Protein AF-A0A524J3H0-F1 (afdb_monomer_lite)

Structure (mmCIF, N/CA/C/O backbone):
data_AF-A0A524J3H0-F1
#
_entry.id   AF-A0A524J3H0-F1
#
loop_
_atom_site.group_PDB
_atom_site.id
_atom_site.type_symbol
_atom_site.label_atom_id
_atom_site.label_alt_id
_atom_site.label_comp_id
_atom_site.label_asym_id
_atom_site.label_entity_id
_atom_site.label_seq_id
_atom_site.pdbx_PDB_ins_code
_atom_site.Cartn_x
_atom_site.Cartn_y
_atom_site.Cartn_z
_atom_site.occupancy
_atom_site.B_iso_or_equiv
_atom_site.auth_seq_id
_atom_site.auth_comp_id
_atom_site.auth_asym_id
_atom_site.auth_atom_id
_atom_site.pdbx_PDB_model_num
ATOM 1 N N . MET A 1 1 ? -23.654 -47.550 -4.553 1.00 41.03 1 MET A N 1
ATOM 2 C CA . MET A 1 1 ? -22.320 -47.772 -3.960 1.00 41.03 1 MET A CA 1
ATOM 3 C C . MET A 1 1 ? -22.157 -46.756 -2.841 1.00 41.03 1 MET A C 1
ATOM 5 O O . MET A 1 1 ? -21.948 -45.592 -3.150 1.00 41.03 1 MET A O 1
ATOM 9 N N . SER A 1 2 ? -22.377 -47.144 -1.581 1.00 34.22 2 SER A N 1
ATOM 10 C CA . SER A 1 2 ? -22.093 -46.280 -0.425 1.00 34.22 2 SER A CA 1
ATOM 11 C C . SER A 1 2 ? -20.684 -46.579 0.070 1.00 34.22 2 SER A C 1
ATOM 13 O O . SER A 1 2 ? -20.323 -47.742 0.237 1.00 34.22 2 SER A O 1
ATOM 15 N N . VAL A 1 3 ? -19.885 -45.533 0.247 1.00 42.94 3 VAL A N 1
ATOM 16 C CA . VAL A 1 3 ? -18.543 -45.623 0.822 1.00 42.94 3 VAL A CA 1
ATOM 17 C C . VAL A 1 3 ? -18.680 -45.344 2.314 1.00 42.94 3 VAL A C 1
ATOM 19 O O . VAL A 1 3 ? -19.083 -44.245 2.691 1.00 42.94 3 VAL A O 1
ATOM 22 N N . ASP A 1 4 ? -18.400 -46.356 3.132 1.00 41.91 4 ASP A N 1
ATOM 23 C CA . ASP A 1 4 ? -18.286 -46.239 4.586 1.00 41.91 4 ASP A CA 1
ATOM 24 C C . ASP A 1 4 ? -16.905 -45.667 4.925 1.00 41.91 4 ASP A C 1
ATOM 26 O O . ASP A 1 4 ? -15.885 -46.175 4.451 1.00 41.91 4 ASP A O 1
ATOM 30 N N . PHE A 1 5 ? -16.866 -44.604 5.726 1.00 50.38 5 PHE A N 1
ATOM 31 C CA . PHE A 1 5 ? -15.622 -44.037 6.241 1.00 50.38 5 PHE A CA 1
ATOM 32 C C . PHE A 1 5 ? -15.433 -44.462 7.693 1.00 50.38 5 PHE A C 1
ATOM 34 O O . PHE A 1 5 ? -16.181 -44.044 8.574 1.00 50.38 5 PHE A O 1
ATOM 41 N N . ASP A 1 6 ? -14.395 -45.260 7.928 1.00 48.94 6 ASP A N 1
ATOM 42 C CA . ASP A 1 6 ? -13.961 -45.665 9.261 1.00 48.94 6 ASP A CA 1
ATOM 43 C C . ASP A 1 6 ? -13.042 -44.573 9.856 1.00 48.94 6 ASP A C 1
ATOM 45 O O . ASP A 1 6 ? -12.006 -44.246 9.258 1.00 48.94 6 ASP A O 1
ATOM 49 N N . PRO A 1 7 ? -13.398 -43.927 10.982 1.00 53.84 7 PRO A N 1
ATOM 50 C CA . PRO A 1 7 ? -12.604 -42.836 11.531 1.00 53.84 7 PRO A CA 1
ATOM 51 C C . PRO A 1 7 ? -11.330 -43.347 12.223 1.00 53.84 7 PRO A C 1
ATOM 53 O O . PRO A 1 7 ? -11.363 -43.986 13.276 1.00 53.84 7 PRO A O 1
ATOM 56 N N . VAL A 1 8 ? -10.173 -42.968 11.673 1.00 53.16 8 VAL A N 1
ATOM 57 C CA . VAL A 1 8 ? -8.855 -43.188 12.286 1.00 53.16 8 VAL A CA 1
ATOM 58 C C . VAL A 1 8 ? -8.717 -42.337 13.553 1.00 53.16 8 VAL A C 1
ATOM 60 O O . VAL A 1 8 ? -8.732 -41.105 13.503 1.00 53.16 8 VAL A O 1
ATOM 63 N N . ARG A 1 9 ? -8.531 -42.986 14.708 1.00 40.62 9 ARG A N 1
ATOM 64 C CA . ARG A 1 9 ? -8.198 -42.307 15.970 1.00 40.62 9 ARG A CA 1
ATOM 65 C C . ARG A 1 9 ? -6.754 -41.800 15.939 1.00 40.62 9 ARG A C 1
ATOM 67 O O . ARG A 1 9 ? -5.809 -42.583 15.948 1.00 40.62 9 ARG A O 1
ATOM 74 N N . LEU A 1 10 ? -6.587 -40.480 15.949 1.00 48.72 10 LEU A N 1
ATOM 75 C CA . LEU A 1 10 ? -5.296 -39.822 16.150 1.00 48.72 10 LEU A CA 1
ATOM 76 C C . LEU A 1 10 ? -5.001 -39.697 17.652 1.00 48.72 10 LEU A C 1
ATOM 78 O O . LEU A 1 10 ? -5.413 -38.732 18.297 1.00 48.72 10 LEU A O 1
ATOM 82 N N . ASP A 1 11 ? -4.241 -40.641 18.207 1.00 40.41 11 ASP A N 1
ATOM 83 C CA . ASP A 1 11 ? -3.655 -40.494 19.543 1.00 40.41 11 ASP A CA 1
ATOM 84 C C . ASP A 1 11 ? -2.538 -39.434 19.516 1.00 40.41 11 ASP A C 1
ATOM 86 O O . ASP A 1 11 ? -1.364 -39.703 19.245 1.00 40.41 11 ASP A O 1
ATOM 90 N N . ARG A 1 12 ? -2.897 -38.178 19.816 1.00 42.81 12 ARG A N 1
ATOM 91 C CA . ARG A 1 12 ? -1.927 -37.103 20.079 1.00 42.81 12 ARG A CA 1
ATOM 92 C C . ARG A 1 12 ? -1.227 -37.364 21.413 1.00 42.81 12 ARG A C 1
ATOM 94 O O . ARG A 1 12 ? -1.668 -36.934 22.478 1.00 42.81 12 ARG A O 1
ATOM 101 N N . LYS A 1 13 ? -0.071 -38.023 21.339 1.00 43.28 13 LYS A N 1
ATOM 102 C CA . LYS A 1 13 ? 0.878 -38.184 22.446 1.00 43.28 13 LYS A CA 1
ATOM 103 C C . LYS A 1 13 ? 1.433 -36.806 22.851 1.00 43.28 13 LYS A C 1
ATOM 105 O O . LYS A 1 13 ? 2.416 -36.331 22.285 1.00 43.28 13 LYS A O 1
ATOM 110 N N . ARG A 1 14 ? 0.784 -36.133 23.812 1.00 44.94 14 ARG A N 1
ATOM 111 C CA . ARG A 1 14 ? 1.273 -34.878 24.414 1.00 44.94 14 ARG A CA 1
ATOM 112 C C . ARG A 1 14 ? 2.630 -35.141 25.077 1.00 44.94 14 ARG A C 1
ATOM 114 O O . ARG A 1 14 ? 2.692 -35.764 26.135 1.00 44.94 14 ARG A O 1
ATOM 121 N N . ARG A 1 15 ? 3.721 -34.676 24.460 1.00 51.31 15 ARG A N 1
ATOM 122 C CA . ARG A 1 15 ? 5.040 -34.628 25.105 1.00 51.31 15 ARG A CA 1
ATOM 123 C C . ARG A 1 15 ? 4.975 -33.562 26.196 1.00 51.31 15 ARG A C 1
ATOM 125 O O . ARG A 1 15 ? 4.870 -32.378 25.894 1.00 51.31 15 ARG A O 1
ATOM 132 N N . ARG A 1 16 ? 4.973 -33.989 27.460 1.00 54.91 16 ARG A N 1
ATOM 133 C CA . ARG A 1 16 ? 5.175 -33.087 28.595 1.00 54.91 16 ARG A CA 1
ATOM 134 C C . ARG A 1 16 ? 6.616 -32.590 28.512 1.00 54.91 16 ARG A C 1
ATOM 136 O O . ARG A 1 16 ? 7.534 -33.403 28.554 1.00 54.91 16 ARG A O 1
ATOM 143 N N . LEU A 1 17 ? 6.792 -31.289 28.308 1.00 51.09 17 LEU A N 1
ATOM 144 C CA . LEU A 1 17 ? 8.100 -30.657 28.425 1.00 51.09 17 LEU A CA 1
ATOM 145 C C . LEU A 1 17 ? 8.509 -30.711 29.896 1.00 51.09 17 LEU A C 1
ATOM 147 O O . LEU A 1 17 ? 7.730 -30.343 30.776 1.00 51.09 17 LEU A O 1
ATOM 151 N N . ASP A 1 18 ? 9.697 -31.249 30.136 1.00 58.38 18 ASP A N 1
ATOM 152 C CA . ASP A 1 18 ? 10.256 -31.426 31.467 1.00 58.38 18 ASP A CA 1
ATOM 153 C C . ASP A 1 18 ? 10.552 -30.040 32.081 1.00 58.38 18 ASP A C 1
ATOM 155 O O . ASP A 1 18 ? 11.273 -29.249 31.459 1.00 58.38 18 ASP A O 1
ATOM 159 N N . PRO A 1 19 ? 9.997 -29.697 33.260 1.00 63.66 19 PRO A N 1
ATOM 160 C CA . PRO A 1 19 ? 10.206 -28.394 33.898 1.00 63.66 19 PRO A CA 1
ATOM 161 C C . PRO A 1 19 ? 11.687 -28.065 34.154 1.00 63.66 19 PRO A C 1
ATOM 163 O O . PRO A 1 19 ? 12.047 -26.889 34.210 1.00 63.66 19 PRO A O 1
ATOM 166 N N . LEU A 1 20 ? 12.564 -29.074 34.224 1.00 65.19 20 LEU A N 1
ATOM 167 C CA . LEU A 1 20 ? 14.015 -28.882 34.319 1.00 65.19 20 LEU A CA 1
ATOM 168 C C . LEU A 1 20 ? 14.619 -28.215 33.073 1.00 65.19 20 LEU A C 1
ATOM 170 O O . LEU A 1 20 ? 15.518 -27.380 33.192 1.00 65.19 20 LEU A O 1
ATOM 174 N N . VAL A 1 21 ? 14.094 -28.521 31.882 1.00 70.56 21 VAL A N 1
ATOM 175 C CA . VAL A 1 21 ? 14.564 -27.922 30.622 1.00 70.56 21 VAL A CA 1
ATOM 176 C C . VAL A 1 21 ? 14.193 -26.442 30.572 1.00 70.56 21 VAL A C 1
ATOM 178 O O . VAL A 1 21 ? 15.032 -25.609 30.232 1.00 70.56 21 VAL A O 1
ATOM 181 N N . ILE A 1 22 ? 12.979 -26.092 31.004 1.00 69.00 22 ILE A N 1
ATOM 182 C CA . ILE A 1 22 ? 12.523 -24.696 31.065 1.00 69.00 22 ILE A CA 1
ATOM 183 C C . ILE A 1 22 ? 13.372 -23.898 32.067 1.00 69.00 22 ILE A C 1
ATOM 185 O O . ILE A 1 22 ? 13.819 -22.797 31.749 1.00 69.00 22 ILE A O 1
ATOM 189 N N . GLY A 1 23 ? 13.683 -24.476 33.234 1.00 71.19 23 GLY A N 1
ATOM 190 C CA . GLY A 1 23 ? 14.547 -23.835 34.230 1.00 71.19 23 GLY A CA 1
ATOM 191 C C . GLY A 1 23 ? 15.963 -23.549 33.717 1.00 71.19 23 GLY A C 1
ATOM 192 O O . GLY A 1 23 ? 16.493 -22.462 33.944 1.00 71.19 23 GLY A O 1
ATOM 193 N N . SER A 1 24 ? 16.559 -24.480 32.963 1.00 69.56 24 SER A N 1
ATOM 194 C CA . SER A 1 24 ? 17.908 -24.295 32.408 1.00 69.56 24 SER A CA 1
ATOM 195 C C . SER A 1 24 ? 17.993 -23.153 31.386 1.00 69.56 24 SER A C 1
ATOM 197 O O . SER A 1 24 ? 18.961 -22.393 31.397 1.00 69.56 24 SER A O 1
ATOM 199 N N . ILE A 1 25 ? 16.953 -22.962 30.565 1.00 74.31 25 ILE A N 1
ATOM 200 C CA . ILE A 1 25 ? 16.901 -21.889 29.559 1.00 74.31 25 ILE A CA 1
ATOM 201 C C . ILE A 1 25 ? 16.829 -20.513 30.236 1.00 74.31 25 ILE A C 1
ATOM 203 O O . ILE A 1 25 ? 17.533 -19.591 29.826 1.00 74.31 25 ILE A O 1
ATOM 207 N N . VAL A 1 26 ? 16.046 -20.382 31.313 1.00 77.12 26 VAL A N 1
ATOM 208 C CA . VAL A 1 26 ? 15.906 -19.120 32.063 1.00 77.12 26 VAL A CA 1
ATOM 209 C C . VAL A 1 26 ? 17.218 -18.715 32.742 1.00 77.12 26 VAL A C 1
ATOM 211 O O . VAL A 1 26 ? 17.594 -17.544 32.698 1.00 77.12 26 VAL A O 1
ATOM 214 N N . VAL A 1 27 ? 17.954 -19.672 33.318 1.00 79.50 27 VAL A N 1
ATOM 215 C CA . VAL A 1 27 ? 19.250 -19.398 33.967 1.00 79.50 27 VAL A CA 1
ATOM 216 C C . VAL A 1 27 ? 20.294 -18.928 32.953 1.00 79.50 27 VAL A C 1
ATOM 218 O O . VAL A 1 27 ? 21.013 -17.966 33.220 1.00 79.50 27 VAL A O 1
ATOM 221 N N . VAL A 1 28 ? 20.353 -19.551 31.771 1.00 79.56 28 VAL A N 1
ATOM 222 C CA . VAL A 1 28 ? 21.277 -19.135 30.703 1.00 79.56 28 VAL A CA 1
ATOM 223 C C . VAL A 1 28 ? 20.940 -17.724 30.210 1.00 79.56 28 VAL A C 1
ATOM 225 O O . VAL A 1 28 ? 21.843 -16.902 30.060 1.00 79.56 28 VAL A O 1
ATOM 228 N N . PHE A 1 29 ? 19.655 -17.403 30.035 1.00 73.69 29 PHE A N 1
ATOM 229 C CA . PHE A 1 29 ? 19.227 -16.069 29.600 1.00 73.69 29 PHE A CA 1
ATOM 230 C C . PHE A 1 29 ? 19.556 -14.976 30.630 1.00 73.69 29 PHE A C 1
ATOM 232 O O . PHE A 1 29 ? 20.032 -13.899 30.268 1.00 73.69 29 PHE A O 1
ATOM 239 N N . ALA A 1 30 ? 19.370 -15.264 31.922 1.00 70.88 30 ALA A N 1
ATOM 240 C CA . ALA A 1 30 ? 19.721 -14.344 33.002 1.00 70.88 30 ALA A CA 1
ATOM 241 C C . ALA A 1 30 ? 21.240 -14.099 33.091 1.00 70.88 30 ALA A C 1
ATOM 243 O O . ALA A 1 30 ? 21.669 -12.972 33.340 1.00 70.88 30 ALA A O 1
ATOM 244 N N . LEU A 1 31 ? 22.058 -15.128 32.836 1.00 72.62 31 LEU A N 1
ATOM 245 C CA . LEU A 1 31 ? 23.517 -15.007 32.839 1.00 72.62 31 LEU A CA 1
ATOM 246 C C . LEU A 1 31 ? 24.022 -14.139 31.675 1.00 72.62 31 LEU A C 1
ATOM 248 O O . LEU A 1 31 ? 24.908 -13.310 31.864 1.00 72.62 31 LEU A O 1
ATOM 252 N N . VAL A 1 32 ? 23.422 -14.278 30.487 1.00 70.06 32 VAL A N 1
ATOM 253 C CA . VAL A 1 32 ? 23.757 -13.457 29.309 1.00 70.06 32 VAL A CA 1
ATOM 254 C C . VAL A 1 32 ? 23.387 -11.985 29.535 1.00 70.06 32 VAL A C 1
ATOM 256 O O . VAL A 1 32 ? 24.183 -11.098 29.228 1.00 70.06 32 VAL A O 1
ATOM 259 N N . LEU A 1 33 ? 22.234 -11.709 30.153 1.00 62.94 33 LEU A N 1
ATOM 260 C CA . LEU A 1 33 ? 21.814 -10.341 30.491 1.00 62.94 33 LEU A CA 1
ATOM 261 C C . LEU A 1 33 ? 22.677 -9.690 31.584 1.00 62.94 33 LEU A C 1
ATOM 263 O O . LEU A 1 33 ? 22.840 -8.470 31.587 1.00 62.94 33 LEU A O 1
ATOM 267 N N . ALA A 1 34 ? 23.267 -10.478 32.486 1.00 62.16 34 ALA A N 1
ATOM 268 C CA . ALA A 1 34 ? 24.166 -9.965 33.520 1.00 62.16 34 ALA A CA 1
ATOM 269 C C . ALA A 1 34 ? 25.540 -9.534 32.969 1.00 62.16 34 ALA A C 1
ATOM 271 O O . ALA A 1 34 ? 26.173 -8.650 33.543 1.00 62.16 34 ALA A O 1
ATOM 272 N N . ILE A 1 35 ? 25.989 -10.112 31.850 1.00 66.81 35 ILE A N 1
ATOM 273 C CA . ILE A 1 35 ? 27.287 -9.798 31.226 1.00 66.81 35 ILE A CA 1
ATOM 274 C C . ILE A 1 35 ? 27.197 -8.551 30.323 1.00 66.81 35 ILE A C 1
ATOM 276 O O . ILE A 1 35 ? 28.189 -7.855 30.126 1.00 66.81 35 ILE A O 1
ATOM 280 N N . ALA A 1 36 ? 26.007 -8.208 29.821 1.00 54.94 36 ALA A N 1
ATOM 281 C CA . ALA A 1 36 ? 25.819 -7.137 28.837 1.00 54.94 36 ALA A CA 1
ATOM 282 C C . ALA A 1 36 ? 25.628 -5.717 29.420 1.00 54.94 36 ALA A C 1
ATOM 284 O O . ALA A 1 36 ? 25.231 -4.811 28.689 1.00 54.94 36 ALA A O 1
ATOM 285 N N . LYS A 1 37 ? 25.891 -5.478 30.715 1.00 54.91 37 LYS A N 1
ATOM 286 C CA . LYS A 1 37 ? 25.622 -4.174 31.354 1.00 54.91 37 LYS A CA 1
ATOM 287 C C . LYS A 1 37 ? 26.914 -3.378 31.619 1.00 54.91 37 LYS A C 1
ATOM 289 O O . LYS A 1 37 ? 27.601 -3.674 32.596 1.00 54.91 37 LYS A O 1
ATOM 294 N N . PRO A 1 38 ? 27.256 -2.344 30.825 1.00 49.66 38 PRO A N 1
ATOM 295 C CA . PRO A 1 38 ? 28.380 -1.473 31.148 1.00 49.66 38 PRO A CA 1
ATOM 296 C C . PRO A 1 38 ? 27.990 -0.499 32.271 1.00 49.66 38 PRO A C 1
ATOM 298 O O . PRO A 1 38 ? 27.087 0.322 32.120 1.00 49.66 38 PRO A O 1
ATOM 301 N N . TRP A 1 39 ? 28.687 -0.591 33.404 1.00 54.53 39 TRP A N 1
ATOM 302 C CA . TRP A 1 39 ? 28.710 0.433 34.449 1.00 54.53 39 TRP A CA 1
ATOM 303 C C . TRP A 1 39 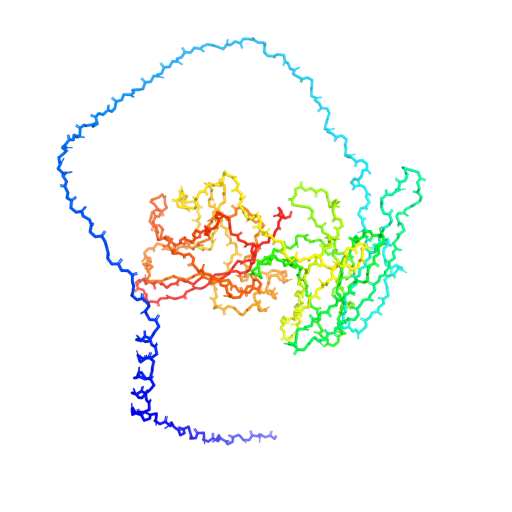? 29.999 1.247 34.316 1.00 54.53 39 TRP A C 1
ATOM 305 O O . TRP A 1 39 ? 31.080 0.691 34.447 1.00 54.53 39 TRP A O 1
ATOM 315 N N . ASN A 1 40 ? 29.863 2.550 34.078 1.00 49.59 40 ASN A N 1
ATOM 316 C CA . ASN A 1 40 ? 30.812 3.636 34.362 1.00 49.59 40 ASN A CA 1
ATOM 317 C C . ASN A 1 40 ? 29.975 4.922 34.233 1.00 49.59 40 ASN A C 1
ATOM 319 O O . ASN A 1 40 ? 29.301 5.092 33.227 1.00 49.59 40 ASN A O 1
ATOM 323 N N . GLY A 1 41 ? 29.897 5.868 35.157 1.00 41.09 41 GLY A N 1
ATOM 324 C CA . GLY A 1 41 ? 30.537 6.086 36.442 1.00 41.09 41 GLY A CA 1
ATOM 325 C C . GLY A 1 41 ? 29.952 7.390 37.000 1.00 41.09 41 GLY A C 1
ATOM 326 O O . GLY A 1 41 ? 29.555 8.282 36.253 1.00 41.09 41 GLY A O 1
ATOM 327 N N . GLN A 1 42 ? 29.835 7.453 38.320 1.00 44.28 42 GLN A N 1
ATOM 328 C CA . GLN A 1 42 ? 29.345 8.592 39.089 1.00 44.28 42 GLN A CA 1
ATOM 329 C C . GLN A 1 42 ? 30.279 9.811 39.000 1.00 44.28 42 GLN A C 1
ATOM 331 O O . GLN A 1 42 ? 31.493 9.669 38.882 1.00 44.28 42 GLN A O 1
ATOM 336 N N . GLY A 1 43 ? 29.701 10.998 39.198 1.00 37.12 43 GLY A N 1
ATOM 337 C CA . GLY A 1 43 ? 30.421 12.232 39.511 1.00 37.12 43 GLY A CA 1
ATOM 338 C C . GLY A 1 43 ? 29.492 13.312 40.070 1.00 37.12 43 GLY A C 1
ATOM 339 O O . GLY A 1 43 ? 29.012 14.169 39.344 1.00 37.12 43 GLY A O 1
ATOM 340 N N . THR A 1 44 ? 29.232 13.210 41.373 1.00 41.34 44 THR A N 1
ATOM 341 C CA . THR A 1 44 ? 28.699 14.194 42.344 1.00 41.34 44 THR A CA 1
ATOM 342 C C . THR A 1 44 ? 29.022 15.673 42.044 1.00 41.34 44 THR A C 1
ATOM 344 O O . THR A 1 44 ? 30.146 15.974 41.653 1.00 41.34 44 THR A O 1
ATOM 347 N N . SER A 1 45 ? 28.122 16.642 42.298 1.00 35.81 45 SER A N 1
ATOM 348 C CA . SER A 1 45 ? 28.104 17.440 43.552 1.00 35.81 45 SER A CA 1
ATOM 349 C C . SER A 1 45 ? 26.838 18.315 43.729 1.00 35.81 45 SER A C 1
ATOM 351 O O . SER A 1 45 ? 26.558 19.153 42.884 1.00 35.81 45 SER A O 1
ATOM 353 N N . SER A 1 46 ? 26.138 18.096 44.852 1.00 37.56 46 SER A N 1
ATOM 354 C CA . SER A 1 46 ? 25.470 18.981 45.846 1.00 37.56 46 SER A CA 1
ATOM 355 C C . SER A 1 46 ? 24.968 20.437 45.597 1.00 37.56 46 SER A C 1
ATOM 357 O O . SER A 1 46 ? 25.409 21.113 44.677 1.00 37.56 46 SER A O 1
ATOM 359 N N . PRO A 1 47 ? 24.057 20.943 46.480 1.00 59.97 47 PRO A N 1
ATOM 360 C CA . PRO A 1 47 ? 22.922 21.821 46.148 1.00 59.97 47 PRO A CA 1
ATOM 361 C C . PRO A 1 47 ? 22.988 23.254 46.727 1.00 59.97 47 PRO A C 1
ATOM 363 O O . PRO A 1 47 ? 23.763 23.509 47.641 1.00 59.97 47 PRO A O 1
ATOM 366 N N . LEU A 1 48 ? 22.082 24.139 46.276 1.00 33.34 48 LEU A N 1
ATOM 367 C CA . LEU A 1 48 ? 21.535 25.334 46.966 1.00 33.34 48 LEU A CA 1
ATOM 368 C C . LEU A 1 48 ? 20.242 25.744 46.213 1.00 33.34 48 LEU A C 1
ATOM 370 O O . LEU A 1 48 ? 20.272 25.892 45.000 1.00 33.34 48 LEU A O 1
ATOM 374 N N . ALA A 1 49 ? 19.045 25.629 46.797 1.00 33.12 49 ALA A N 1
ATOM 375 C CA . ALA A 1 49 ? 18.368 26.548 47.727 1.00 33.12 49 ALA A CA 1
ATOM 376 C C . ALA A 1 49 ? 17.517 27.637 47.029 1.00 33.12 49 ALA A C 1
ATOM 378 O O . ALA A 1 49 ? 18.078 28.544 46.438 1.00 33.12 49 ALA A O 1
ATOM 379 N N . GLN A 1 50 ? 16.186 27.535 47.238 1.00 35.09 50 GLN A N 1
ATOM 380 C CA . GLN A 1 50 ? 15.149 28.595 47.328 1.00 35.09 50 GLN A CA 1
ATOM 381 C C . GLN A 1 50 ? 14.959 29.514 46.089 1.00 35.09 50 GLN A C 1
ATOM 383 O O . GLN A 1 50 ? 15.912 29.934 45.464 1.00 35.09 50 GLN A O 1
ATOM 388 N N . THR A 1 51 ? 13.759 29.872 45.624 1.00 28.69 51 THR A N 1
ATOM 389 C CA . THR A 1 51 ? 12.596 30.446 46.323 1.00 28.69 51 THR A CA 1
ATOM 390 C C . THR A 1 51 ? 11.324 30.363 45.455 1.00 28.69 51 THR A C 1
ATOM 392 O O . THR A 1 51 ? 11.370 30.277 44.232 1.00 28.69 51 THR A O 1
ATOM 395 N N . SER A 1 52 ? 10.176 30.438 46.132 1.00 38.75 52 SER A N 1
ATOM 396 C CA . SER A 1 52 ? 8.821 30.677 45.620 1.00 38.75 52 SER A CA 1
ATOM 397 C C . SER A 1 52 ? 8.681 31.823 44.609 1.00 38.75 52 SER A C 1
ATOM 399 O O . SER A 1 52 ? 9.265 32.879 44.827 1.00 38.75 52 SER A O 1
ATOM 401 N N . ALA A 1 53 ? 7.742 31.684 43.660 1.00 30.16 53 ALA A N 1
ATOM 402 C CA . ALA A 1 53 ? 6.642 32.645 43.451 1.00 30.16 53 ALA A CA 1
ATOM 403 C C . ALA A 1 53 ? 5.634 32.169 42.375 1.00 30.16 53 ALA A C 1
ATOM 405 O O . ALA A 1 53 ? 5.967 32.015 41.205 1.00 30.16 53 ALA A O 1
ATOM 406 N N . LYS A 1 54 ? 4.367 32.008 42.782 1.00 33.28 54 LYS A N 1
ATOM 407 C CA . LYS A 1 54 ? 3.168 32.328 41.969 1.00 33.28 54 LYS A CA 1
ATOM 408 C C . LYS A 1 54 ? 3.101 33.872 41.825 1.00 33.28 54 LYS A C 1
ATOM 410 O O . LYS A 1 54 ? 3.650 34.519 42.720 1.00 33.28 54 LYS A O 1
ATOM 415 N N . PRO A 1 55 ? 2.397 34.493 40.845 1.00 40.53 55 PRO A N 1
ATOM 416 C CA . PRO A 1 55 ? 0.993 34.183 40.530 1.00 40.53 55 PRO A CA 1
ATOM 417 C C . PRO A 1 55 ? 0.555 34.327 39.042 1.00 40.53 55 PRO A C 1
ATOM 419 O O . PRO A 1 55 ? 1.271 34.849 38.197 1.00 40.53 55 PRO A O 1
ATOM 422 N N . SER A 1 56 ? -0.673 33.869 38.749 1.00 34.31 56 SER A N 1
ATOM 423 C CA . SER A 1 56 ? -1.586 34.355 37.676 1.00 34.31 56 SER A CA 1
ATOM 424 C C . SER A 1 56 ? -2.004 35.835 37.957 1.00 34.31 56 SER A C 1
ATOM 426 O O . SER A 1 56 ? -1.610 36.296 39.029 1.00 34.31 56 SER A O 1
ATOM 428 N N . PRO A 1 57 ? -2.834 36.600 37.182 1.00 43.94 57 PRO A N 1
ATOM 429 C CA . PRO A 1 57 ? -3.833 36.201 36.167 1.00 43.94 57 PRO A CA 1
ATOM 430 C C . PRO A 1 57 ? -4.105 37.185 34.973 1.00 43.94 57 PRO A C 1
ATOM 432 O O . PRO A 1 57 ? -3.548 38.269 34.876 1.00 43.94 57 PRO A O 1
ATOM 435 N N . THR A 1 58 ? -4.997 36.738 34.075 1.00 39.56 58 THR A N 1
ATOM 436 C CA . THR A 1 58 ? -6.048 37.414 33.263 1.00 39.56 58 THR A CA 1
ATOM 437 C C . THR A 1 58 ? -5.984 38.912 32.893 1.00 39.56 58 THR A C 1
ATOM 439 O O . THR A 1 58 ? -5.988 39.765 33.772 1.00 39.56 58 THR A O 1
ATOM 442 N N . ALA A 1 59 ? -6.169 39.215 31.596 1.00 32.12 59 ALA A N 1
ATOM 443 C CA . ALA A 1 59 ? -6.881 40.383 31.021 1.00 32.12 59 ALA A CA 1
ATOM 444 C C . ALA A 1 59 ? -6.884 40.246 29.476 1.00 32.12 59 ALA A C 1
ATOM 446 O O . ALA A 1 59 ? -5.920 39.722 28.935 1.00 32.12 59 ALA A O 1
ATOM 447 N N . SER A 1 60 ? -7.832 40.687 28.648 1.00 34.47 60 SER A N 1
ATOM 448 C CA . SER A 1 60 ? -9.191 41.218 28.775 1.00 34.47 60 SER A CA 1
ATOM 449 C C . SER A 1 60 ? -9.784 41.255 27.359 1.00 34.47 60 SER A C 1
ATOM 451 O O . SER A 1 60 ? -9.064 41.419 26.376 1.00 34.47 60 SER A O 1
ATOM 453 N N . VAL A 1 61 ? -11.105 41.126 27.276 1.00 40.28 61 VAL A N 1
ATOM 454 C CA . VAL A 1 61 ? -11.928 41.303 26.074 1.00 40.28 61 VAL A CA 1
ATOM 455 C C . VAL A 1 61 ? -11.798 42.736 25.545 1.00 40.28 61 VAL A C 1
ATOM 457 O O . VAL A 1 61 ? -11.928 43.689 26.311 1.00 40.28 61 VAL A O 1
ATOM 460 N N . GLY A 1 62 ? -11.597 42.883 24.234 1.00 33.12 62 GLY A N 1
ATOM 461 C CA . GLY A 1 62 ? -11.683 44.154 23.518 1.00 33.12 62 GLY A CA 1
ATOM 462 C C . GLY A 1 62 ? -12.554 44.007 22.275 1.00 33.12 62 GLY A C 1
ATOM 463 O O . GLY A 1 62 ? -12.065 43.630 21.216 1.00 33.12 62 GLY A O 1
ATOM 464 N N . SER A 1 63 ? -13.847 44.303 22.410 1.00 39.62 63 SER A N 1
ATOM 465 C CA . SER A 1 63 ? -14.735 44.560 21.275 1.00 39.62 63 SER A CA 1
ATOM 466 C C . SER A 1 63 ? -14.434 45.949 20.715 1.00 39.62 63 SER A C 1
ATOM 468 O O . SER A 1 63 ? -14.518 46.932 21.450 1.00 39.62 63 SER A O 1
ATOM 470 N N . ALA A 1 64 ? -14.142 46.046 19.420 1.00 36.72 64 ALA A N 1
ATOM 471 C CA . ALA A 1 64 ? -14.136 47.309 18.692 1.00 36.72 64 ALA A CA 1
ATOM 472 C C . ALA A 1 64 ? -14.936 47.158 17.394 1.00 36.72 64 ALA A C 1
ATOM 474 O O . ALA A 1 64 ? -14.524 46.482 16.454 1.00 36.72 64 ALA A O 1
ATOM 475 N N . SER A 1 65 ? -16.102 47.797 17.379 1.00 38.31 65 SER A N 1
ATOM 476 C CA . SER A 1 65 ? -16.888 48.091 16.185 1.00 38.31 65 SER A CA 1
ATOM 477 C C . SER A 1 65 ? -16.235 49.246 15.418 1.00 38.31 65 SER A C 1
ATOM 479 O O . SER A 1 65 ? -15.891 50.259 16.025 1.00 38.31 65 SER A O 1
ATOM 481 N N . GLY A 1 66 ? -16.116 49.131 14.093 1.00 32.16 66 GLY A N 1
ATOM 482 C CA . GLY A 1 66 ? -15.617 50.207 13.233 1.00 32.16 66 GLY A CA 1
ATOM 483 C C . GLY A 1 66 ? -15.774 49.910 11.738 1.00 32.16 66 GLY A C 1
ATOM 484 O O . GLY A 1 66 ? -14.939 49.235 11.157 1.00 32.16 66 GLY A O 1
ATOM 485 N N . THR A 1 67 ? -16.888 50.396 11.185 1.00 34.62 67 THR A N 1
ATOM 486 C CA . THR A 1 67 ? -17.225 50.887 9.825 1.00 34.62 67 THR A CA 1
ATOM 487 C C . THR A 1 67 ? -16.303 50.561 8.619 1.00 34.62 67 THR A C 1
ATOM 489 O O . THR A 1 67 ? -15.090 50.739 8.706 1.00 34.62 67 THR A O 1
ATOM 492 N N . PRO A 1 68 ? -16.864 50.184 7.444 1.00 38.38 68 PRO A N 1
ATOM 493 C CA . PRO A 1 68 ? -16.101 49.663 6.304 1.00 38.38 68 PRO A CA 1
ATOM 494 C C . PRO A 1 68 ? -15.417 50.760 5.466 1.00 38.38 68 PRO A C 1
ATOM 496 O O . PRO A 1 68 ? -16.025 51.809 5.231 1.00 38.38 68 PRO A O 1
ATOM 499 N N . PRO A 1 69 ? -14.212 50.520 4.917 1.00 39.44 69 PRO A N 1
ATOM 500 C CA . PRO A 1 69 ? -13.686 51.335 3.834 1.00 39.44 69 PRO A CA 1
ATOM 501 C C . PRO A 1 69 ? -14.247 50.886 2.477 1.00 39.44 69 PRO A C 1
ATOM 503 O O . PRO A 1 69 ? -14.263 49.706 2.126 1.00 39.44 69 PRO A O 1
ATOM 506 N N . ALA A 1 70 ? -14.705 51.877 1.716 1.00 37.25 70 ALA A N 1
ATOM 507 C CA . ALA A 1 70 ? -15.094 51.772 0.321 1.00 37.25 70 ALA A CA 1
ATOM 508 C C . ALA A 1 70 ? -13.876 51.559 -0.601 1.00 37.25 70 ALA A C 1
ATOM 510 O O . ALA A 1 70 ? -12.787 52.060 -0.331 1.00 37.25 70 ALA A O 1
ATOM 511 N N . ASN A 1 71 ? -14.138 50.906 -1.739 1.00 42.16 71 ASN A N 1
ATOM 512 C CA . ASN A 1 71 ? -13.303 50.807 -2.941 1.00 42.16 71 ASN A CA 1
ATOM 513 C C . ASN A 1 71 ? -11.995 50.005 -2.821 1.00 42.16 71 ASN A C 1
ATOM 515 O O . ASN A 1 71 ? -10.900 50.550 -2.944 1.00 42.16 71 ASN A O 1
ATOM 519 N N . ALA A 1 72 ? -12.122 48.678 -2.723 1.00 36.19 72 ALA A N 1
ATOM 520 C CA . ALA A 1 72 ? -11.124 47.779 -3.297 1.00 36.19 72 ALA A CA 1
ATOM 521 C C . ALA A 1 72 ? -11.423 47.633 -4.797 1.00 36.19 72 ALA A C 1
ATOM 523 O O . ALA A 1 72 ? -12.517 47.219 -5.187 1.00 36.19 72 ALA A O 1
ATOM 524 N N . ALA A 1 73 ? -10.471 48.039 -5.634 1.00 35.88 73 ALA A N 1
ATOM 525 C CA . ALA A 1 73 ? -10.507 47.790 -7.064 1.00 35.88 73 ALA A CA 1
ATOM 526 C C . ALA A 1 73 ? -10.652 46.281 -7.313 1.00 35.88 73 ALA A C 1
ATOM 528 O O . ALA A 1 73 ? -9.945 45.477 -6.709 1.00 35.88 73 ALA A O 1
ATOM 529 N N . VAL A 1 74 ? -11.590 45.910 -8.184 1.00 37.19 74 VAL A N 1
ATOM 530 C CA . VAL A 1 74 ? -11.715 44.548 -8.703 1.00 37.19 74 VAL A CA 1
ATOM 531 C C . VAL A 1 74 ? -10.435 44.257 -9.481 1.00 37.19 74 VAL A C 1
ATOM 533 O O . VAL A 1 74 ? -10.228 44.823 -10.555 1.00 37.19 74 VAL A O 1
ATOM 536 N N . ASP A 1 75 ? -9.569 43.418 -8.914 1.00 36.00 75 ASP A N 1
ATOM 537 C CA . ASP A 1 75 ? -8.449 42.831 -9.643 1.00 36.00 75 ASP A CA 1
ATOM 538 C C . ASP A 1 75 ? -9.013 42.170 -10.910 1.00 36.00 75 ASP A C 1
ATOM 540 O O . ASP A 1 75 ? -9.991 41.415 -10.819 1.00 36.00 75 ASP A O 1
ATOM 544 N N . PRO A 1 76 ? -8.466 42.453 -12.105 1.00 36.31 76 PRO A N 1
ATOM 545 C CA . PRO A 1 76 ? -8.910 41.772 -13.304 1.00 36.31 76 PRO A CA 1
ATOM 546 C C . PRO A 1 76 ? -8.701 40.277 -13.089 1.00 36.31 76 PRO A C 1
ATOM 548 O O . PRO A 1 76 ? -7.588 39.836 -12.804 1.00 36.31 76 PRO A O 1
ATOM 551 N N . VAL A 1 77 ? -9.794 39.518 -13.211 1.00 40.31 77 VAL A N 1
ATOM 552 C CA . VAL A 1 77 ? -9.809 38.055 -13.223 1.00 40.31 77 VAL A CA 1
ATOM 553 C C . VAL A 1 77 ? -8.684 37.599 -14.141 1.00 40.31 77 VAL A C 1
ATOM 555 O O . VAL A 1 77 ? -8.782 37.703 -15.365 1.00 40.31 77 VAL A O 1
ATOM 558 N N . ARG A 1 78 ? -7.579 37.147 -13.540 1.00 36.28 78 ARG A N 1
ATOM 559 C CA . ARG A 1 78 ? -6.500 36.505 -14.276 1.00 36.28 78 ARG A CA 1
ATOM 560 C C . ARG A 1 78 ? -7.163 35.295 -14.937 1.00 36.28 78 ARG A C 1
ATOM 562 O O . ARG A 1 78 ? -7.762 34.499 -14.210 1.00 36.28 78 ARG A O 1
ATOM 569 N N . PRO A 1 79 ? -7.149 35.170 -16.277 1.00 41.19 79 PRO A N 1
ATOM 570 C CA . PRO A 1 79 ? -7.643 33.956 -16.906 1.00 41.19 79 PRO A CA 1
ATOM 571 C C . PRO A 1 79 ? -6.932 32.767 -16.246 1.00 41.19 79 PRO A C 1
ATOM 573 O O . PRO A 1 79 ? -5.766 32.925 -15.850 1.00 41.19 79 PRO A O 1
ATOM 576 N N . PRO A 1 80 ? -7.611 31.616 -16.071 1.00 43.53 80 PRO A N 1
ATOM 577 C CA . PRO A 1 80 ? -6.953 30.434 -15.535 1.00 43.53 80 PRO A CA 1
ATOM 578 C C . PRO A 1 80 ? -5.643 30.235 -16.307 1.00 43.53 80 PRO A C 1
ATOM 580 O O . PRO A 1 80 ? -5.636 30.468 -17.525 1.00 43.53 80 PRO A O 1
ATOM 583 N N . PRO A 1 81 ? -4.528 29.901 -15.629 1.00 42.00 81 PRO A N 1
ATOM 584 C CA . PRO A 1 81 ? -3.287 29.619 -16.331 1.00 42.00 81 PRO A CA 1
ATOM 585 C C . PRO A 1 81 ? -3.615 28.635 -17.454 1.00 42.00 81 PRO A C 1
ATOM 587 O O . PRO A 1 81 ? -4.267 27.617 -17.216 1.00 42.00 81 PRO A O 1
ATOM 590 N N . SER A 1 82 ? -3.261 28.994 -18.693 1.00 42.31 82 SER A N 1
ATOM 591 C CA . SER A 1 82 ? -3.352 28.039 -19.798 1.00 42.31 82 SER A CA 1
ATOM 592 C C . SER A 1 82 ? -2.622 26.772 -19.358 1.00 42.31 82 SER A C 1
ATOM 594 O O . SER A 1 82 ? -1.546 26.912 -18.772 1.00 42.31 82 SER A O 1
ATOM 596 N N . PRO A 1 83 ? -3.185 25.571 -19.581 1.00 42.19 83 PRO A N 1
ATOM 597 C CA . PRO A 1 83 ? -2.471 24.346 -19.264 1.00 42.19 83 PRO A CA 1
ATOM 598 C C . PRO A 1 83 ? -1.119 24.418 -19.966 1.00 42.19 83 PRO A C 1
ATOM 600 O O . PRO A 1 83 ? -1.067 24.680 -21.172 1.00 42.19 83 PRO A O 1
ATOM 603 N N . ASP A 1 84 ? -0.038 24.265 -19.202 1.00 39.31 84 ASP A N 1
ATOM 604 C CA . ASP A 1 84 ? 1.297 24.213 -19.777 1.00 39.31 84 ASP A CA 1
ATOM 605 C C . ASP A 1 84 ? 1.281 23.177 -20.911 1.00 39.31 84 ASP A C 1
ATOM 607 O O . ASP A 1 84 ? 0.848 22.039 -20.690 1.00 39.31 84 ASP A O 1
ATOM 611 N N . PRO A 1 85 ? 1.755 23.511 -22.124 1.00 43.31 85 PRO A N 1
ATOM 612 C CA . PRO A 1 85 ? 1.779 22.571 -23.247 1.00 43.31 85 PRO A CA 1
ATOM 613 C C . PRO A 1 85 ? 2.657 21.332 -22.979 1.00 43.31 85 PRO A C 1
ATOM 615 O O . PRO A 1 85 ? 2.664 20.395 -23.775 1.00 43.31 85 PRO A O 1
ATOM 618 N N . ILE A 1 86 ? 3.378 21.304 -21.853 1.00 44.88 86 ILE A N 1
ATOM 619 C CA . ILE A 1 86 ? 4.209 20.192 -21.384 1.00 44.88 86 ILE A CA 1
ATOM 620 C C . ILE A 1 86 ? 3.362 19.081 -20.732 1.00 44.88 86 ILE A C 1
ATOM 622 O O . ILE A 1 86 ? 3.718 17.908 -20.839 1.00 44.88 86 ILE A O 1
ATOM 626 N N . ALA A 1 87 ? 2.181 19.395 -20.181 1.00 43.47 87 ALA A N 1
ATOM 627 C CA . ALA A 1 87 ? 1.276 18.404 -19.581 1.00 43.47 87 ALA A CA 1
ATOM 628 C C . ALA A 1 87 ? 0.621 17.445 -20.608 1.00 43.47 87 ALA A C 1
ATOM 630 O O . ALA A 1 87 ? -0.128 16.544 -20.234 1.00 43.47 87 ALA A O 1
ATOM 631 N N . ALA A 1 88 ? 0.886 17.621 -21.908 1.00 47.41 88 ALA A N 1
ATOM 632 C CA . ALA A 1 88 ? 0.122 17.018 -22.999 1.00 47.41 88 ALA A CA 1
ATOM 633 C C . ALA A 1 88 ? 0.587 15.629 -23.485 1.00 47.41 88 ALA A C 1
ATOM 635 O O . ALA A 1 88 ? -0.022 15.103 -24.411 1.00 47.41 88 ALA A O 1
ATOM 636 N N . TYR A 1 89 ? 1.630 15.007 -22.920 1.00 57.34 89 TYR A N 1
ATOM 637 C CA . TYR A 1 89 ? 2.167 13.765 -23.509 1.00 57.34 89 TYR A CA 1
ATOM 638 C C . TYR A 1 89 ? 2.580 12.703 -22.507 1.00 57.34 89 TYR A C 1
ATOM 640 O O . TYR A 1 89 ? 3.707 12.214 -22.564 1.00 57.34 89 TYR A O 1
ATOM 648 N N . LEU A 1 90 ? 1.692 12.288 -21.610 1.00 69.62 90 LEU A N 1
ATOM 649 C CA . LEU A 1 90 ? 1.903 11.019 -20.918 1.00 69.62 90 LEU A CA 1
ATOM 650 C C . LEU A 1 90 ? 1.905 9.848 -21.898 1.00 69.62 90 LEU A C 1
ATOM 652 O O . LEU A 1 90 ? 1.141 9.881 -22.861 1.00 69.62 90 LEU A O 1
ATOM 656 N N . PRO A 1 91 ? 2.732 8.810 -21.671 1.00 77.00 91 PRO A N 1
ATOM 657 C CA . PRO A 1 91 ? 2.584 7.577 -22.421 1.00 77.00 91 PRO A CA 1
ATOM 658 C C . PRO A 1 91 ? 1.205 6.999 -22.098 1.00 77.00 91 PRO A C 1
ATOM 660 O O . PRO A 1 91 ? 0.926 6.680 -20.943 1.00 77.00 91 PRO A O 1
ATOM 663 N N . ASP A 1 92 ? 0.358 6.872 -23.110 1.00 82.75 92 ASP A N 1
ATOM 664 C CA . ASP A 1 92 ? -0.874 6.106 -23.021 1.00 82.75 92 ASP A CA 1
ATOM 665 C C . ASP A 1 92 ? -0.657 4.697 -23.590 1.00 82.75 92 ASP A C 1
ATOM 667 O O . ASP A 1 92 ? 0.375 4.381 -24.192 1.00 82.75 92 ASP A O 1
ATOM 671 N N . TRP A 1 93 ? -1.619 3.803 -23.360 1.00 87.38 93 TRP A N 1
ATOM 672 C CA . TRP A 1 93 ? -1.508 2.444 -23.882 1.00 87.38 93 TRP A CA 1
ATOM 673 C C . TRP A 1 93 ? -1.441 2.384 -25.419 1.00 87.38 93 TRP A C 1
ATOM 675 O O . TRP A 1 93 ? -0.565 1.681 -25.926 1.00 87.38 93 TRP A O 1
ATOM 685 N N . PRO A 1 94 ? -2.281 3.111 -26.184 1.00 87.19 94 PRO A N 1
ATOM 686 C CA . PRO A 1 94 ? -2.200 3.122 -27.645 1.00 87.19 94 PRO A CA 1
ATOM 687 C C . PRO A 1 94 ? -0.806 3.439 -28.202 1.00 87.19 94 PRO A C 1
ATOM 689 O O . PRO A 1 94 ? -0.369 2.772 -29.141 1.00 87.19 94 PRO A O 1
ATOM 692 N N . ALA A 1 95 ? -0.077 4.393 -27.611 1.00 83.38 95 ALA A N 1
ATOM 693 C CA . ALA A 1 95 ? 1.278 4.735 -28.043 1.00 83.38 95 ALA A CA 1
ATOM 694 C C . ALA A 1 95 ? 2.312 3.626 -27.774 1.00 83.38 95 ALA A C 1
ATOM 696 O O . ALA A 1 95 ? 3.357 3.584 -28.428 1.00 83.38 95 ALA A O 1
ATOM 697 N N . LEU A 1 96 ? 2.044 2.734 -26.816 1.00 87.50 96 LEU A N 1
ATOM 698 C CA . LEU A 1 96 ? 2.978 1.696 -26.370 1.00 87.50 96 LEU A CA 1
ATOM 699 C C . LEU A 1 96 ? 2.622 0.288 -26.850 1.00 87.50 96 LEU A C 1
ATOM 701 O O . LEU A 1 96 ? 3.510 -0.560 -26.922 1.00 87.50 96 LEU A O 1
ATOM 705 N N . ALA A 1 97 ? 1.364 0.031 -27.208 1.00 86.50 97 ALA A N 1
ATOM 706 C CA . ALA A 1 97 ? 0.859 -1.310 -27.498 1.00 86.50 97 ALA A CA 1
ATOM 707 C C . ALA A 1 97 ? 1.674 -2.050 -28.574 1.00 86.50 97 ALA A C 1
ATOM 709 O O . ALA A 1 97 ? 1.956 -3.235 -28.428 1.00 86.50 97 ALA A O 1
ATOM 710 N N . GLY A 1 98 ? 2.098 -1.351 -29.634 1.00 84.94 98 GLY A N 1
ATOM 711 C CA . GLY A 1 98 ? 2.900 -1.937 -30.718 1.00 84.94 98 GLY A CA 1
ATOM 712 C C . GLY A 1 98 ? 4.388 -2.130 -30.396 1.00 84.94 98 GLY A C 1
ATOM 713 O O . GLY A 1 98 ? 5.097 -2.769 -31.169 1.00 84.94 98 GLY A O 1
ATOM 714 N N . LEU A 1 99 ? 4.871 -1.565 -29.287 1.00 88.44 99 LEU A N 1
ATOM 715 C CA . LEU A 1 99 ? 6.262 -1.662 -28.836 1.00 88.44 99 LEU A CA 1
ATOM 716 C C . LEU A 1 99 ? 6.463 -2.797 -27.822 1.00 88.44 99 LEU A C 1
ATOM 718 O O . LEU A 1 99 ? 7.548 -3.366 -27.753 1.00 88.44 99 LEU A O 1
ATOM 722 N N . VAL A 1 100 ? 5.439 -3.079 -27.018 1.00 89.50 100 VAL A N 1
ATOM 723 C CA . VAL A 1 100 ? 5.491 -3.987 -25.869 1.00 89.50 100 VAL A CA 1
ATOM 724 C C . VAL A 1 100 ? 5.563 -5.442 -26.339 1.00 89.50 100 VAL A C 1
ATOM 726 O O . VAL A 1 100 ? 4.613 -5.996 -26.881 1.00 89.50 100 VAL A O 1
ATOM 729 N N . THR A 1 101 ? 6.697 -6.088 -26.073 1.00 89.69 101 THR A N 1
ATOM 730 C CA . THR A 1 101 ? 6.921 -7.523 -26.304 1.00 89.69 101 THR A CA 1
ATOM 731 C C . THR A 1 101 ? 6.274 -8.353 -25.195 1.00 89.69 101 THR A C 1
ATOM 733 O O . THR A 1 101 ? 6.279 -7.954 -24.034 1.00 89.69 101 THR A O 1
ATOM 736 N N . VAL A 1 102 ? 5.701 -9.515 -25.498 1.00 89.94 102 VAL A N 1
ATOM 737 C CA . VAL A 1 102 ? 5.152 -10.413 -24.465 1.00 89.94 102 VAL A CA 1
ATOM 738 C C . VAL A 1 102 ? 6.277 -11.254 -23.854 1.00 89.94 102 VAL A C 1
ATOM 740 O O . VAL A 1 102 ? 7.061 -11.854 -24.585 1.00 89.94 102 VAL A O 1
ATOM 743 N N . HIS A 1 103 ? 6.329 -11.335 -22.522 1.00 91.88 103 HIS A N 1
ATOM 744 C CA . HIS A 1 103 ? 7.286 -12.165 -21.785 1.00 91.88 103 HIS A CA 1
ATOM 745 C C . HIS A 1 103 ? 6.540 -13.081 -20.813 1.00 91.88 103 HIS A C 1
ATOM 747 O O . HIS A 1 103 ? 5.884 -12.594 -19.900 1.00 91.88 103 HIS A O 1
ATOM 753 N N . ASP A 1 104 ? 6.674 -14.399 -20.978 1.00 93.62 104 ASP A N 1
ATOM 754 C CA . ASP A 1 104 ? 6.108 -15.406 -20.063 1.00 93.62 104 ASP A CA 1
ATOM 755 C C . ASP A 1 104 ? 7.121 -15.781 -18.965 1.00 93.62 104 ASP A C 1
ATOM 757 O O . ASP A 1 104 ? 7.483 -16.940 -18.769 1.00 93.62 104 ASP A O 1
ATOM 761 N N . ALA A 1 105 ? 7.675 -14.761 -18.308 1.00 95.69 105 ALA A N 1
ATOM 762 C CA . ALA A 1 105 ? 8.725 -14.894 -17.304 1.00 95.69 105 ALA A CA 1
ATOM 763 C C . ALA A 1 105 ? 8.702 -13.713 -16.330 1.00 95.69 105 ALA A C 1
ATOM 765 O O . ALA A 1 105 ? 8.257 -12.613 -16.675 1.00 95.69 105 ALA A O 1
ATOM 766 N N . TRP A 1 106 ? 9.233 -13.933 -15.126 1.00 97.38 106 TRP A N 1
ATOM 767 C CA . TRP A 1 106 ? 9.463 -12.853 -14.172 1.00 97.38 106 TRP A CA 1
ATOM 768 C C . TRP A 1 106 ? 10.542 -11.907 -14.695 1.00 97.38 106 TRP A C 1
ATOM 770 O O . TRP A 1 106 ? 11.638 -12.331 -15.069 1.00 97.38 106 TRP A O 1
ATOM 780 N N . GLY A 1 107 ? 10.224 -10.618 -14.735 1.00 97.06 107 GLY A N 1
ATOM 781 C CA . GLY A 1 107 ? 11.152 -9.594 -15.190 1.00 97.06 107 GLY A CA 1
ATOM 782 C C . GLY A 1 107 ? 10.593 -8.192 -15.020 1.00 97.06 107 GLY A C 1
ATOM 783 O O . GLY A 1 107 ? 9.385 -7.999 -14.904 1.00 97.06 107 GLY A O 1
ATOM 784 N N . VAL A 1 108 ? 11.485 -7.209 -15.017 1.00 97.31 108 VAL A N 1
ATOM 785 C CA . VAL A 1 108 ? 11.137 -5.789 -14.966 1.00 97.31 108 VAL A CA 1
ATOM 786 C C . VAL A 1 108 ? 11.250 -5.203 -16.364 1.00 97.31 108 VAL A C 1
ATOM 788 O O . VAL A 1 108 ? 12.241 -5.399 -17.070 1.00 97.31 108 VAL A O 1
ATOM 791 N N . ARG A 1 109 ? 10.227 -4.452 -16.764 1.00 94.88 109 ARG A N 1
ATOM 792 C CA . ARG A 1 109 ? 10.187 -3.716 -18.024 1.00 94.88 109 ARG A CA 1
ATOM 793 C C . ARG A 1 109 ? 10.356 -2.230 -17.762 1.00 94.88 109 ARG A C 1
ATOM 795 O O . ARG A 1 109 ? 9.697 -1.672 -16.898 1.00 94.88 109 ARG A O 1
ATOM 802 N N . ALA A 1 110 ? 11.175 -1.570 -18.564 1.00 94.56 110 ALA A N 1
ATOM 803 C CA . ALA A 1 110 ? 11.305 -0.124 -18.584 1.00 94.56 110 ALA A CA 1
ATOM 804 C C . ALA A 1 110 ? 11.036 0.400 -19.997 1.00 94.56 110 ALA A C 1
ATOM 806 O O . ALA A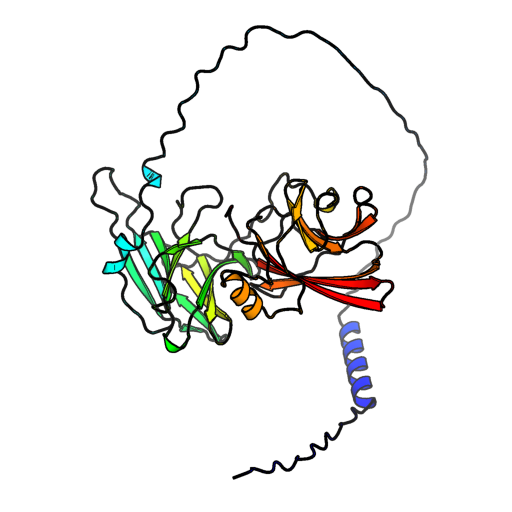 1 110 ? 11.752 0.059 -20.943 1.00 94.56 110 ALA A O 1
ATOM 807 N N . ILE A 1 111 ? 10.038 1.271 -20.144 1.00 92.62 111 ILE A N 1
ATOM 808 C CA . ILE A 1 111 ? 9.819 2.021 -21.381 1.00 92.62 111 ILE A CA 1
ATOM 809 C C . ILE A 1 111 ? 10.560 3.345 -21.278 1.00 92.62 111 ILE A C 1
ATOM 811 O O . ILE A 1 111 ? 10.308 4.169 -20.397 1.00 92.62 111 ILE A O 1
ATOM 815 N N . ARG A 1 112 ? 11.489 3.550 -22.202 1.00 90.44 112 ARG A N 1
ATOM 816 C CA . ARG A 1 112 ? 12.385 4.702 -22.232 1.00 90.44 112 ARG A CA 1
ATOM 817 C C . ARG A 1 112 ? 11.939 5.720 -23.262 1.00 90.44 112 ARG A C 1
ATOM 819 O O . ARG A 1 112 ? 11.474 5.335 -24.329 1.00 90.44 112 ARG A O 1
ATOM 826 N N . THR A 1 113 ? 12.166 6.999 -22.982 1.00 85.50 113 THR A N 1
ATOM 827 C CA . THR A 1 113 ? 11.828 8.107 -23.884 1.00 85.50 113 THR A CA 1
ATOM 828 C C . THR A 1 113 ? 12.959 9.138 -23.990 1.00 85.50 113 THR A C 1
ATOM 830 O O . THR A 1 113 ? 13.698 9.373 -23.032 1.00 85.50 113 THR A O 1
ATOM 833 N N . ASP A 1 114 ? 13.098 9.759 -25.164 1.00 74.56 114 ASP A N 1
ATOM 834 C CA . ASP A 1 114 ? 14.096 10.798 -25.488 1.00 74.56 114 ASP A CA 1
ATOM 835 C C . ASP A 1 114 ? 13.651 12.226 -25.085 1.00 74.56 114 ASP A C 1
ATOM 837 O O . ASP A 1 114 ? 14.103 13.206 -25.671 1.00 74.56 114 ASP A O 1
ATOM 841 N N . ARG A 1 115 ? 12.771 12.380 -24.083 1.00 62.16 115 ARG A N 1
ATOM 842 C CA . ARG A 1 115 ? 12.073 13.650 -23.766 1.00 62.16 115 ARG A CA 1
ATOM 843 C C . ARG A 1 115 ? 12.946 14.889 -23.518 1.00 62.16 115 ARG A C 1
ATOM 845 O O . ARG A 1 115 ? 12.417 15.991 -23.517 1.00 62.16 115 ARG A O 1
ATOM 852 N N . LEU A 1 116 ? 14.255 14.747 -23.331 1.00 54.00 116 LEU A N 1
ATOM 853 C CA . LEU A 1 116 ? 15.140 15.871 -23.015 1.00 54.00 116 LEU A CA 1
ATOM 854 C C . LEU A 1 116 ? 15.276 16.917 -24.135 1.00 54.00 116 LEU A C 1
ATOM 856 O O . LEU A 1 116 ? 15.810 17.978 -23.848 1.00 54.00 116 LEU A O 1
ATOM 860 N N . ASN A 1 117 ? 14.811 16.656 -25.366 1.00 46.94 117 ASN A N 1
ATOM 861 C CA . ASN A 1 117 ? 14.980 17.572 -26.506 1.00 46.94 117 ASN A CA 1
ATOM 862 C C . ASN A 1 117 ? 13.796 17.581 -27.498 1.00 46.94 117 ASN A C 1
ATOM 864 O O . ASN A 1 117 ? 14.025 17.710 -28.696 1.00 46.94 117 ASN A O 1
ATOM 868 N N . VAL A 1 118 ? 12.543 17.429 -27.056 1.00 49.31 118 VAL A N 1
ATOM 869 C CA . VAL A 1 118 ? 11.414 17.506 -28.006 1.00 49.31 118 VAL A CA 1
ATOM 870 C C . VAL A 1 118 ? 11.168 18.973 -28.358 1.00 49.31 118 VAL A C 1
ATOM 872 O O . VAL A 1 118 ? 10.582 19.723 -27.579 1.00 49.31 118 VAL A O 1
ATOM 875 N N . ALA A 1 119 ? 11.647 19.407 -29.525 1.00 52.53 119 ALA A N 1
ATOM 876 C CA . ALA A 1 119 ? 11.244 20.693 -30.082 1.00 52.53 119 ALA A CA 1
ATOM 877 C C . ALA A 1 119 ? 9.714 20.685 -30.292 1.00 52.53 119 ALA A C 1
ATOM 879 O O . ALA A 1 119 ? 9.174 19.647 -30.674 1.00 52.53 119 ALA A O 1
ATOM 880 N N . PRO A 1 120 ? 8.997 21.811 -30.115 1.00 54.56 120 PRO A N 1
ATOM 881 C CA . PRO A 1 120 ? 7.525 21.860 -30.154 1.00 54.56 120 PRO A CA 1
ATOM 882 C C . PRO A 1 120 ? 6.873 21.379 -31.468 1.00 54.56 120 PRO A C 1
ATOM 884 O O . PRO A 1 120 ? 5.656 21.246 -31.524 1.00 54.56 120 PRO A O 1
ATOM 887 N N . ASN A 1 121 ? 7.668 21.087 -32.504 1.00 57.28 121 ASN A N 1
ATOM 888 C CA . ASN A 1 121 ? 7.228 20.602 -33.814 1.00 57.28 121 ASN A CA 1
ATOM 889 C C . ASN A 1 121 ? 7.777 19.204 -34.176 1.00 57.28 121 ASN A C 1
ATOM 891 O O . ASN A 1 121 ? 7.674 18.800 -35.335 1.00 57.28 121 ASN A O 1
ATOM 895 N N . GLU A 1 122 ? 8.411 18.477 -33.249 1.00 52.75 122 GLU A N 1
ATOM 896 C CA . GLU A 1 122 ? 8.885 17.117 -33.527 1.00 52.75 122 GLU A CA 1
ATOM 897 C C . GLU A 1 122 ? 7.757 16.072 -33.450 1.00 52.75 122 GLU A C 1
ATOM 899 O O . GLU A 1 122 ? 6.838 16.201 -32.637 1.00 52.75 122 GLU A O 1
ATOM 904 N N . PRO A 1 123 ? 7.816 15.017 -34.290 1.00 54.78 123 PRO A N 1
ATOM 905 C CA . PRO A 1 123 ? 6.881 13.902 -34.212 1.00 54.78 123 PRO A CA 1
ATOM 906 C C . PRO A 1 123 ? 6.981 13.222 -32.841 1.00 54.78 123 PRO A C 1
ATOM 908 O O . PRO A 1 123 ? 8.050 13.204 -32.235 1.00 54.78 123 PRO A O 1
ATOM 911 N N . SER A 1 124 ? 5.854 12.664 -32.390 1.00 61.50 124 SER A N 1
ATOM 912 C CA . SER A 1 124 ? 5.606 12.026 -31.091 1.00 61.50 124 SER A CA 1
ATOM 913 C C . SER A 1 124 ? 6.829 11.377 -30.417 1.00 61.50 124 SER A C 1
ATOM 915 O O . SER A 1 124 ? 7.654 10.756 -31.098 1.00 61.50 124 SER A O 1
ATOM 917 N N . PRO A 1 125 ? 6.931 11.443 -29.073 1.00 68.38 125 PRO A N 1
ATOM 918 C CA . PRO A 1 125 ? 8.069 10.906 -28.332 1.00 68.38 125 PRO A CA 1
ATOM 919 C C . PRO A 1 125 ? 8.394 9.468 -28.752 1.00 68.38 125 PRO A C 1
ATOM 921 O O . PRO A 1 125 ? 7.534 8.589 -28.757 1.00 68.38 125 PRO A O 1
ATOM 924 N N . ARG A 1 126 ? 9.662 9.214 -29.099 1.00 81.25 126 ARG A N 1
ATOM 925 C CA . ARG A 1 126 ? 10.121 7.867 -29.456 1.00 81.25 126 ARG A CA 1
ATOM 926 C C . ARG A 1 126 ? 10.294 7.033 -28.196 1.00 81.25 126 ARG A C 1
ATOM 928 O O . ARG A 1 126 ? 11.171 7.312 -27.374 1.00 81.25 126 ARG A O 1
ATOM 935 N N . TYR A 1 127 ? 9.483 5.991 -28.080 1.00 87.94 127 TYR A N 1
ATOM 936 C CA . TYR A 1 127 ? 9.578 5.016 -27.005 1.00 87.94 127 TYR A CA 1
ATOM 937 C C . TYR A 1 127 ? 10.448 3.826 -27.410 1.00 87.94 127 TYR A C 1
ATOM 939 O O . TYR A 1 127 ? 10.503 3.437 -28.576 1.00 87.94 127 TYR A O 1
ATOM 947 N N . ALA A 1 128 ? 11.155 3.253 -26.440 1.00 90.19 128 ALA A N 1
ATOM 948 C CA . ALA A 1 128 ? 11.844 1.981 -26.606 1.00 90.19 128 ALA A CA 1
ATOM 949 C C . ALA A 1 128 ? 11.679 1.128 -25.356 1.00 90.19 128 ALA A C 1
ATOM 951 O O . ALA A 1 128 ? 11.869 1.613 -24.239 1.00 90.19 128 ALA A O 1
ATOM 952 N N . GLU A 1 129 ? 11.362 -0.142 -25.559 1.00 92.50 129 GLU A N 1
ATOM 953 C CA . GLU A 1 129 ? 11.303 -1.114 -24.488 1.00 92.50 129 GLU A CA 1
ATOM 954 C C . GLU A 1 129 ? 12.705 -1.611 -24.123 1.00 92.50 129 GLU A C 1
ATOM 956 O O . GLU A 1 129 ? 13.541 -1.883 -24.990 1.00 92.50 129 GLU A O 1
ATOM 961 N N . ARG A 1 130 ? 12.936 -1.777 -22.820 1.00 94.00 130 ARG A N 1
ATOM 962 C CA . ARG A 1 130 ? 13.990 -2.625 -22.270 1.00 94.00 130 ARG A CA 1
ATOM 963 C C . ARG A 1 130 ? 13.393 -3.555 -21.228 1.00 94.00 130 ARG A C 1
ATOM 965 O O . ARG A 1 130 ? 12.690 -3.093 -20.335 1.00 94.00 130 ARG A O 1
ATOM 972 N N . TRP A 1 131 ? 13.701 -4.837 -21.339 1.00 95.81 131 TRP A N 1
ATOM 973 C CA . TRP A 1 131 ? 13.265 -5.862 -20.403 1.00 95.81 131 TRP A CA 1
ATOM 974 C C . TRP A 1 131 ? 14.484 -6.510 -19.756 1.00 95.81 131 TRP A C 1
ATOM 976 O O . TRP A 1 131 ? 15.456 -6.816 -20.447 1.00 95.81 131 TRP A O 1
ATOM 986 N N . ALA A 1 132 ? 14.427 -6.694 -18.442 1.00 96.69 132 ALA A N 1
ATOM 987 C CA . ALA A 1 132 ? 15.449 -7.364 -17.656 1.00 96.69 132 ALA A CA 1
ATOM 988 C C . ALA A 1 132 ? 14.807 -8.540 -16.902 1.00 96.69 132 ALA A C 1
ATOM 990 O O . ALA A 1 132 ? 13.836 -8.316 -16.170 1.00 96.69 132 ALA A O 1
ATOM 991 N N . PRO A 1 133 ? 15.308 -9.779 -17.060 1.00 97.69 133 PRO A N 1
ATOM 992 C CA . PRO A 1 133 ? 14.815 -10.912 -16.284 1.00 97.69 133 PRO A CA 1
ATOM 993 C C . PRO A 1 133 ? 15.117 -10.717 -14.795 1.00 97.69 133 PRO A C 1
ATOM 995 O O . PRO A 1 133 ? 16.083 -10.046 -14.430 1.00 97.69 133 PRO A O 1
ATOM 998 N N . THR A 1 134 ? 14.307 -11.326 -13.929 1.00 97.62 134 THR A N 1
ATOM 999 C CA . THR A 1 134 ? 14.658 -11.416 -12.507 1.00 97.62 134 THR A CA 1
ATOM 1000 C C . THR A 1 134 ? 15.765 -12.439 -12.287 1.00 97.62 134 THR A C 1
ATOM 1002 O O . THR A 1 134 ? 15.688 -13.563 -12.784 1.00 97.62 134 THR A O 1
ATOM 1005 N N . GLU A 1 135 ? 16.735 -12.077 -11.464 1.00 97.19 135 GLU A N 1
ATOM 1006 C CA . GLU A 1 135 ? 17.801 -12.926 -10.953 1.00 97.19 135 GLU A CA 1
ATOM 1007 C C . GLU A 1 135 ? 17.657 -13.073 -9.435 1.00 97.19 135 GLU A C 1
ATOM 1009 O O . GLU A 1 135 ? 17.050 -12.234 -8.770 1.00 97.19 135 GLU A O 1
ATOM 1014 N N . THR A 1 136 ? 18.225 -14.132 -8.862 1.00 95.88 136 THR A N 1
ATOM 1015 C CA . THR A 1 136 ? 18.254 -14.334 -7.407 1.00 95.88 136 THR A CA 1
ATOM 1016 C C . THR A 1 136 ? 19.677 -14.141 -6.907 1.00 95.88 136 THR A C 1
ATOM 1018 O O . THR A 1 136 ? 20.604 -14.789 -7.394 1.00 95.88 136 THR A O 1
ATOM 1021 N N . ASN A 1 137 ? 19.870 -13.247 -5.939 1.00 90.94 137 ASN A N 1
ATOM 1022 C CA . ASN A 1 137 ? 21.184 -13.022 -5.344 1.00 90.94 137 ASN A CA 1
ATOM 1023 C C . ASN A 1 137 ? 21.539 -14.112 -4.306 1.00 90.94 137 ASN A C 1
ATOM 1025 O O . ASN A 1 137 ? 20.727 -14.970 -3.963 1.00 90.94 137 ASN A O 1
ATOM 1029 N N . ALA A 1 138 ? 22.759 -14.059 -3.760 1.00 91.06 138 ALA A N 1
ATOM 1030 C CA . ALA A 1 138 ? 23.230 -15.025 -2.759 1.00 91.06 138 ALA A CA 1
ATOM 1031 C C . ALA A 1 138 ? 22.417 -15.027 -1.445 1.00 91.06 138 ALA A C 1
ATOM 1033 O O . ALA A 1 138 ? 22.448 -16.015 -0.716 1.00 91.06 138 ALA A O 1
ATOM 1034 N N . ALA A 1 139 ? 21.693 -13.944 -1.145 1.00 90.38 139 ALA A N 1
ATOM 1035 C CA . ALA A 1 139 ? 20.803 -13.836 0.009 1.00 90.38 139 ALA A CA 1
ATOM 1036 C C . ALA A 1 139 ? 19.385 -14.375 -0.272 1.00 90.38 139 ALA A C 1
ATOM 1038 O O . ALA A 1 139 ? 18.542 -14.369 0.620 1.00 90.38 139 ALA A O 1
ATOM 1039 N N . GLY A 1 140 ? 19.112 -14.848 -1.495 1.00 90.88 140 GLY A N 1
ATOM 1040 C CA . GLY A 1 140 ? 17.792 -15.323 -1.907 1.00 90.88 140 GLY A CA 1
ATOM 1041 C C . GLY A 1 140 ? 16.829 -14.212 -2.335 1.00 90.88 140 GLY A C 1
ATOM 1042 O O . GLY A 1 140 ? 15.673 -14.506 -2.623 1.00 90.88 140 GLY A O 1
ATOM 1043 N N . THR A 1 141 ? 17.274 -12.954 -2.400 1.00 90.62 141 THR A N 1
ATOM 1044 C CA . THR A 1 141 ? 16.450 -11.836 -2.873 1.00 90.62 141 THR A CA 1
ATOM 1045 C C . THR A 1 141 ? 16.363 -11.863 -4.392 1.00 90.62 141 THR A C 1
ATOM 1047 O O . THR A 1 141 ? 17.386 -11.953 -5.079 1.00 90.62 141 THR A O 1
ATOM 1050 N N . GLU A 1 142 ? 15.147 -11.750 -4.915 1.00 96.25 142 GLU A N 1
ATOM 1051 C CA . GLU A 1 142 ? 14.912 -11.578 -6.343 1.00 96.25 142 GLU A CA 1
ATOM 1052 C C . GLU A 1 142 ? 15.083 -10.114 -6.740 1.00 96.25 142 GLU A C 1
ATOM 1054 O O . GLU A 1 142 ? 14.509 -9.221 -6.116 1.00 96.25 142 GLU A O 1
ATOM 1059 N N . PHE A 1 143 ? 15.856 -9.864 -7.790 1.00 96.81 143 PHE A N 1
ATOM 1060 C CA . PHE A 1 143 ? 16.104 -8.523 -8.296 1.00 96.81 143 PHE A CA 1
ATOM 1061 C C . PHE A 1 143 ? 16.158 -8.503 -9.824 1.00 96.81 143 PHE A C 1
ATOM 1063 O O . PHE A 1 143 ? 16.451 -9.510 -10.457 1.00 96.81 143 PHE A O 1
ATOM 1070 N N . ALA A 1 144 ? 15.909 -7.349 -10.429 1.00 97.25 144 ALA A N 1
ATOM 1071 C CA . ALA A 1 144 ? 16.127 -7.102 -11.847 1.00 97.25 144 ALA A CA 1
ATOM 1072 C C . ALA A 1 144 ? 16.868 -5.775 -12.026 1.00 97.25 144 ALA A C 1
ATOM 1074 O O . ALA A 1 144 ? 16.527 -4.758 -11.414 1.00 97.25 144 ALA A O 1
ATOM 1075 N N . PHE A 1 145 ? 17.893 -5.785 -12.874 1.00 95.81 145 PHE A N 1
ATOM 1076 C CA . PHE A 1 145 ? 18.704 -4.608 -13.160 1.00 95.81 145 PHE A CA 1
ATOM 1077 C C . PHE A 1 145 ? 18.274 -3.981 -14.485 1.00 95.81 145 PHE A C 1
ATOM 1079 O O . PHE A 1 145 ? 18.484 -4.550 -15.556 1.00 95.81 145 PHE A O 1
ATOM 1086 N N . VAL A 1 146 ? 17.670 -2.796 -14.427 1.00 91.25 146 VAL A N 1
ATOM 1087 C CA . VAL A 1 146 ? 17.306 -2.058 -15.638 1.00 91.25 146 VAL A CA 1
ATOM 1088 C C . VAL A 1 146 ? 18.586 -1.493 -16.245 1.00 91.25 146 VAL A C 1
ATOM 1090 O O . VAL A 1 146 ? 19.279 -0.727 -15.596 1.00 91.25 146 VAL A O 1
ATOM 1093 N N . GLU A 1 147 ? 18.925 -1.839 -17.489 1.00 86.62 147 GLU A N 1
ATOM 1094 C CA . GLU A 1 147 ? 20.192 -1.383 -18.089 1.00 86.62 147 GLU A CA 1
ATOM 1095 C C . GLU A 1 147 ? 20.356 0.154 -18.034 1.00 86.62 147 GLU A C 1
ATOM 1097 O O . GLU A 1 147 ? 19.381 0.881 -18.232 1.00 86.62 147 GLU A O 1
ATOM 1102 N N . PRO A 1 148 ? 21.562 0.711 -17.868 1.00 77.88 148 PRO A N 1
ATOM 1103 C CA . PRO A 1 148 ? 21.748 2.154 -17.956 1.00 77.88 148 PRO A CA 1
ATOM 1104 C C . PRO A 1 148 ? 21.388 2.698 -19.342 1.00 77.88 148 PRO A C 1
ATOM 1106 O O . PRO A 1 148 ? 21.385 2.000 -20.360 1.00 77.88 148 PRO A O 1
ATOM 1109 N N . GLY A 1 149 ? 21.041 3.980 -19.399 1.00 75.75 149 GLY A N 1
ATOM 1110 C CA . GLY A 1 149 ? 20.706 4.639 -20.653 1.00 75.75 149 GLY A CA 1
ATOM 1111 C C . GLY A 1 149 ? 20.656 6.152 -20.529 1.00 75.75 149 GLY A C 1
ATOM 1112 O O . GLY A 1 149 ? 20.471 6.704 -19.452 1.00 75.75 149 GLY A O 1
ATOM 1113 N N . ARG A 1 150 ? 20.806 6.841 -21.664 1.00 73.75 150 ARG A N 1
ATOM 1114 C CA . ARG A 1 150 ? 20.685 8.310 -21.729 1.00 73.75 150 ARG A CA 1
ATOM 1115 C C . ARG A 1 150 ? 19.234 8.800 -21.642 1.00 73.75 150 ARG A C 1
ATOM 1117 O O . ARG A 1 150 ? 19.010 9.976 -21.374 1.00 73.75 150 ARG A O 1
ATOM 1124 N N . ARG A 1 151 ? 18.281 7.896 -21.880 1.00 78.19 151 ARG A N 1
ATOM 1125 C CA . ARG A 1 151 ? 16.835 8.137 -21.897 1.00 78.19 151 ARG A CA 1
ATOM 1126 C C . ARG A 1 151 ? 16.233 8.029 -20.505 1.00 78.19 151 ARG A C 1
ATOM 1128 O O . ARG A 1 151 ? 16.615 7.144 -19.745 1.00 78.19 151 ARG A O 1
ATOM 1135 N N . THR A 1 152 ? 15.243 8.867 -20.232 1.00 84.88 152 THR A N 1
ATOM 1136 C CA . THR A 1 152 ? 14.421 8.778 -19.022 1.00 84.88 152 THR A CA 1
ATOM 1137 C C . THR A 1 152 ? 13.485 7.574 -19.123 1.00 84.88 152 THR A C 1
ATOM 1139 O O . THR A 1 152 ? 12.975 7.273 -20.206 1.00 84.88 152 THR A O 1
ATOM 1142 N N . ILE A 1 153 ? 13.251 6.880 -18.010 1.00 90.44 153 ILE A N 1
ATOM 1143 C CA . ILE A 1 153 ? 12.251 5.811 -17.933 1.00 90.44 153 ILE A CA 1
ATOM 1144 C C . ILE A 1 153 ? 10.889 6.470 -17.715 1.00 90.44 153 ILE A C 1
ATOM 1146 O O . ILE A 1 153 ? 10.643 7.061 -16.673 1.00 90.44 153 ILE A O 1
ATOM 1150 N N . ALA A 1 154 ? 10.014 6.409 -18.714 1.00 89.25 154 ALA A N 1
ATOM 1151 C CA . ALA A 1 154 ? 8.674 6.988 -18.636 1.00 89.25 154 ALA A CA 1
ATOM 1152 C C . ALA A 1 154 ? 7.658 6.027 -18.007 1.00 89.25 154 ALA A C 1
ATOM 1154 O O . ALA A 1 154 ? 6.693 6.469 -17.395 1.00 89.25 154 ALA A O 1
ATOM 1155 N N . VAL A 1 155 ? 7.880 4.720 -18.165 1.00 92.31 155 VAL A N 1
ATOM 1156 C CA . VAL A 1 155 ? 7.001 3.666 -17.648 1.00 92.31 155 VAL A CA 1
ATOM 1157 C C . VAL A 1 155 ? 7.866 2.567 -17.061 1.00 92.31 155 VAL A C 1
ATOM 1159 O O . VAL A 1 155 ? 8.821 2.129 -17.710 1.00 92.31 155 VAL A O 1
ATOM 1162 N N . LEU A 1 156 ? 7.514 2.110 -15.867 1.00 94.50 156 LEU A N 1
ATOM 1163 C CA . LEU A 1 156 ? 8.087 0.926 -15.243 1.00 94.50 156 LEU A CA 1
ATOM 1164 C C . LEU A 1 156 ? 7.008 -0.146 -15.209 1.00 94.50 156 LEU A C 1
ATOM 1166 O O . LEU A 1 156 ? 5.840 0.150 -14.989 1.00 94.50 156 LEU A O 1
ATOM 1170 N N . GLY A 1 157 ? 7.375 -1.388 -15.453 1.00 94.38 157 GLY A N 1
ATOM 1171 C CA . GLY A 1 157 ? 6.438 -2.490 -15.447 1.00 94.38 157 GLY A CA 1
ATOM 1172 C C . GLY A 1 157 ? 7.048 -3.762 -14.919 1.00 94.38 157 GLY A C 1
ATOM 1173 O O . GLY A 1 157 ? 8.267 -3.892 -14.799 1.00 94.38 157 GLY A O 1
ATOM 1174 N N . ILE A 1 158 ? 6.173 -4.716 -14.656 1.00 95.88 158 ILE A N 1
ATOM 1175 C CA . ILE A 1 158 ? 6.534 -6.062 -14.248 1.00 95.88 158 ILE A CA 1
ATOM 1176 C C . ILE A 1 158 ? 5.861 -7.061 -15.183 1.00 95.88 158 ILE A C 1
ATOM 1178 O O . ILE A 1 158 ? 4.705 -6.883 -15.565 1.00 95.88 158 ILE A O 1
ATOM 1182 N N . THR A 1 159 ? 6.601 -8.095 -15.568 1.00 95.62 159 THR A N 1
ATOM 1183 C CA . THR A 1 159 ? 6.082 -9.268 -16.272 1.00 95.62 159 THR A CA 1
ATOM 1184 C C . THR A 1 159 ? 6.120 -10.463 -15.336 1.00 95.62 159 THR A C 1
ATOM 1186 O O . THR A 1 159 ? 7.040 -10.593 -14.525 1.00 95.62 159 THR A O 1
ATOM 1189 N N . ALA A 1 160 ? 5.134 -11.340 -15.456 1.00 95.19 160 ALA A N 1
ATOM 1190 C CA . ALA A 1 160 ? 5.033 -12.580 -14.711 1.00 95.19 160 ALA A CA 1
ATOM 1191 C C . ALA A 1 160 ? 4.735 -13.745 -15.667 1.00 95.19 160 ALA A C 1
ATOM 1193 O O . ALA A 1 160 ? 4.094 -13.543 -16.700 1.00 95.19 160 ALA A O 1
ATOM 1194 N N . PRO A 1 161 ? 5.143 -14.982 -15.333 1.00 94.75 161 PRO A N 1
ATOM 1195 C CA . PRO A 1 161 ? 4.640 -16.159 -16.024 1.00 94.75 161 PRO A CA 1
ATOM 1196 C C . PRO A 1 161 ? 3.115 -16.224 -15.893 1.00 94.75 161 PRO A C 1
ATOM 1198 O O . PRO A 1 161 ? 2.583 -16.006 -14.804 1.00 94.75 161 PRO A O 1
ATOM 1201 N N . ARG A 1 162 ? 2.400 -16.615 -16.947 1.00 91.50 162 ARG A N 1
ATOM 1202 C CA . ARG A 1 162 ? 0.930 -16.743 -16.934 1.00 91.50 162 ARG A CA 1
ATOM 1203 C C . ARG A 1 162 ? 0.436 -17.667 -15.822 1.00 91.50 162 ARG A C 1
ATOM 1205 O O . ARG A 1 162 ? -0.558 -17.377 -15.168 1.00 91.50 162 ARG A O 1
ATOM 1212 N N . ALA A 1 163 ? 1.177 -18.744 -15.559 1.00 93.31 163 ALA A N 1
ATOM 1213 C CA . ALA A 1 163 ? 0.883 -19.699 -14.490 1.00 93.31 163 ALA A CA 1
ATOM 1214 C C . ALA A 1 163 ? 1.014 -19.116 -13.068 1.00 93.31 163 ALA A C 1
ATOM 1216 O O . ALA A 1 163 ? 0.625 -19.775 -12.105 1.00 93.31 163 ALA A O 1
ATOM 1217 N N . ALA A 1 164 ? 1.599 -17.923 -12.912 1.00 92.75 164 ALA A N 1
ATOM 1218 C CA . ALA A 1 164 ? 1.643 -17.231 -11.631 1.00 92.75 164 ALA A CA 1
ATOM 1219 C C . ALA A 1 164 ? 0.306 -16.571 -11.273 1.00 92.75 164 ALA A C 1
ATOM 1221 O O . ALA A 1 164 ? 0.107 -16.274 -10.099 1.00 92.75 164 ALA A O 1
ATOM 1222 N N . GLU A 1 165 ? -0.586 -16.351 -12.251 1.00 91.81 165 GLU A N 1
ATOM 1223 C CA . GLU A 1 165 ? -1.880 -15.688 -12.047 1.00 91.81 165 GLU A CA 1
ATOM 1224 C C . GLU A 1 165 ? -1.713 -14.364 -11.285 1.00 91.81 165 GLU A C 1
ATOM 1226 O O . GLU A 1 165 ? -2.257 -14.174 -10.197 1.00 91.81 165 GLU A O 1
ATOM 1231 N N . ALA A 1 166 ? -0.874 -13.474 -11.819 1.00 92.06 166 ALA A N 1
ATOM 1232 C CA . ALA A 1 166 ? -0.649 -12.162 -11.227 1.00 92.06 166 ALA A CA 1
ATOM 1233 C C . ALA A 1 166 ? -1.919 -11.304 -11.350 1.00 92.06 166 ALA A C 1
ATOM 1235 O O . ALA A 1 166 ? -2.491 -11.185 -12.432 1.00 92.06 166 ALA A O 1
ATOM 1236 N N . GLN A 1 167 ? -2.359 -10.733 -10.232 1.00 91.19 167 GLN A N 1
ATOM 1237 C CA . GLN A 1 167 ? -3.648 -10.050 -10.095 1.00 91.19 167 GLN A CA 1
ATOM 1238 C C . GLN A 1 167 ? -3.481 -8.534 -9.994 1.00 91.19 167 GLN A C 1
ATOM 1240 O O . GLN A 1 167 ? -4.257 -7.799 -10.596 1.00 91.19 167 GLN A O 1
ATOM 1245 N N . ASP A 1 168 ? -2.464 -8.081 -9.259 1.00 91.69 168 ASP A N 1
ATOM 1246 C CA . ASP A 1 168 ? -2.175 -6.666 -9.023 1.00 91.69 168 ASP A CA 1
ATOM 1247 C C . ASP A 1 168 ? -0.687 -6.472 -8.679 1.00 91.69 168 ASP A C 1
ATOM 1249 O O . ASP A 1 168 ? -0.002 -7.434 -8.316 1.00 91.69 168 ASP A O 1
ATOM 1253 N N . ALA A 1 169 ? -0.175 -5.244 -8.770 1.00 93.38 169 ALA A N 1
ATOM 1254 C CA . ALA A 1 169 ? 1.177 -4.906 -8.341 1.00 93.38 169 ALA A CA 1
ATOM 1255 C C . ALA A 1 169 ? 1.274 -3.503 -7.721 1.00 93.38 169 ALA A C 1
ATOM 1257 O O . ALA A 1 169 ? 0.565 -2.577 -8.101 1.00 93.38 169 ALA A O 1
ATOM 1258 N N . ARG A 1 170 ? 2.190 -3.350 -6.761 1.00 93.94 170 ARG A N 1
ATOM 1259 C CA . ARG A 1 170 ? 2.502 -2.087 -6.072 1.00 93.94 170 ARG A CA 1
ATOM 1260 C C . ARG A 1 170 ? 3.984 -1.805 -6.173 1.00 93.94 170 ARG A C 1
ATOM 1262 O O . ARG A 1 170 ? 4.792 -2.730 -6.106 1.00 93.94 170 ARG A O 1
ATOM 1269 N N . ILE A 1 171 ? 4.339 -0.533 -6.306 1.00 94.81 171 ILE A N 1
ATOM 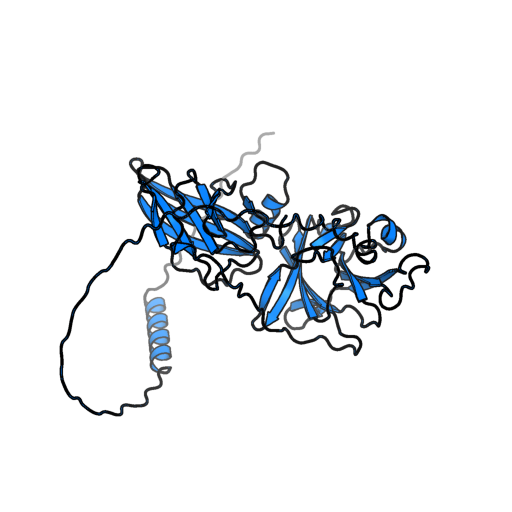1270 C CA . ILE A 1 171 ? 5.731 -0.114 -6.426 1.00 94.81 171 ILE A CA 1
ATOM 1271 C C . ILE A 1 171 ? 6.090 0.788 -5.253 1.00 94.81 171 ILE A C 1
ATOM 1273 O O . ILE A 1 171 ? 5.419 1.782 -4.977 1.00 94.81 171 ILE A O 1
ATOM 1277 N N . TRP A 1 172 ? 7.180 0.431 -4.589 1.00 95.00 172 TRP A N 1
ATOM 1278 C CA . TRP A 1 172 ? 7.740 1.136 -3.452 1.00 95.00 172 TRP A CA 1
ATOM 1279 C C . TRP A 1 172 ? 9.125 1.663 -3.808 1.00 95.00 172 TRP A C 1
ATOM 1281 O O . TRP A 1 172 ? 9.916 0.940 -4.417 1.00 95.00 172 TRP A O 1
ATOM 1291 N N . ARG A 1 173 ? 9.455 2.888 -3.406 1.00 94.12 173 ARG A N 1
ATOM 1292 C CA . ARG A 1 173 ? 10.838 3.371 -3.402 1.00 94.12 173 ARG A CA 1
ATOM 1293 C C . ARG A 1 173 ? 11.491 2.967 -2.085 1.00 94.12 173 ARG A C 1
ATOM 1295 O O . ARG A 1 173 ? 10.887 3.098 -1.020 1.00 94.12 173 ARG A O 1
ATOM 1302 N N . VAL A 1 174 ? 12.712 2.444 -2.173 1.00 94.62 174 VAL A N 1
ATOM 1303 C CA . VAL A 1 174 ? 13.496 2.036 -1.005 1.00 94.62 174 VAL A CA 1
ATOM 1304 C C . VAL A 1 174 ? 14.362 3.204 -0.551 1.00 94.62 174 VAL A C 1
ATOM 1306 O O . VAL A 1 174 ? 15.197 3.702 -1.306 1.00 94.62 174 VAL A O 1
ATOM 1309 N N . HIS A 1 175 ? 14.178 3.599 0.702 1.00 92.69 175 HIS A N 1
ATOM 1310 C CA . HIS A 1 175 ? 14.939 4.627 1.399 1.00 92.69 175 HIS A CA 1
ATOM 1311 C C . HIS A 1 175 ? 15.871 4.005 2.446 1.00 92.69 175 HIS A C 1
ATOM 1313 O O . HIS A 1 175 ? 15.860 2.798 2.703 1.00 92.69 175 HIS A O 1
ATOM 1319 N N . ARG A 1 176 ? 16.724 4.831 3.052 1.00 91.31 176 ARG A N 1
ATOM 1320 C CA . ARG A 1 176 ? 17.656 4.418 4.103 1.00 91.31 176 ARG A CA 1
ATOM 1321 C C . ARG A 1 176 ? 16.904 3.753 5.263 1.00 91.31 176 ARG A C 1
ATOM 1323 O O . ARG A 1 176 ? 15.793 4.156 5.604 1.00 91.31 176 ARG A O 1
ATOM 1330 N N . HIS A 1 177 ? 17.550 2.769 5.893 1.00 89.00 177 HIS A N 1
ATOM 1331 C CA . HIS A 1 177 ? 16.972 1.933 6.956 1.00 89.00 177 HIS A CA 1
ATOM 1332 C C . HIS A 1 177 ? 15.754 1.116 6.491 1.00 89.00 177 HIS A C 1
ATOM 1334 O O . HIS A 1 177 ? 14.827 0.905 7.268 1.00 89.00 177 HIS A O 1
ATOM 1340 N N . ASP A 1 178 ? 15.745 0.704 5.219 1.00 88.00 178 ASP A N 1
ATOM 1341 C CA . ASP A 1 178 ? 14.694 -0.112 4.596 1.00 88.00 178 ASP A CA 1
ATOM 1342 C C . ASP A 1 178 ? 13.288 0.505 4.696 1.00 88.00 178 ASP A C 1
ATOM 1344 O O . ASP A 1 178 ? 12.269 -0.186 4.684 1.00 88.00 178 ASP A O 1
ATOM 1348 N N . ARG A 1 179 ? 13.211 1.841 4.776 1.00 88.44 179 ARG A N 1
ATOM 1349 C CA . ARG A 1 179 ? 11.933 2.555 4.730 1.00 88.44 179 ARG A CA 1
ATOM 1350 C C . ARG A 1 179 ? 11.357 2.486 3.316 1.00 88.44 179 ARG A C 1
ATOM 1352 O O . ARG A 1 179 ? 12.072 2.697 2.340 1.00 88.44 179 ARG A O 1
ATOM 1359 N N . LEU A 1 180 ? 10.054 2.230 3.217 1.00 91.38 180 LEU A N 1
ATOM 1360 C CA . LEU A 1 180 ? 9.349 2.080 1.945 1.00 91.38 180 LEU A CA 1
ATOM 1361 C C . LEU A 1 180 ? 8.331 3.200 1.743 1.00 91.38 180 LEU A C 1
ATOM 1363 O O . LEU A 1 180 ? 7.357 3.302 2.496 1.00 91.38 180 LEU A O 1
ATOM 1367 N N . GLU A 1 181 ? 8.555 3.997 0.703 1.00 90.62 181 GLU A N 1
ATOM 1368 C CA . GLU A 1 181 ? 7.615 4.996 0.195 1.00 90.62 181 GLU A CA 1
ATOM 1369 C C . GLU A 1 181 ? 6.739 4.350 -0.881 1.00 90.62 181 GLU A C 1
ATOM 1371 O O . GLU A 1 181 ? 7.262 3.811 -1.857 1.00 90.62 181 GLU A O 1
ATOM 1376 N N . TRP A 1 182 ? 5.412 4.397 -0.731 1.00 92.31 182 TRP A N 1
ATOM 1377 C CA . TRP A 1 182 ? 4.509 3.957 -1.798 1.00 92.31 182 TRP A CA 1
ATOM 1378 C C . TRP A 1 182 ? 4.545 4.985 -2.927 1.00 92.31 182 TRP A C 1
ATOM 1380 O O . TRP A 1 182 ? 4.092 6.115 -2.754 1.00 92.31 182 TRP A O 1
ATOM 1390 N N . VAL A 1 183 ? 5.063 4.588 -4.089 1.00 90.94 183 VAL A N 1
ATOM 1391 C CA . VAL A 1 183 ? 5.071 5.446 -5.273 1.00 90.94 183 VAL A CA 1
ATOM 1392 C C . VAL A 1 183 ? 3.656 5.513 -5.840 1.00 90.94 183 VAL A C 1
ATOM 1394 O O . VAL A 1 183 ? 3.094 4.488 -6.234 1.00 90.94 183 VAL A O 1
ATOM 1397 N N . ASP A 1 184 ? 3.087 6.716 -5.900 1.00 87.88 184 ASP A N 1
ATOM 1398 C CA . ASP A 1 184 ? 1.810 6.935 -6.575 1.00 87.88 184 ASP A CA 1
ATOM 1399 C C . ASP A 1 184 ? 1.961 6.653 -8.075 1.00 87.88 184 ASP A C 1
ATOM 1401 O O . ASP A 1 184 ? 2.862 7.167 -8.749 1.00 87.88 184 ASP A O 1
ATOM 1405 N N . THR A 1 185 ? 1.118 5.766 -8.594 1.00 88.19 185 THR A N 1
ATOM 1406 C CA . THR A 1 185 ? 1.207 5.289 -9.971 1.00 88.19 185 THR A CA 1
ATOM 1407 C C . THR A 1 185 ? -0.168 5.080 -10.577 1.00 88.19 185 THR A C 1
ATOM 1409 O O . THR A 1 185 ? -1.105 4.631 -9.922 1.00 88.19 185 THR A O 1
ATOM 1412 N N . VAL A 1 186 ? -0.259 5.337 -11.877 1.00 87.69 186 VAL A N 1
ATOM 1413 C CA . VAL A 1 186 ? -1.389 4.947 -12.714 1.00 87.69 186 VAL A CA 1
ATOM 1414 C C . VAL A 1 186 ? -0.965 3.760 -13.560 1.00 87.69 186 VAL A C 1
ATOM 1416 O O . VAL A 1 186 ? 0.019 3.822 -14.306 1.00 87.69 186 VAL A O 1
ATOM 1419 N N . GLN A 1 187 ? -1.727 2.673 -13.454 1.00 88.81 187 GLN A N 1
ATOM 1420 C CA . GLN A 1 187 ? -1.561 1.536 -14.342 1.00 88.81 187 GLN A CA 1
ATOM 1421 C C . GLN A 1 187 ? -2.063 1.893 -15.747 1.00 88.81 187 GLN A C 1
ATOM 1423 O O . GLN A 1 187 ? -3.174 2.389 -15.924 1.00 88.81 187 GLN A O 1
ATOM 1428 N N . ILE A 1 188 ? -1.256 1.586 -16.755 1.00 88.00 188 ILE A N 1
ATOM 1429 C CA . ILE A 1 188 ? -1.612 1.653 -18.170 1.00 88.00 188 ILE A CA 1
ATOM 1430 C C . ILE A 1 188 ? -1.513 0.256 -18.790 1.00 88.00 188 ILE A C 1
ATOM 1432 O O . ILE A 1 188 ? -0.775 -0.608 -18.318 1.00 88.00 188 ILE A O 1
ATOM 1436 N N . GLY A 1 189 ? -2.240 0.024 -19.877 1.00 82.81 189 GLY A N 1
ATOM 1437 C CA . GLY A 1 189 ? -2.188 -1.240 -20.610 1.00 82.81 189 GLY A CA 1
ATOM 1438 C C . GLY A 1 189 ? -3.396 -2.148 -20.411 1.00 82.81 189 GLY A C 1
ATOM 1439 O O . GLY A 1 189 ? -4.372 -1.744 -19.783 1.00 82.81 189 GLY A O 1
ATOM 1440 N N . PRO A 1 190 ? -3.362 -3.367 -20.977 1.00 66.62 190 PRO A N 1
ATOM 1441 C CA . PRO A 1 190 ? -4.524 -4.251 -21.061 1.00 66.62 190 PRO A CA 1
ATOM 1442 C C . PRO A 1 190 ? -4.926 -4.856 -19.705 1.00 66.62 190 PRO A C 1
ATOM 1444 O O . PRO A 1 190 ? -5.932 -5.554 -19.621 1.00 66.62 190 PRO A O 1
ATOM 1447 N N . GLY A 1 191 ? -4.184 -4.569 -18.632 1.00 62.09 191 GLY A N 1
ATOM 1448 C CA . GLY A 1 191 ? -4.444 -5.100 -17.299 1.00 62.09 191 GLY A CA 1
ATOM 1449 C C . GLY A 1 191 ? -3.840 -6.490 -17.082 1.00 62.09 191 GLY A C 1
ATOM 1450 O O . GLY A 1 191 ? -2.941 -6.922 -17.802 1.00 62.09 191 GLY A O 1
ATOM 1451 N N . ALA A 1 192 ? -4.351 -7.203 -16.076 1.00 60.62 192 ALA A N 1
ATOM 1452 C CA . ALA A 1 192 ? -3.846 -8.505 -15.629 1.00 60.62 192 ALA A CA 1
ATOM 1453 C C . ALA A 1 192 ? -3.926 -9.637 -16.681 1.00 60.62 192 ALA A C 1
ATOM 1455 O O . ALA A 1 192 ? -3.340 -10.700 -16.481 1.00 60.62 192 ALA A O 1
ATOM 1456 N N . THR A 1 193 ? -4.613 -9.437 -17.813 1.00 63.31 193 THR A N 1
ATOM 1457 C CA . THR A 1 193 ? -4.849 -10.480 -18.831 1.00 63.31 193 THR A CA 1
ATOM 1458 C C . THR A 1 193 ? -3.571 -11.036 -19.458 1.00 63.31 193 THR A C 1
ATOM 1460 O O . THR A 1 193 ? -3.546 -12.206 -19.831 1.00 63.31 193 THR A O 1
ATOM 1463 N N . ASP A 1 194 ? -2.503 -10.238 -19.523 1.00 72.81 194 ASP A N 1
ATOM 1464 C CA . ASP A 1 194 ? -1.205 -10.656 -20.071 1.00 72.81 194 ASP A CA 1
ATOM 1465 C C . ASP A 1 194 ? -0.149 -10.931 -18.990 1.00 72.81 194 ASP A C 1
ATOM 1467 O O . ASP A 1 194 ? 1.037 -11.032 -19.306 1.00 72.81 194 ASP A O 1
ATOM 1471 N N . ALA A 1 195 ? -0.559 -11.032 -17.717 1.00 82.50 195 ALA A N 1
ATOM 1472 C CA . ALA A 1 195 ? 0.347 -11.145 -16.570 1.00 82.50 195 ALA A CA 1
ATOM 1473 C C . ALA A 1 195 ? 1.451 -10.060 -16.589 1.00 82.50 195 ALA A C 1
ATOM 1475 O O . ALA A 1 195 ? 2.597 -10.287 -16.197 1.00 82.50 195 ALA A O 1
ATOM 1476 N N . SER A 1 196 ? 1.100 -8.874 -17.091 1.00 88.81 196 SER A N 1
ATOM 1477 C CA . SER A 1 196 ? 2.002 -7.748 -17.295 1.00 88.81 196 SER A CA 1
ATOM 1478 C C . SER A 1 196 ? 1.325 -6.467 -16.831 1.00 88.81 196 SER A C 1
ATOM 1480 O O . SER A 1 196 ? 0.227 -6.140 -17.275 1.00 88.81 196 SER A O 1
ATOM 1482 N N . PHE A 1 197 ? 2.011 -5.711 -15.984 1.00 92.69 197 PHE A N 1
ATOM 1483 C CA . PHE A 1 197 ? 1.526 -4.443 -15.447 1.00 92.69 197 PHE A CA 1
ATOM 1484 C C . PHE A 1 197 ? 2.502 -3.342 -15.845 1.00 92.69 197 PHE A C 1
ATOM 1486 O O . PHE A 1 197 ? 3.715 -3.536 -15.760 1.00 92.69 197 PHE A O 1
ATOM 1493 N N . LEU A 1 198 ? 1.989 -2.205 -16.309 1.00 93.00 198 LEU A N 1
ATOM 1494 C CA . LEU A 1 198 ? 2.785 -1.043 -16.696 1.00 93.00 198 LEU A CA 1
ATOM 1495 C C . LEU A 1 198 ? 2.298 0.166 -15.917 1.00 93.00 198 LEU A C 1
ATOM 1497 O O . LEU A 1 198 ? 1.101 0.409 -15.856 1.00 93.00 198 LEU A O 1
ATOM 1501 N N . PHE A 1 199 ? 3.225 0.923 -15.350 1.00 92.69 199 PHE A N 1
ATOM 1502 C CA . PHE A 1 199 ? 2.948 1.996 -14.411 1.00 92.69 199 PHE A CA 1
ATOM 1503 C C . PHE A 1 199 ? 3.633 3.285 -14.843 1.00 92.69 199 PHE A C 1
ATOM 1505 O O . PHE A 1 199 ? 4.845 3.335 -15.094 1.00 92.69 199 PHE A O 1
ATOM 1512 N N . VAL A 1 200 ? 2.840 4.345 -14.884 1.00 89.75 200 VAL A N 1
ATOM 1513 C CA . VAL A 1 200 ? 3.312 5.722 -14.982 1.00 89.75 200 VAL A CA 1
ATOM 1514 C C . VAL A 1 200 ? 3.255 6.314 -13.581 1.00 89.75 200 VAL A C 1
ATOM 1516 O O . VAL A 1 200 ? 2.278 6.095 -12.872 1.00 89.75 200 VAL A O 1
ATOM 1519 N N . ARG A 1 201 ? 4.293 7.036 -13.159 1.00 87.19 201 ARG A N 1
ATOM 1520 C CA . ARG A 1 201 ? 4.291 7.724 -11.862 1.00 87.19 201 ARG A CA 1
ATOM 1521 C C . ARG A 1 201 ? 3.303 8.884 -11.911 1.00 87.19 201 ARG A C 1
ATOM 1523 O O . ARG A 1 201 ? 3.396 9.684 -12.833 1.00 87.19 201 ARG A O 1
ATOM 1530 N N . SER A 1 202 ? 2.411 8.977 -10.935 1.00 75.69 202 SER A N 1
ATOM 1531 C CA . SER A 1 202 ? 1.548 10.138 -10.709 1.00 75.69 202 SER A CA 1
ATOM 1532 C C . SER A 1 202 ? 2.287 11.109 -9.789 1.00 75.69 202 SER A C 1
ATOM 1534 O O . SER A 1 202 ? 2.903 10.689 -8.811 1.00 75.69 202 SER A O 1
ATOM 1536 N N . GLY A 1 203 ? 2.324 12.399 -10.122 1.00 64.50 203 GLY A N 1
ATOM 1537 C CA . GLY A 1 203 ? 2.859 13.400 -9.196 1.00 64.50 203 GLY A CA 1
ATOM 1538 C C . GLY A 1 203 ? 1.915 13.566 -8.002 1.00 64.50 203 GLY A C 1
ATOM 1539 O O . GLY A 1 203 ? 0.707 13.446 -8.175 1.00 64.50 203 GLY A O 1
ATOM 1540 N N . ALA A 1 204 ? 2.447 13.883 -6.816 1.00 56.28 204 ALA A N 1
ATOM 1541 C CA . ALA A 1 204 ? 1.636 14.076 -5.608 1.00 56.28 204 ALA A CA 1
ATOM 1542 C C . ALA A 1 204 ? 0.606 15.226 -5.731 1.00 56.28 204 ALA A C 1
ATOM 1544 O O . ALA A 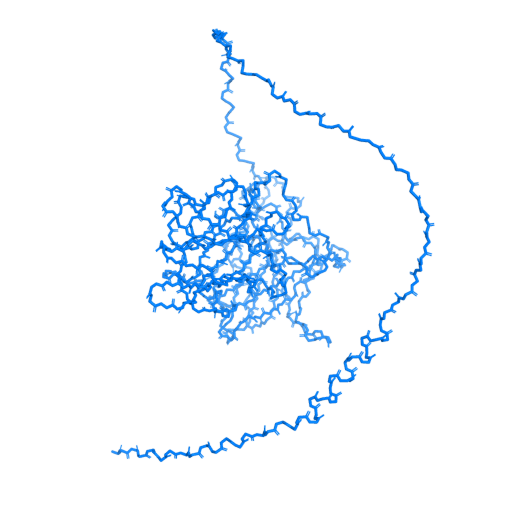1 204 ? -0.454 15.149 -5.119 1.00 56.28 204 ALA A O 1
ATOM 1545 N N . ASP A 1 205 ? 0.888 16.243 -6.563 1.00 51.12 205 ASP A N 1
ATOM 1546 C CA . ASP A 1 205 ? 0.113 17.496 -6.652 1.00 51.12 205 ASP A CA 1
ATOM 1547 C C . ASP A 1 205 ? -0.324 17.891 -8.080 1.00 51.12 205 ASP A C 1
ATOM 1549 O O . ASP A 1 205 ? -0.734 19.030 -8.318 1.00 51.12 205 ASP A O 1
ATOM 1553 N N . GLY A 1 206 ? -0.203 17.014 -9.081 1.00 49.28 206 GLY A N 1
ATOM 1554 C CA . GLY A 1 206 ? -0.488 17.425 -10.459 1.00 49.28 206 GLY A CA 1
ATOM 1555 C C . GLY A 1 206 ? 0.177 16.579 -11.538 1.00 49.28 206 GLY A C 1
ATOM 1556 O O . GLY A 1 206 ? 0.506 15.417 -11.283 1.00 49.28 206 GLY A O 1
ATOM 1557 N N . PRO A 1 207 ? 0.321 17.124 -12.768 1.00 49.12 207 PRO A N 1
ATOM 1558 C CA . PRO A 1 207 ? 0.615 16.317 -13.932 1.00 49.12 207 PRO A CA 1
ATOM 1559 C C . PRO A 1 207 ? 1.894 15.488 -13.718 1.00 49.12 207 PRO A C 1
ATOM 1561 O O . PRO A 1 207 ? 2.883 15.989 -13.185 1.00 49.12 207 PRO A O 1
ATOM 1564 N N . PRO A 1 208 ? 1.867 14.209 -14.104 1.00 56.16 208 PRO A N 1
ATOM 1565 C CA . PRO A 1 208 ? 2.967 13.255 -13.954 1.00 56.16 208 PRO A CA 1
ATOM 1566 C C . PRO A 1 208 ? 4.197 13.666 -14.767 1.00 56.16 208 PRO A C 1
ATOM 1568 O O . PRO A 1 208 ? 4.364 13.295 -15.931 1.00 56.16 208 PRO A O 1
ATOM 1571 N N . ASP A 1 209 ? 5.055 14.467 -14.142 1.00 52.75 209 ASP A N 1
ATOM 1572 C CA . ASP A 1 209 ? 6.169 15.119 -14.831 1.00 52.75 209 ASP A CA 1
ATOM 1573 C C . ASP A 1 209 ? 7.550 14.554 -14.468 1.00 52.75 209 ASP A C 1
ATOM 1575 O O . ASP A 1 209 ? 8.575 15.002 -14.978 1.00 52.75 209 ASP A O 1
ATOM 1579 N N . THR A 1 210 ? 7.622 13.506 -13.645 1.00 62.44 210 THR A N 1
ATOM 1580 C CA . THR A 1 210 ? 8.893 12.832 -13.363 1.00 62.44 210 THR A CA 1
ATOM 1581 C C . THR A 1 210 ? 8.832 11.395 -13.848 1.00 62.44 210 THR A C 1
ATOM 1583 O O . THR A 1 210 ? 8.084 10.554 -13.354 1.00 62.44 210 THR A O 1
ATOM 1586 N N . GLY A 1 211 ? 9.634 11.095 -14.872 1.00 79.00 211 GLY A N 1
ATOM 1587 C CA . GLY A 1 211 ? 9.962 9.704 -15.151 1.00 79.00 211 GLY A CA 1
ATOM 1588 C C . GLY A 1 211 ? 10.584 9.043 -13.918 1.00 79.00 211 GLY A C 1
ATOM 1589 O O . GLY A 1 211 ? 10.950 9.703 -12.946 1.00 79.00 211 GLY A O 1
ATOM 1590 N N . TRP A 1 212 ? 10.728 7.729 -13.965 1.00 89.88 212 TRP A N 1
ATOM 1591 C CA . TRP A 1 212 ? 11.313 6.968 -12.873 1.00 89.88 212 TRP A CA 1
ATOM 1592 C C . TRP A 1 212 ? 12.767 7.392 -12.648 1.00 89.88 212 TRP A C 1
ATOM 1594 O O . TRP A 1 212 ? 13.602 7.317 -13.557 1.00 89.88 212 TRP A O 1
ATOM 1604 N N . GLU A 1 213 ? 13.048 7.872 -11.439 1.00 90.69 213 GLU A N 1
ATOM 1605 C CA . GLU A 1 213 ? 14.375 8.318 -11.027 1.00 90.69 213 GLU A CA 1
ATOM 1606 C C . GLU A 1 213 ? 15.306 7.117 -10.807 1.00 90.69 213 GLU A C 1
ATOM 1608 O O . GLU A 1 213 ? 14.840 6.043 -10.412 1.00 90.69 213 GLU A O 1
ATOM 1613 N N . PRO A 1 214 ? 16.625 7.275 -11.014 1.00 93.00 214 PRO A N 1
ATOM 1614 C CA . PRO A 1 214 ? 17.600 6.286 -10.575 1.00 93.00 214 PRO A CA 1
ATOM 1615 C C . PRO A 1 214 ? 17.494 5.998 -9.075 1.00 93.00 214 PRO A C 1
ATOM 1617 O O . PRO A 1 214 ? 17.383 6.921 -8.273 1.00 93.00 214 PRO A O 1
ATOM 1620 N N . GLY A 1 215 ? 17.573 4.725 -8.703 1.00 95.50 215 GLY A N 1
ATOM 1621 C CA . GLY A 1 215 ? 17.448 4.266 -7.325 1.00 95.50 215 GLY A CA 1
ATOM 1622 C C . GLY A 1 215 ? 17.035 2.801 -7.233 1.00 95.50 215 GLY A C 1
ATOM 1623 O O . GLY A 1 215 ? 16.984 2.080 -8.237 1.00 95.50 215 GLY A O 1
ATOM 1624 N N . THR A 1 216 ? 16.728 2.378 -6.012 1.00 96.88 216 THR A N 1
ATOM 1625 C CA . THR A 1 216 ? 16.218 1.038 -5.714 1.00 96.88 216 THR A CA 1
ATOM 1626 C C . THR A 1 216 ? 14.725 1.109 -5.437 1.00 96.88 216 THR A C 1
ATOM 1628 O O . THR A 1 216 ? 14.262 1.909 -4.624 1.00 96.88 216 THR A O 1
ATOM 1631 N N . TYR A 1 217 ? 13.978 0.237 -6.100 1.00 96.56 217 TYR A N 1
ATOM 1632 C CA . TYR A 1 217 ? 12.543 0.089 -5.930 1.00 96.56 217 TYR A CA 1
ATOM 1633 C C . TYR A 1 217 ? 12.223 -1.352 -5.556 1.00 96.56 217 TYR A C 1
ATOM 1635 O O . TYR A 1 217 ? 12.912 -2.282 -5.968 1.00 96.56 217 TYR A O 1
ATOM 1643 N N . ARG A 1 218 ? 11.145 -1.547 -4.811 1.00 96.38 218 ARG A N 1
ATOM 1644 C CA . ARG A 1 218 ? 10.557 -2.853 -4.529 1.00 96.38 218 ARG A CA 1
ATOM 1645 C C . ARG A 1 218 ? 9.211 -2.920 -5.233 1.00 96.38 218 ARG A C 1
ATOM 1647 O O . ARG A 1 218 ? 8.349 -2.078 -5.007 1.00 96.38 218 ARG A O 1
ATOM 1654 N N . ILE A 1 219 ? 9.038 -3.917 -6.087 1.00 96.44 219 ILE A N 1
ATOM 1655 C CA . ILE A 1 219 ? 7.775 -4.221 -6.747 1.00 96.44 219 ILE A CA 1
ATOM 1656 C C . ILE A 1 219 ? 7.172 -5.420 -6.030 1.00 96.44 219 ILE A C 1
ATOM 1658 O O . ILE A 1 219 ? 7.734 -6.516 -6.053 1.00 96.44 219 ILE A O 1
ATOM 1662 N N . ASP A 1 220 ? 6.025 -5.202 -5.405 1.00 95.94 220 ASP A N 1
ATOM 1663 C CA . ASP A 1 220 ? 5.216 -6.274 -4.853 1.00 95.94 220 ASP A CA 1
ATOM 1664 C C . ASP A 1 220 ? 4.198 -6.700 -5.901 1.00 95.94 220 ASP A C 1
ATOM 1666 O O . ASP A 1 220 ? 3.573 -5.851 -6.532 1.00 95.94 220 ASP A O 1
ATOM 1670 N N . VAL A 1 221 ? 4.008 -8.004 -6.077 1.00 94.75 221 VAL A N 1
ATOM 1671 C CA . VAL A 1 221 ? 3.029 -8.565 -7.013 1.00 94.75 221 VAL A CA 1
ATOM 1672 C C . VAL A 1 221 ? 2.107 -9.510 -6.262 1.00 94.75 221 VAL A C 1
ATOM 1674 O O . VAL A 1 221 ? 2.561 -10.506 -5.693 1.00 94.75 221 VAL A O 1
ATOM 1677 N N . LEU A 1 222 ? 0.809 -9.217 -6.281 1.00 94.06 222 LEU A N 1
ATOM 1678 C CA . LEU A 1 222 ? -0.218 -10.112 -5.772 1.00 94.06 222 LEU A CA 1
ATOM 1679 C C . LEU A 1 222 ? -0.438 -11.244 -6.776 1.00 94.06 222 LEU A C 1
ATOM 1681 O O . LEU A 1 222 ? -0.758 -11.015 -7.940 1.00 94.06 222 LEU A O 1
ATOM 1685 N N . THR A 1 223 ? -0.289 -12.477 -6.311 1.00 93.44 223 THR A N 1
ATOM 1686 C CA . THR A 1 223 ? -0.531 -13.700 -7.081 1.00 93.44 223 THR A CA 1
ATOM 1687 C C . THR A 1 223 ? -1.545 -14.577 -6.360 1.00 93.44 223 THR A C 1
ATOM 1689 O O . THR A 1 223 ? -1.774 -14.414 -5.158 1.00 93.44 223 THR A O 1
ATOM 1692 N N . ALA A 1 224 ? -2.070 -15.598 -7.039 1.00 89.62 224 ALA A N 1
ATOM 1693 C CA . ALA A 1 224 ? -2.917 -16.610 -6.402 1.00 89.62 224 ALA A CA 1
ATOM 1694 C C . ALA A 1 224 ? -2.242 -17.340 -5.215 1.00 89.62 224 ALA A C 1
ATOM 1696 O O . ALA A 1 224 ? -2.924 -17.939 -4.385 1.00 89.62 224 ALA A O 1
ATOM 1697 N N . ARG A 1 225 ? -0.902 -17.302 -5.113 1.00 91.88 225 ARG A N 1
ATOM 1698 C CA . ARG A 1 225 ? -0.121 -17.958 -4.046 1.00 91.88 225 ARG A CA 1
ATOM 1699 C C . ARG A 1 225 ? 0.348 -17.008 -2.941 1.00 91.88 225 ARG A C 1
ATOM 1701 O O . ARG A 1 225 ? 0.986 -17.467 -1.997 1.00 91.88 225 ARG A O 1
ATOM 1708 N N . GLY A 1 226 ? 0.055 -15.713 -3.050 1.00 92.75 226 GLY A N 1
ATOM 1709 C CA . GLY A 1 226 ? 0.507 -14.684 -2.114 1.00 92.75 226 GLY A CA 1
ATOM 1710 C C . GLY A 1 226 ? 1.262 -13.549 -2.800 1.00 92.75 226 GLY A C 1
ATOM 1711 O O . GLY A 1 226 ? 1.153 -13.355 -4.010 1.00 92.75 226 GLY A O 1
ATOM 1712 N N . ILE A 1 227 ? 2.019 -12.790 -2.011 1.00 94.00 227 ILE A N 1
ATOM 1713 C CA . ILE A 1 227 ? 2.767 -11.623 -2.485 1.00 94.00 227 ILE A CA 1
ATOM 1714 C C . ILE A 1 227 ? 4.186 -12.054 -2.864 1.00 94.00 227 ILE A C 1
ATOM 1716 O O . ILE A 1 227 ? 4.874 -12.698 -2.072 1.00 94.00 227 ILE A O 1
ATOM 1720 N N . ARG A 1 228 ? 4.620 -11.702 -4.075 1.00 94.88 228 ARG A N 1
ATOM 1721 C CA . ARG A 1 228 ? 6.003 -11.860 -4.538 1.00 94.88 228 ARG A CA 1
ATOM 1722 C C . ARG A 1 228 ? 6.706 -10.507 -4.514 1.00 94.88 228 ARG A C 1
ATOM 1724 O O . ARG A 1 228 ? 6.142 -9.533 -4.999 1.00 94.88 228 ARG A O 1
ATOM 1731 N N . HIS A 1 229 ? 7.929 -10.471 -3.999 1.00 95.31 229 HIS A N 1
ATOM 1732 C CA . HIS A 1 229 ? 8.744 -9.260 -3.905 1.00 95.31 229 HIS A CA 1
ATOM 1733 C C . HIS A 1 229 ? 9.868 -9.304 -4.936 1.00 95.31 229 HIS A C 1
ATOM 1735 O O . HIS A 1 229 ? 10.598 -10.293 -5.003 1.00 95.31 229 HIS A O 1
ATOM 1741 N N . ILE A 1 230 ? 10.008 -8.242 -5.728 1.00 96.94 230 ILE A N 1
ATOM 1742 C CA . ILE A 1 230 ? 11.049 -8.111 -6.751 1.00 96.94 230 ILE A CA 1
ATOM 1743 C C . ILE A 1 230 ? 11.726 -6.753 -6.583 1.00 96.94 230 ILE A C 1
ATOM 1745 O O . ILE A 1 230 ? 11.080 -5.712 -6.677 1.00 96.94 230 ILE A O 1
ATOM 1749 N N . GLU A 1 231 ? 13.035 -6.745 -6.359 1.00 97.50 231 GLU A N 1
ATOM 1750 C CA . GLU A 1 231 ? 13.816 -5.511 -6.292 1.00 97.50 231 GLU A CA 1
ATOM 1751 C C . GLU A 1 231 ? 14.161 -5.019 -7.707 1.00 97.50 231 GLU A C 1
ATOM 1753 O O . GLU A 1 231 ? 14.885 -5.674 -8.454 1.00 97.50 231 GLU A O 1
ATOM 1758 N N . ALA A 1 232 ? 13.668 -3.851 -8.099 1.00 97.38 232 ALA A N 1
ATOM 1759 C CA . ALA A 1 232 ? 14.031 -3.198 -9.348 1.00 97.38 232 ALA A CA 1
ATOM 1760 C C . ALA A 1 232 ? 15.140 -2.169 -9.099 1.00 97.38 232 ALA A C 1
ATOM 1762 O O . ALA A 1 232 ? 14.963 -1.199 -8.360 1.00 97.38 232 ALA A O 1
ATOM 1763 N N . ARG A 1 233 ? 16.289 -2.357 -9.751 1.00 97.06 233 ARG A N 1
ATOM 1764 C CA . ARG A 1 233 ? 17.427 -1.434 -9.680 1.00 97.06 233 ARG A CA 1
ATOM 1765 C C . ARG A 1 233 ? 17.474 -0.570 -10.925 1.00 97.06 233 ARG A C 1
ATOM 1767 O O . ARG A 1 233 ? 17.658 -1.086 -12.029 1.00 97.06 233 ARG A O 1
ATOM 1774 N N . ILE A 1 234 ? 17.335 0.737 -10.738 1.00 95.31 234 ILE A N 1
ATOM 1775 C CA . ILE A 1 234 ? 17.413 1.725 -11.810 1.00 95.31 234 ILE A CA 1
ATOM 1776 C C . ILE A 1 234 ? 18.737 2.486 -11.674 1.00 95.31 234 ILE A C 1
ATOM 1778 O O . ILE A 1 234 ? 18.890 3.295 -10.759 1.00 95.31 234 ILE A O 1
ATOM 1782 N N . PRO A 1 235 ? 19.715 2.256 -12.561 1.00 94.88 235 PRO A N 1
ATOM 1783 C CA . PRO A 1 235 ? 20.985 2.954 -12.518 1.00 94.88 235 PRO A CA 1
ATOM 1784 C C . PRO A 1 235 ? 20.870 4.375 -13.074 1.00 94.88 235 PRO A C 1
ATOM 1786 O O . PRO A 1 235 ? 19.999 4.716 -13.878 1.00 94.88 235 PRO A O 1
ATOM 1789 N N . THR A 1 236 ? 21.824 5.207 -12.681 1.00 91.25 236 THR A N 1
ATOM 1790 C CA . THR A 1 236 ? 22.104 6.494 -13.312 1.00 91.25 236 THR A CA 1
ATOM 1791 C C . THR A 1 236 ? 22.675 6.300 -14.721 1.00 91.25 236 THR A C 1
ATOM 1793 O O . THR A 1 236 ? 22.964 5.192 -15.181 1.00 91.25 236 THR A O 1
ATOM 1796 N N . ARG A 1 237 ? 22.914 7.414 -15.423 1.00 85.94 237 ARG A N 1
ATOM 1797 C CA . ARG A 1 237 ? 23.561 7.396 -16.743 1.00 85.94 237 ARG A CA 1
ATOM 1798 C C . ARG A 1 237 ? 24.987 6.830 -16.723 1.00 85.94 237 ARG A C 1
ATOM 1800 O O . ARG A 1 237 ? 25.443 6.409 -17.782 1.00 85.94 237 ARG A O 1
ATOM 1807 N N . SER A 1 238 ? 25.682 6.841 -15.579 1.00 87.69 238 SER A N 1
ATOM 1808 C CA . SER A 1 238 ? 27.020 6.243 -15.446 1.00 87.69 238 SER A CA 1
ATOM 1809 C C . SER A 1 238 ? 26.983 4.728 -15.244 1.00 87.69 238 SER A C 1
ATOM 1811 O O . SER A 1 238 ? 28.016 4.087 -15.402 1.00 87.69 238 SER A O 1
ATOM 1813 N N . GLY A 1 239 ? 25.813 4.146 -14.960 1.00 89.88 239 GLY A N 1
ATOM 1814 C CA . GLY A 1 239 ? 25.669 2.721 -14.650 1.00 89.88 239 GLY A CA 1
ATOM 1815 C C . GLY A 1 239 ? 25.543 2.413 -13.160 1.00 89.88 239 GLY A C 1
ATOM 1816 O O . GLY A 1 239 ? 25.144 1.304 -12.817 1.00 89.88 239 GLY A O 1
ATOM 1817 N N . ASP A 1 240 ? 25.800 3.386 -12.286 1.00 93.25 240 ASP A N 1
ATOM 1818 C CA . ASP A 1 240 ? 25.723 3.198 -10.836 1.00 93.25 240 ASP A CA 1
ATOM 1819 C C . ASP A 1 240 ? 24.288 3.364 -10.333 1.00 93.25 240 ASP A C 1
ATOM 1821 O O . ASP A 1 240 ? 23.591 4.291 -10.753 1.00 93.25 240 ASP A O 1
ATOM 1825 N N . VAL A 1 241 ? 23.856 2.509 -9.406 1.00 95.44 241 VAL A N 1
ATOM 1826 C CA . VAL A 1 241 ? 22.578 2.659 -8.692 1.00 95.44 241 VAL A CA 1
ATOM 1827 C C . VAL A 1 241 ? 22.831 3.521 -7.457 1.00 95.44 241 VAL A C 1
ATOM 1829 O O . VAL A 1 241 ? 23.655 3.128 -6.626 1.00 95.44 241 VAL A O 1
ATOM 1832 N N . PRO A 1 242 ? 22.181 4.691 -7.319 1.00 94.75 242 PRO A N 1
ATOM 1833 C CA . PRO A 1 242 ? 22.341 5.514 -6.129 1.00 94.75 242 PRO A CA 1
ATOM 1834 C C . PRO A 1 242 ? 21.950 4.730 -4.869 1.00 94.75 242 PRO A C 1
ATOM 1836 O O . PRO A 1 242 ? 20.978 3.970 -4.911 1.00 94.75 242 PRO A O 1
ATOM 1839 N N . PRO A 1 243 ? 22.676 4.895 -3.750 1.00 93.69 243 PRO A N 1
ATOM 1840 C CA . PRO A 1 243 ? 22.267 4.288 -2.492 1.00 93.69 243 PRO A CA 1
ATOM 1841 C C . PRO A 1 243 ? 20.933 4.891 -2.012 1.00 93.69 243 PRO A C 1
ATOM 1843 O O . PRO A 1 243 ? 20.659 6.053 -2.322 1.00 93.69 243 PRO A O 1
ATOM 1846 N N . PRO A 1 244 ? 20.137 4.147 -1.219 1.00 94.94 244 PRO A N 1
ATOM 1847 C CA . PRO A 1 244 ? 18.908 4.667 -0.625 1.00 94.94 244 PRO A CA 1
ATOM 1848 C C . PRO A 1 244 ? 19.133 5.966 0.168 1.00 94.94 244 PRO A C 1
ATOM 1850 O O . PRO A 1 244 ? 20.042 6.067 1.001 1.00 94.94 244 PRO A O 1
ATOM 1853 N N . ASP A 1 245 ? 18.294 6.961 -0.103 1.00 91.75 245 ASP A N 1
ATOM 1854 C CA . ASP A 1 245 ? 18.286 8.291 0.509 1.00 91.75 245 ASP A CA 1
ATOM 1855 C C . ASP A 1 245 ? 17.399 8.345 1.762 1.00 91.75 245 ASP A C 1
ATOM 1857 O O . ASP A 1 245 ? 16.653 7.414 2.055 1.00 91.75 245 ASP A O 1
ATOM 1861 N N . ASP A 1 246 ? 17.504 9.416 2.552 1.00 87.94 246 ASP A N 1
ATOM 1862 C CA . ASP A 1 246 ? 16.613 9.617 3.699 1.00 87.94 246 ASP A CA 1
ATOM 1863 C C . ASP A 1 246 ? 15.208 10.008 3.220 1.00 87.94 246 ASP A C 1
ATOM 1865 O O . ASP A 1 246 ? 15.061 10.857 2.341 1.00 87.94 246 ASP A O 1
ATOM 1869 N N . TRP A 1 247 ? 14.172 9.427 3.829 1.00 84.31 247 TRP A N 1
ATOM 1870 C CA . TRP A 1 247 ? 12.789 9.777 3.508 1.00 84.31 247 TRP A CA 1
ATOM 1871 C C . TRP A 1 247 ? 12.310 10.960 4.354 1.00 84.31 247 TRP A C 1
ATOM 1873 O O . TRP A 1 247 ? 12.207 10.862 5.580 1.00 84.31 247 TRP A O 1
ATOM 1883 N N . ALA A 1 248 ? 12.009 12.085 3.703 1.00 74.25 248 ALA A N 1
ATOM 1884 C CA . ALA A 1 248 ? 11.490 13.286 4.351 1.00 74.25 248 ALA A CA 1
ATOM 1885 C C . ALA A 1 248 ? 9.969 13.183 4.562 1.00 74.25 248 ALA A C 1
ATOM 1887 O O . ALA A 1 248 ? 9.189 13.745 3.805 1.00 74.25 248 ALA A O 1
ATOM 1888 N N . VAL A 1 249 ? 9.550 12.459 5.601 1.00 65.62 249 VAL A N 1
ATOM 1889 C CA . VAL A 1 249 ? 8.123 12.217 5.917 1.00 65.62 249 VAL A CA 1
ATOM 1890 C C . VAL A 1 249 ? 7.438 13.408 6.600 1.00 65.62 249 VAL A C 1
ATOM 1892 O O . VAL A 1 249 ? 6.220 13.440 6.742 1.00 65.62 249 VAL A O 1
ATOM 1895 N N . SER A 1 250 ? 8.198 14.417 7.034 1.00 61.84 250 SER A N 1
ATOM 1896 C CA . SER A 1 250 ? 7.630 15.522 7.805 1.00 61.84 250 SER A CA 1
ATOM 1897 C C . SER A 1 250 ? 6.839 16.487 6.921 1.00 61.84 250 SER A C 1
ATOM 1899 O O . SER A 1 250 ? 7.414 17.309 6.208 1.00 61.84 250 SER A O 1
ATOM 1901 N N . GLU A 1 251 ? 5.513 16.441 7.042 1.00 71.50 251 GLU A N 1
ATOM 1902 C CA . GLU A 1 251 ? 4.644 17.521 6.585 1.00 71.50 251 GLU A CA 1
ATOM 1903 C C . GLU A 1 251 ? 4.495 18.591 7.674 1.00 71.50 251 GLU A C 1
ATOM 1905 O O . GLU A 1 251 ? 4.158 18.313 8.829 1.00 71.50 251 GLU A O 1
ATOM 1910 N N . ALA A 1 252 ? 4.734 19.849 7.307 1.00 73.19 252 ALA A N 1
ATOM 1911 C CA . ALA A 1 252 ? 4.539 20.978 8.205 1.00 73.19 252 ALA A CA 1
ATOM 1912 C C . ALA A 1 252 ? 3.047 21.341 8.336 1.00 73.19 252 ALA A C 1
ATOM 1914 O O . ALA A 1 252 ? 2.274 21.232 7.386 1.00 73.19 252 ALA A O 1
ATOM 1915 N N . GLY A 1 253 ? 2.649 21.838 9.512 1.00 81.31 253 GLY A N 1
ATOM 1916 C CA . GLY A 1 253 ? 1.311 22.409 9.729 1.00 81.31 253 GLY A CA 1
ATOM 1917 C C . GLY A 1 253 ? 0.177 21.394 9.899 1.00 81.31 253 GLY A C 1
ATOM 1918 O O . GLY A 1 253 ? -0.986 21.772 9.784 1.00 81.31 253 GLY A O 1
ATOM 1919 N N . LEU A 1 254 ? 0.492 20.127 10.176 1.00 88.88 254 LEU A N 1
ATOM 1920 C CA . LEU A 1 254 ? -0.507 19.108 10.492 1.00 88.88 254 LEU A CA 1
ATOM 1921 C C . LEU A 1 254 ? -1.196 19.378 11.837 1.00 88.88 254 LEU A C 1
ATOM 1923 O O . LEU A 1 254 ? -0.554 19.755 12.820 1.00 88.88 254 LEU A O 1
ATOM 1927 N N . VAL A 1 255 ? -2.507 19.129 11.892 1.00 90.88 255 VAL A N 1
ATOM 1928 C CA . VAL A 1 255 ? -3.270 19.159 13.147 1.00 90.88 255 VAL A CA 1
ATOM 1929 C C . VAL A 1 255 ? -3.138 17.797 13.836 1.00 90.88 255 VAL A C 1
ATOM 1931 O O . VAL A 1 255 ? -3.534 16.785 13.248 1.00 90.88 255 VAL A O 1
ATOM 1934 N N . PRO A 1 256 ? -2.603 17.733 15.069 1.00 91.81 256 PRO A N 1
ATOM 1935 C CA . PRO A 1 256 ? -2.404 16.464 15.754 1.00 91.81 256 PRO A CA 1
ATOM 1936 C C . PRO A 1 256 ? -3.743 15.775 16.017 1.00 91.81 256 PRO A C 1
ATOM 1938 O O . PRO A 1 256 ? -4.716 16.419 16.409 1.00 91.81 256 PRO A O 1
ATOM 1941 N N . ALA A 1 257 ? -3.774 14.452 15.859 1.00 91.88 257 ALA A N 1
ATOM 1942 C CA . ALA A 1 257 ? -4.983 13.651 16.046 1.00 91.88 257 ALA A CA 1
ATOM 1943 C C . ALA A 1 257 ? -5.612 13.833 17.439 1.00 91.88 257 ALA A C 1
ATOM 1945 O O . ALA A 1 257 ? -6.829 13.881 17.573 1.00 91.88 257 ALA A O 1
ATOM 1946 N N . SER A 1 258 ? -4.786 14.025 18.472 1.00 90.06 258 SER A N 1
ATOM 1947 C CA . SER A 1 258 ? -5.232 14.258 19.853 1.00 90.06 258 SER A CA 1
ATOM 1948 C C . SER A 1 258 ? -6.027 15.552 20.059 1.00 90.06 258 SER A C 1
ATOM 1950 O O . SER A 1 258 ? -6.678 15.700 21.089 1.00 90.06 258 SER A O 1
ATOM 1952 N N . ALA A 1 259 ? -5.981 16.491 19.110 1.00 89.94 259 ALA A N 1
ATOM 1953 C CA . ALA A 1 259 ? -6.770 17.720 19.151 1.00 89.94 259 ALA A CA 1
ATOM 1954 C C . ALA A 1 259 ? -8.165 17.565 18.515 1.00 89.94 259 ALA A C 1
ATOM 1956 O O . ALA A 1 259 ? -8.923 18.535 18.482 1.00 89.94 259 ALA A O 1
ATOM 1957 N N . ILE A 1 260 ? -8.497 16.382 17.988 1.00 88.88 260 ILE A N 1
ATOM 1958 C CA . ILE A 1 260 ? -9.705 16.136 17.199 1.00 88.88 260 ILE A CA 1
ATOM 1959 C C . ILE A 1 260 ? -10.647 15.217 17.983 1.00 88.88 260 ILE A C 1
ATOM 1961 O O . ILE A 1 260 ? -10.282 14.110 18.367 1.00 88.88 260 ILE A O 1
ATOM 1965 N N . ASP A 1 261 ? -11.879 15.680 18.187 1.00 86.31 261 ASP A N 1
ATOM 1966 C CA . ASP A 1 261 ? -12.985 14.877 18.719 1.00 86.31 261 ASP A CA 1
ATOM 1967 C C . ASP A 1 261 ? -13.764 14.270 17.534 1.00 86.31 261 ASP A C 1
ATOM 1969 O O . ASP A 1 261 ? -14.282 15.035 16.710 1.00 86.31 261 ASP A O 1
ATOM 1973 N N . PRO A 1 262 ? -13.877 12.932 17.408 1.00 85.56 262 PRO A N 1
ATOM 1974 C CA . PRO A 1 262 ? -14.582 12.278 16.305 1.00 85.56 262 PRO A CA 1
ATOM 1975 C C . PRO A 1 262 ? -16.120 12.350 16.416 1.00 85.56 262 PRO A C 1
ATOM 1977 O O . PRO A 1 262 ? -16.818 11.504 15.866 1.00 85.56 262 PRO A O 1
ATOM 1980 N N . PHE A 1 263 ? -16.676 13.382 17.058 1.00 81.06 263 PHE A N 1
ATOM 1981 C CA . PHE A 1 263 ? -18.111 13.541 17.334 1.00 81.06 263 PHE A CA 1
ATOM 1982 C C . PHE A 1 263 ? -19.049 13.578 16.119 1.00 81.06 263 PHE A C 1
ATOM 1984 O O . PHE A 1 263 ? -20.264 13.649 16.286 1.00 81.06 263 PHE A O 1
ATOM 1991 N N . ALA A 1 264 ? -18.536 13.668 14.897 1.00 82.44 264 ALA A N 1
ATOM 1992 C CA . ALA A 1 264 ? -19.365 13.638 13.694 1.00 82.44 264 ALA A CA 1
ATOM 1993 C C . ALA A 1 264 ? -19.482 12.222 13.105 1.00 82.44 264 ALA A C 1
ATOM 1995 O O . ALA A 1 264 ? -20.238 12.020 12.157 1.00 82.44 264 ALA A O 1
ATOM 1996 N N . ILE A 1 265 ? -18.740 11.250 13.646 1.00 87.00 265 ILE A N 1
ATOM 1997 C CA . ILE A 1 265 ? -18.585 9.915 13.069 1.00 87.00 265 ILE A CA 1
ATOM 1998 C C . ILE A 1 265 ? -19.551 8.930 13.732 1.00 87.00 265 ILE A C 1
ATOM 2000 O O . ILE A 1 265 ? -19.802 9.003 14.930 1.00 87.00 265 ILE A O 1
ATOM 2004 N N . GLY A 1 266 ? -20.150 8.033 12.945 1.00 87.69 266 GLY A N 1
ATOM 2005 C CA . GLY A 1 266 ? -20.916 6.900 13.481 1.00 87.69 266 GLY A CA 1
ATOM 2006 C C . GLY A 1 266 ? -19.999 5.863 14.133 1.00 87.69 266 GLY A C 1
ATOM 2007 O O . GLY A 1 266 ? -18.800 6.082 14.229 1.00 87.69 266 GLY A O 1
ATOM 2008 N N . SER A 1 267 ? -20.530 4.719 14.560 1.00 91.00 267 SER A N 1
ATOM 2009 C CA . SER A 1 267 ? -19.698 3.577 14.969 1.00 91.00 267 SER A CA 1
ATOM 2010 C C . SER A 1 267 ? -18.928 3.008 13.774 1.00 91.00 267 SER A C 1
ATOM 2012 O O . SER A 1 267 ? -19.522 2.811 12.711 1.00 91.00 267 SER A O 1
ATOM 2014 N N . GLY A 1 268 ? -17.649 2.696 13.955 1.00 94.50 268 GLY A N 1
ATOM 2015 C CA . GLY A 1 268 ? -16.808 2.048 12.955 1.00 94.50 268 GLY A CA 1
ATOM 2016 C C . GLY A 1 268 ? -15.431 2.688 12.807 1.00 94.50 268 GLY A C 1
ATOM 2017 O O . GLY A 1 268 ? -14.958 3.436 13.661 1.00 94.50 268 GLY A O 1
ATOM 2018 N N . LEU A 1 269 ? -14.769 2.359 11.700 1.00 96.88 269 LEU A N 1
ATOM 2019 C CA . LEU A 1 269 ? -13.431 2.848 11.395 1.00 96.88 269 LEU A CA 1
ATOM 2020 C C . LEU A 1 269 ? -13.461 4.325 10.981 1.00 96.88 269 LEU A C 1
ATOM 2022 O O . LEU A 1 269 ? -14.348 4.771 10.247 1.00 96.88 269 LEU A O 1
ATOM 2026 N N . PHE A 1 270 ? -12.459 5.085 11.415 1.00 97.19 270 PHE A N 1
ATOM 2027 C CA . PHE A 1 270 ? -12.287 6.478 11.027 1.00 97.19 270 PHE A CA 1
ATOM 2028 C C . PHE A 1 270 ? -10.812 6.869 10.912 1.00 97.19 270 PHE A C 1
ATOM 2030 O O . PHE A 1 270 ? -9.918 6.211 11.450 1.00 97.19 270 PHE A O 1
ATOM 2037 N N . ALA A 1 271 ? -10.566 7.977 10.220 1.00 97.38 271 ALA A N 1
ATOM 2038 C CA . ALA A 1 271 ? -9.275 8.652 10.188 1.00 97.38 271 ALA A CA 1
ATOM 2039 C C . ALA A 1 271 ? -9.428 10.110 10.623 1.00 97.38 271 ALA A C 1
ATOM 2041 O O . ALA A 1 271 ? -10.497 10.701 10.468 1.00 97.38 271 ALA A O 1
ATOM 2042 N N . THR A 1 272 ? -8.357 10.706 11.141 1.00 96.31 272 THR A N 1
ATOM 2043 C CA . THR A 1 272 ? -8.284 12.151 11.365 1.00 96.31 272 THR A CA 1
ATOM 2044 C C . THR A 1 272 ? -7.377 12.799 10.334 1.00 96.31 272 THR A C 1
ATOM 2046 O O . THR A 1 272 ? -6.263 12.335 10.110 1.00 96.31 272 THR A O 1
ATOM 2049 N N . VAL A 1 273 ? -7.834 13.882 9.715 1.00 93.88 273 VAL A N 1
ATOM 2050 C CA . VAL A 1 273 ? -7.113 14.618 8.673 1.00 93.88 273 VAL A CA 1
ATOM 2051 C C . VAL A 1 273 ? -7.461 16.098 8.781 1.00 93.88 273 VAL A C 1
ATOM 2053 O O . VAL A 1 273 ? -8.627 16.448 8.953 1.00 93.88 273 VAL A O 1
ATOM 2056 N N . ASP A 1 274 ? -6.448 16.966 8.745 1.00 89.75 274 ASP A N 1
ATOM 2057 C CA . ASP A 1 274 ? -6.608 18.430 8.712 1.00 89.75 274 ASP A CA 1
ATOM 2058 C C . ASP A 1 274 ? -7.631 18.997 9.725 1.00 89.75 274 ASP A C 1
ATOM 2060 O O . ASP A 1 274 ? -8.435 19.880 9.426 1.00 89.75 274 ASP A O 1
ATOM 2064 N N . GLY A 1 275 ? -7.614 18.480 10.958 1.00 90.19 275 GLY A N 1
ATOM 2065 C CA . GLY A 1 275 ? -8.482 18.959 12.043 1.00 90.19 275 GLY A CA 1
ATOM 2066 C C . GLY A 1 275 ? -9.899 18.380 12.051 1.00 90.19 275 GLY A C 1
ATOM 2067 O O . GLY A 1 275 ? -10.714 18.803 12.867 1.00 90.19 275 GLY A O 1
ATOM 2068 N N . SER A 1 276 ? -10.198 17.418 11.179 1.00 92.81 276 SER A N 1
ATOM 2069 C CA . SER A 1 276 ? -11.500 16.750 11.091 1.00 92.81 276 SER A CA 1
ATOM 2070 C C . SER A 1 276 ? -11.359 15.234 11.205 1.00 92.81 276 SER A C 1
ATOM 2072 O O . SER A 1 276 ? -10.312 14.673 10.889 1.00 92.81 276 SER A O 1
ATOM 2074 N N . ALA A 1 277 ? -12.424 14.563 11.640 1.00 94.38 277 ALA A N 1
ATOM 2075 C CA . ALA A 1 277 ? -12.548 13.113 11.538 1.00 94.38 277 ALA A CA 1
ATOM 2076 C C . ALA A 1 277 ? -13.375 12.753 10.296 1.00 94.38 277 ALA A C 1
ATOM 2078 O O . ALA A 1 277 ? -14.346 13.443 9.978 1.00 94.38 277 ALA A O 1
ATOM 2079 N N . VAL A 1 278 ? -13.005 11.671 9.611 1.00 95.56 278 VAL A N 1
ATOM 2080 C CA . VAL A 1 278 ? -13.711 11.127 8.443 1.00 95.56 278 VAL A CA 1
ATOM 2081 C C . VAL A 1 278 ? -14.003 9.646 8.661 1.00 95.56 278 VAL A C 1
ATOM 2083 O O . VAL A 1 278 ? -13.126 8.893 9.084 1.00 95.56 278 VAL A O 1
ATOM 2086 N N . SER A 1 279 ? -15.241 9.229 8.395 1.00 95.56 279 SER A N 1
ATOM 2087 C CA . SER A 1 279 ? -15.629 7.819 8.485 1.00 95.56 279 SER A CA 1
ATOM 2088 C C . SER A 1 279 ? -15.032 7.048 7.314 1.00 95.56 279 SER A C 1
ATOM 2090 O O . SER A 1 279 ? -14.993 7.553 6.191 1.00 95.56 279 SER A O 1
ATOM 2092 N N . LEU A 1 280 ? -14.566 5.835 7.585 1.00 94.81 280 LEU A N 1
ATOM 2093 C CA . LEU A 1 280 ? -14.013 4.931 6.592 1.00 94.81 280 LEU A CA 1
ATOM 2094 C C . LEU A 1 280 ? -14.934 3.722 6.450 1.00 94.81 280 LEU A C 1
ATOM 2096 O O . LEU A 1 280 ? -15.252 3.053 7.432 1.00 94.81 280 LEU A O 1
ATOM 2100 N N . GLU A 1 281 ? -15.349 3.433 5.219 1.00 92.25 281 GLU A N 1
ATOM 2101 C CA . GLU A 1 281 ? -16.217 2.295 4.916 1.00 92.25 281 GLU A CA 1
ATOM 2102 C C . GLU A 1 281 ? -15.427 0.980 5.007 1.00 92.25 281 GLU A C 1
ATOM 2104 O O . GLU A 1 281 ? -14.868 0.497 4.023 1.00 92.25 281 GLU A O 1
ATOM 2109 N N . ALA A 1 282 ? -15.360 0.419 6.215 1.00 92.06 282 ALA A N 1
ATOM 2110 C CA . ALA A 1 282 ? -14.819 -0.905 6.506 1.00 92.06 282 ALA A CA 1
ATOM 2111 C C . ALA A 1 282 ? -15.848 -1.733 7.277 1.00 92.06 282 ALA A C 1
ATOM 2113 O O . ALA A 1 282 ? -16.584 -1.208 8.116 1.00 92.06 282 ALA A O 1
ATOM 2114 N N . THR A 1 283 ? -15.855 -3.041 7.032 1.00 92.31 283 THR A N 1
ATOM 2115 C CA . THR A 1 283 ? -16.674 -3.984 7.800 1.00 92.31 283 THR A CA 1
ATOM 2116 C C . THR A 1 283 ? -15.804 -4.663 8.848 1.00 92.31 283 THR A C 1
ATOM 2118 O O . THR A 1 283 ? -14.676 -5.060 8.556 1.00 92.31 283 THR A O 1
ATOM 2121 N N . GLU A 1 284 ? -16.333 -4.815 10.061 1.00 94.38 284 GLU A N 1
ATOM 2122 C CA . GLU A 1 284 ? -15.677 -5.602 11.102 1.00 94.38 284 GLU A CA 1
ATOM 2123 C C . GLU A 1 284 ? -15.424 -7.035 10.610 1.00 94.38 284 GLU A C 1
ATOM 2125 O O . GLU A 1 284 ? -16.280 -7.676 9.992 1.00 94.38 284 GLU A O 1
ATOM 2130 N N . SER A 1 285 ? -14.225 -7.547 10.861 1.00 94.88 285 SER A N 1
ATOM 2131 C CA . SER A 1 285 ? -13.831 -8.890 10.465 1.00 94.88 285 SER A CA 1
ATOM 2132 C C . SER A 1 285 ? -12.768 -9.465 11.400 1.00 94.88 285 SER A C 1
ATOM 2134 O O . SER A 1 285 ? -12.369 -8.858 12.390 1.00 94.88 285 SER A O 1
ATOM 2136 N N . ARG A 1 286 ? -12.285 -10.665 11.072 1.00 94.12 286 ARG A N 1
ATOM 2137 C CA . ARG A 1 286 ? -11.067 -11.226 11.670 1.00 94.12 286 ARG A CA 1
ATOM 2138 C C . ARG A 1 286 ? -9.825 -10.575 11.064 1.00 94.12 286 ARG A C 1
ATOM 2140 O O . ARG A 1 286 ? -9.844 -10.168 9.905 1.00 94.12 286 ARG A O 1
ATOM 2147 N N . VAL A 1 287 ? -8.701 -10.613 11.776 1.00 91.94 287 VAL A N 1
ATOM 2148 C CA . VAL A 1 287 ? -7.406 -10.176 11.228 1.00 91.94 287 VAL A CA 1
ATOM 2149 C C . VAL A 1 287 ? -7.104 -10.892 9.901 1.00 91.94 287 VAL A C 1
ATOM 2151 O O . VAL A 1 287 ? -7.000 -12.121 9.838 1.00 91.94 287 VAL A O 1
ATOM 2154 N N . LEU A 1 288 ? -6.968 -10.110 8.829 1.00 93.94 288 LEU A N 1
ATOM 2155 C CA . LEU A 1 288 ? -6.621 -10.594 7.497 1.00 93.94 288 LEU A CA 1
ATOM 2156 C C . LEU A 1 288 ? -5.106 -10.770 7.345 1.00 93.94 288 LEU A C 1
ATOM 2158 O O . LEU A 1 288 ? -4.306 -10.047 7.940 1.00 93.94 288 LEU A O 1
ATOM 2162 N N . SER A 1 289 ? -4.706 -11.718 6.493 1.00 93.06 289 SER A N 1
ATOM 2163 C CA . SER A 1 289 ? -3.323 -11.768 6.008 1.00 93.06 289 SER A CA 1
ATOM 2164 C C . SER A 1 289 ? -3.048 -10.586 5.062 1.00 93.06 289 SER A C 1
ATOM 2166 O O . SER A 1 289 ? -3.995 -10.105 4.434 1.00 93.06 289 SER A O 1
ATOM 2168 N N . PRO A 1 290 ? -1.786 -10.153 4.873 1.00 92.12 290 PRO A N 1
ATOM 2169 C CA . PRO A 1 290 ? -1.461 -9.076 3.933 1.00 92.12 290 PRO A CA 1
ATOM 2170 C C . PRO A 1 290 ? -1.992 -9.328 2.515 1.00 92.12 290 PRO A C 1
ATOM 2172 O O . PRO A 1 290 ? -2.592 -8.446 1.909 1.00 92.12 290 PRO A O 1
ATOM 2175 N N . GLY A 1 291 ? -1.851 -10.560 2.010 1.00 92.50 291 GLY A N 1
ATOM 2176 C CA . GLY A 1 291 ? -2.367 -10.942 0.692 1.00 92.50 291 GLY A CA 1
ATOM 2177 C C . GLY A 1 291 ? -3.895 -10.930 0.619 1.00 92.50 291 GLY A C 1
ATOM 2178 O O . GLY A 1 291 ? -4.450 -10.520 -0.393 1.00 92.50 291 GLY A O 1
ATOM 2179 N N . SER A 1 292 ? -4.584 -11.330 1.694 1.00 93.00 292 SER A N 1
ATOM 2180 C CA . SER A 1 292 ? -6.053 -11.283 1.757 1.00 93.00 292 SER A CA 1
ATOM 2181 C C . SER A 1 292 ? -6.578 -9.851 1.821 1.00 93.00 292 SER A C 1
ATOM 2183 O O . SER A 1 292 ? -7.553 -9.545 1.146 1.00 93.00 292 SER A O 1
ATOM 2185 N N . ALA A 1 293 ? -5.929 -8.982 2.602 1.00 92.69 293 ALA A N 1
ATOM 2186 C CA . ALA A 1 293 ? -6.305 -7.577 2.698 1.00 92.69 293 ALA A CA 1
ATOM 2187 C C . ALA A 1 293 ? -6.096 -6.849 1.360 1.00 92.69 293 ALA A C 1
ATOM 2189 O O . ALA A 1 293 ? -6.956 -6.087 0.936 1.00 92.69 293 ALA A O 1
ATOM 2190 N N . TRP A 1 294 ? -4.997 -7.139 0.657 1.00 92.75 294 TRP A N 1
ATOM 2191 C CA . TRP A 1 294 ? -4.781 -6.627 -0.696 1.00 92.75 294 TRP A CA 1
ATOM 2192 C C . TRP A 1 294 ? -5.826 -7.173 -1.677 1.00 92.75 294 TRP A C 1
ATOM 2194 O O . TRP A 1 294 ? -6.458 -6.408 -2.398 1.00 92.75 294 TRP A O 1
ATOM 2204 N N . HIS A 1 295 ? -6.063 -8.486 -1.694 1.00 90.62 295 HIS A N 1
ATOM 2205 C CA . HIS A 1 295 ? -7.055 -9.063 -2.600 1.00 90.62 295 HIS A CA 1
ATOM 2206 C C . HIS A 1 295 ? -8.447 -8.433 -2.410 1.00 90.62 295 HIS A C 1
ATOM 2208 O O . HIS A 1 295 ? -9.113 -8.141 -3.396 1.00 90.62 295 HIS A O 1
ATOM 2214 N N . ASP A 1 296 ? -8.854 -8.151 -1.168 1.00 89.94 296 ASP A N 1
ATOM 2215 C CA . ASP A 1 296 ? -10.117 -7.463 -0.872 1.00 89.94 296 ASP A CA 1
ATOM 2216 C C . ASP A 1 296 ? -10.176 -6.045 -1.470 1.00 89.94 296 ASP A C 1
ATOM 2218 O O . ASP A 1 296 ? -11.162 -5.690 -2.118 1.00 89.94 296 ASP A O 1
ATOM 2222 N N . THR A 1 297 ? -9.101 -5.248 -1.361 1.00 84.75 297 THR A N 1
ATOM 2223 C CA . THR A 1 297 ? -9.083 -3.889 -1.936 1.00 84.75 297 THR A CA 1
ATOM 2224 C C . THR A 1 297 ? -9.087 -3.873 -3.464 1.00 84.75 297 THR A C 1
ATOM 2226 O O . THR A 1 297 ? -9.529 -2.879 -4.054 1.00 84.75 297 THR A O 1
ATOM 2229 N N . ALA A 1 298 ? -8.654 -4.965 -4.101 1.00 75.44 298 ALA A N 1
ATOM 2230 C CA . ALA A 1 298 ? -8.681 -5.144 -5.550 1.00 75.44 298 ALA A CA 1
ATOM 2231 C C . ALA A 1 298 ? -10.082 -5.486 -6.106 1.00 75.44 298 ALA A C 1
ATOM 2233 O O . ALA A 1 298 ? -10.329 -5.283 -7.296 1.00 75.44 298 ALA A O 1
ATOM 2234 N N . LEU A 1 299 ? -11.013 -5.979 -5.279 1.00 73.44 299 LEU A N 1
ATOM 2235 C CA . LEU A 1 299 ? -12.366 -6.344 -5.713 1.00 73.44 299 LEU A CA 1
ATOM 2236 C C . LEU A 1 299 ? -13.321 -5.136 -5.723 1.00 73.44 299 LEU A C 1
ATOM 2238 O O . LEU A 1 299 ? -13.286 -4.249 -4.865 1.00 73.44 299 LEU A O 1
ATOM 2242 N N . ALA A 1 300 ? -14.225 -5.107 -6.707 1.00 59.25 300 ALA A N 1
ATOM 2243 C CA . ALA A 1 300 ? -15.269 -4.092 -6.812 1.00 59.25 300 ALA A CA 1
ATOM 2244 C C . ALA A 1 300 ? -16.520 -4.510 -6.012 1.00 59.25 300 ALA A C 1
ATOM 2246 O O . ALA A 1 300 ? -17.388 -5.211 -6.529 1.00 59.25 300 ALA A O 1
ATOM 2247 N N . GLY A 1 301 ? -16.621 -4.052 -4.759 1.00 61.38 301 GLY A N 1
ATOM 2248 C CA . GLY A 1 301 ? -17.843 -4.107 -3.941 1.00 61.38 301 GLY A CA 1
ATOM 2249 C C . GLY A 1 301 ? -17.735 -4.954 -2.668 1.00 61.38 301 GLY A C 1
ATOM 2250 O O . GLY A 1 301 ? -16.977 -5.914 -2.620 1.00 61.38 301 GLY A O 1
ATOM 2251 N N . GLY A 1 302 ? -18.511 -4.585 -1.638 1.00 63.56 302 GLY A N 1
ATOM 2252 C CA . GLY A 1 302 ? -18.619 -5.336 -0.377 1.00 63.56 302 GLY A CA 1
ATOM 2253 C C . GLY A 1 302 ? -17.313 -5.442 0.416 1.00 63.56 302 GLY A C 1
ATOM 2254 O O . GLY A 1 302 ? -17.011 -6.517 0.926 1.00 63.56 302 GLY A O 1
ATOM 2255 N N . LYS A 1 303 ? -16.534 -4.354 0.473 1.00 79.62 303 LYS A N 1
ATOM 2256 C CA . LYS A 1 303 ? -15.165 -4.365 1.000 1.00 79.62 303 LYS A CA 1
ATOM 2257 C C . LYS A 1 303 ? -15.127 -4.557 2.514 1.00 79.62 303 LYS A C 1
ATOM 2259 O O . LYS A 1 303 ? -15.821 -3.874 3.270 1.00 79.62 303 LYS A O 1
ATOM 2264 N N . ILE A 1 304 ? -14.261 -5.465 2.944 1.00 91.69 304 ILE A N 1
ATOM 2265 C CA . ILE A 1 304 ? -13.858 -5.597 4.343 1.00 91.69 304 ILE A CA 1
ATOM 2266 C C . ILE A 1 304 ? -12.837 -4.498 4.672 1.00 91.69 304 ILE A C 1
ATOM 2268 O O . ILE A 1 304 ? -12.887 -3.906 5.749 1.00 91.69 304 ILE A O 1
ATOM 2272 N N . VAL A 1 305 ? -11.949 -4.188 3.724 1.00 95.19 305 VAL A N 1
ATOM 2273 C CA . VAL A 1 305 ? -10.870 -3.209 3.859 1.00 95.19 305 VAL A CA 1
ATOM 2274 C C . VAL A 1 305 ? -11.281 -1.864 3.258 1.00 95.19 305 VAL A C 1
ATOM 2276 O O . VAL A 1 305 ? -11.467 -1.737 2.044 1.00 95.19 305 VAL A O 1
ATOM 2279 N N . ALA A 1 306 ? -11.344 -0.821 4.089 1.00 94.94 306 ALA A N 1
ATOM 2280 C CA . ALA A 1 306 ? -11.531 0.543 3.604 1.00 94.94 306 ALA A CA 1
ATOM 2281 C C . ALA A 1 306 ? -10.357 0.955 2.708 1.00 94.94 306 ALA A C 1
ATOM 2283 O O . ALA A 1 306 ? -9.201 0.701 3.030 1.00 94.94 306 ALA A O 1
ATOM 2284 N N . THR A 1 307 ? -10.629 1.630 1.595 1.00 93.81 307 THR A N 1
ATOM 2285 C CA . THR A 1 307 ? -9.589 2.253 0.761 1.00 93.81 307 THR A CA 1
ATOM 2286 C C . THR A 1 307 ? -9.692 3.764 0.912 1.00 93.81 307 THR A C 1
ATOM 2288 O O . THR A 1 307 ? -10.764 4.313 0.673 1.00 93.81 307 THR A O 1
ATOM 2291 N N . ALA A 1 308 ? -8.607 4.436 1.297 1.00 92.94 308 ALA A N 1
ATOM 2292 C CA . ALA A 1 308 ? -8.622 5.872 1.553 1.00 92.94 308 ALA A CA 1
ATOM 2293 C C . ALA A 1 308 ? -7.386 6.574 0.974 1.00 92.94 308 ALA A C 1
ATOM 2295 O O . ALA A 1 308 ? -6.256 6.142 1.193 1.00 92.94 308 ALA A O 1
ATOM 2296 N N . TYR A 1 309 ? -7.611 7.683 0.272 1.00 91.81 309 TYR A N 1
ATOM 2297 C CA . TYR A 1 309 ? -6.574 8.575 -0.254 1.00 91.81 309 TYR A CA 1
ATOM 2298 C C . TYR A 1 309 ? -6.415 9.756 0.706 1.00 91.81 309 TYR A C 1
ATOM 2300 O O . TYR A 1 309 ? -6.991 10.824 0.517 1.00 91.81 309 TYR A O 1
ATOM 2308 N N . LEU A 1 310 ? -5.724 9.506 1.820 1.00 92.06 310 LEU A N 1
ATOM 2309 C CA . LEU A 1 310 ? -5.562 10.456 2.924 1.00 92.06 310 LEU A CA 1
ATOM 2310 C C . LEU A 1 310 ? -4.072 10.607 3.272 1.00 92.06 310 LEU A C 1
ATOM 2312 O O . LEU A 1 310 ? -3.653 10.162 4.343 1.00 92.06 310 LEU A O 1
ATOM 2316 N N . PRO A 1 311 ? -3.255 11.226 2.398 1.00 88.44 311 PRO A N 1
ATOM 2317 C CA . PRO A 1 311 ? -1.805 11.327 2.602 1.00 88.44 311 PRO A CA 1
ATOM 2318 C C . PRO A 1 311 ? -1.434 12.100 3.877 1.00 88.44 311 PRO A C 1
ATOM 2320 O O . PRO A 1 311 ? -0.381 11.871 4.459 1.00 88.44 311 PRO A O 1
ATOM 2323 N N . ARG A 1 312 ? -2.344 12.958 4.356 1.00 91.19 312 ARG A N 1
ATOM 2324 C CA . ARG A 1 312 ? -2.174 13.808 5.543 1.00 91.19 312 ARG A CA 1
ATOM 2325 C C . ARG A 1 312 ? -2.903 13.275 6.781 1.00 91.19 312 ARG A C 1
ATOM 2327 O O . ARG A 1 312 ? -3.169 14.031 7.716 1.00 91.19 312 ARG A O 1
ATOM 2334 N N . ALA A 1 313 ? -3.305 12.000 6.783 1.00 94.31 313 ALA A N 1
ATOM 2335 C CA . ALA A 1 313 ? -3.998 11.403 7.921 1.00 94.31 313 ALA A CA 1
ATOM 2336 C C . ALA A 1 313 ? -3.091 11.409 9.158 1.00 94.31 313 ALA A C 1
ATOM 2338 O O . ALA A 1 313 ? -2.042 10.775 9.168 1.00 94.31 313 ALA A O 1
ATOM 2339 N N . THR A 1 314 ? -3.498 12.090 10.225 1.00 95.38 314 THR A N 1
ATOM 2340 C CA . THR A 1 314 ? -2.717 12.213 11.465 1.00 95.38 314 THR A CA 1
ATOM 2341 C C . THR A 1 314 ? -3.094 11.172 12.513 1.00 95.38 314 THR A C 1
ATOM 2343 O O . THR A 1 314 ? -2.373 10.984 13.494 1.00 95.38 314 THR A O 1
ATOM 2346 N N . GLY A 1 315 ? -4.206 10.467 12.311 1.00 96.38 315 GLY A N 1
ATOM 2347 C CA . GLY A 1 315 ? -4.735 9.479 13.240 1.00 96.38 315 GLY A CA 1
ATOM 2348 C C . GLY A 1 315 ? -5.622 8.457 12.544 1.00 96.38 315 GLY A C 1
ATOM 2349 O O . GLY A 1 315 ? -6.292 8.778 11.563 1.00 96.38 315 GLY A O 1
ATOM 2350 N N . LEU A 1 316 ? -5.626 7.235 13.067 1.00 98.06 316 LEU A N 1
ATOM 2351 C CA . LEU A 1 316 ? -6.539 6.163 12.679 1.00 98.06 316 LEU A CA 1
ATOM 2352 C C . LEU A 1 316 ? -7.213 5.633 13.938 1.00 98.06 316 LEU A C 1
ATOM 2354 O O . LEU A 1 316 ? -6.549 5.470 14.960 1.00 98.06 316 LEU A O 1
ATOM 2358 N N . GLY A 1 317 ? -8.511 5.368 13.897 1.00 97.56 317 GLY A N 1
ATOM 2359 C CA . GLY A 1 317 ? -9.231 4.961 15.095 1.00 97.56 317 GLY A CA 1
ATOM 2360 C C . GLY A 1 317 ? -10.525 4.227 14.811 1.00 97.56 317 GLY A C 1
ATOM 2361 O O . GLY A 1 317 ? -10.961 4.115 13.668 1.00 97.56 317 GLY A O 1
ATOM 2362 N N . VAL A 1 318 ? -11.130 3.730 15.884 1.00 97.38 318 VAL A N 1
ATOM 2363 C CA . VAL A 1 318 ? -12.431 3.064 15.858 1.00 97.38 318 VAL A CA 1
ATOM 2364 C C . VAL A 1 318 ? -13.329 3.714 16.897 1.00 97.38 318 VAL A C 1
ATOM 2366 O O . VAL A 1 318 ? -12.925 3.908 18.046 1.00 97.38 318 VAL A O 1
ATOM 2369 N N . THR A 1 319 ? -14.536 4.070 16.479 1.00 96.06 319 THR A N 1
ATOM 2370 C CA . THR A 1 319 ? -15.644 4.471 17.345 1.00 96.06 319 THR A CA 1
ATOM 2371 C C . THR A 1 319 ? -16.534 3.262 17.604 1.00 96.06 319 THR A C 1
ATOM 2373 O O . THR A 1 319 ? -16.934 2.544 16.688 1.00 96.06 319 THR A O 1
ATOM 2376 N N . LEU A 1 320 ? -16.862 3.058 18.867 1.00 94.06 320 LEU A N 1
ATOM 2377 C CA . LEU A 1 320 ? -17.668 1.957 19.371 1.00 94.06 320 LEU A CA 1
ATOM 2378 C C . LEU A 1 320 ? -19.087 2.427 19.699 1.00 94.06 320 LEU A C 1
ATOM 2380 O O . LEU A 1 320 ? -19.327 3.626 19.850 1.00 94.06 320 LEU A O 1
ATOM 2384 N N . ALA A 1 321 ? -20.044 1.503 19.770 1.00 90.88 321 ALA A N 1
ATOM 2385 C CA . ALA A 1 321 ? -21.425 1.833 20.097 1.00 90.88 321 ALA A CA 1
ATOM 2386 C C . ALA A 1 321 ? -21.560 2.304 21.558 1.00 90.88 321 ALA A C 1
ATOM 2388 O O . ALA A 1 321 ? -20.681 2.137 22.404 1.00 90.88 321 ALA A O 1
ATOM 2389 N N . ARG A 1 322 ? -22.689 2.945 21.886 1.00 86.94 322 ARG A N 1
ATOM 2390 C CA . ARG A 1 322 ? -22.922 3.431 23.255 1.00 86.94 322 ARG A CA 1
ATOM 2391 C C . ARG A 1 322 ? -23.077 2.267 24.233 1.00 86.94 322 ARG A C 1
ATOM 2393 O O . ARG A 1 322 ? -23.838 1.343 23.970 1.00 86.94 322 ARG A O 1
ATOM 2400 N N . GLY A 1 323 ? -22.476 2.412 25.414 1.00 86.19 323 GLY A N 1
ATOM 2401 C CA . GLY A 1 323 ? -22.573 1.431 26.500 1.00 86.19 323 GLY A CA 1
ATOM 2402 C C . GLY A 1 323 ? -21.534 0.312 26.431 1.00 86.19 323 GLY A C 1
ATOM 2403 O O . GLY A 1 323 ? -21.569 -0.577 27.279 1.00 86.19 323 GLY A O 1
ATOM 2404 N N . GLU A 1 324 ? -20.630 0.372 25.456 1.00 92.06 324 GLU A N 1
ATOM 2405 C CA . GLU A 1 324 ? -19.434 -0.464 25.380 1.00 92.06 324 GLU A CA 1
ATOM 2406 C C . GLU A 1 324 ? -18.331 0.130 26.270 1.00 92.06 324 GLU A C 1
ATOM 2408 O O . GLU A 1 324 ? -18.340 1.332 26.537 1.00 92.06 324 GLU A O 1
ATOM 2413 N N . ASP A 1 325 ? -17.405 -0.704 26.743 1.00 93.56 325 ASP A N 1
ATOM 2414 C CA . ASP A 1 325 ? -16.210 -0.306 27.497 1.00 93.56 325 ASP A CA 1
ATOM 2415 C C . ASP A 1 325 ? -14.963 -0.934 26.866 1.00 93.56 325 ASP A C 1
ATOM 2417 O O . ASP A 1 325 ? -14.880 -2.160 26.755 1.00 93.56 325 ASP A O 1
ATOM 2421 N N . ILE A 1 326 ? -14.010 -0.106 26.430 1.00 96.00 326 ILE A N 1
ATOM 2422 C CA . ILE A 1 326 ? -12.799 -0.559 25.731 1.00 96.00 326 ILE A CA 1
ATOM 2423 C C . ILE A 1 326 ? -11.818 -1.131 26.753 1.00 96.00 326 ILE A C 1
ATOM 2425 O O . ILE A 1 326 ? -11.323 -0.429 27.633 1.00 96.00 326 ILE A O 1
ATOM 2429 N N . THR A 1 327 ? -11.484 -2.406 26.587 1.00 97.06 327 THR A N 1
ATOM 2430 C CA . THR A 1 327 ? -10.580 -3.148 27.478 1.00 97.06 327 THR A CA 1
ATOM 2431 C C . THR A 1 327 ? -9.201 -3.398 26.869 1.00 97.06 327 THR A C 1
ATOM 2433 O O . THR A 1 327 ? -8.233 -3.586 27.606 1.00 97.06 327 THR A O 1
ATOM 2436 N N . GLY A 1 328 ? -9.093 -3.347 25.539 1.00 97.50 328 GLY A N 1
ATOM 2437 C CA . GLY A 1 328 ? -7.863 -3.588 24.792 1.00 97.50 328 GLY A CA 1
ATOM 2438 C C . GLY A 1 328 ? -7.915 -2.950 23.409 1.00 97.50 328 GLY A C 1
ATOM 2439 O O . GLY A 1 328 ? -8.988 -2.728 22.849 1.00 97.50 328 GLY A O 1
ATOM 2440 N N . SER A 1 329 ? -6.752 -2.595 22.866 1.00 97.81 329 SER A N 1
ATOM 2441 C CA . SER A 1 329 ? -6.655 -2.095 21.494 1.00 97.81 329 SER A CA 1
ATOM 2442 C C . SER A 1 329 ? -5.241 -2.255 20.945 1.00 97.81 329 SER A C 1
ATOM 2444 O O . SER A 1 329 ? -4.262 -2.066 21.669 1.00 97.81 329 SER A O 1
ATOM 2446 N N . GLU A 1 330 ? -5.140 -2.569 19.659 1.00 97.06 330 GLU A N 1
ATOM 2447 C CA . GLU A 1 330 ? -3.881 -2.739 18.941 1.00 97.06 330 GLU A CA 1
ATOM 2448 C C . GLU A 1 330 ? -4.022 -2.200 17.513 1.00 97.06 330 GLU A C 1
ATOM 2450 O O . GLU A 1 330 ? -5.057 -2.373 16.871 1.00 97.06 330 GLU A O 1
ATOM 2455 N N . ILE A 1 331 ? -2.959 -1.584 16.992 1.00 96.62 331 ILE A N 1
ATOM 2456 C CA . ILE A 1 331 ? -2.833 -1.260 15.571 1.00 96.62 331 ILE A CA 1
ATOM 2457 C C . ILE A 1 331 ? -1.609 -1.958 14.984 1.00 96.62 331 ILE A C 1
ATOM 2459 O O . ILE A 1 331 ? -0.512 -1.913 15.541 1.00 96.62 331 ILE A O 1
ATOM 2463 N N . ARG A 1 332 ? -1.789 -2.592 13.826 1.00 95.06 332 ARG A N 1
ATOM 2464 C CA . ARG A 1 332 ? -0.736 -3.311 13.104 1.00 95.06 332 ARG A CA 1
ATOM 2465 C C . ARG A 1 332 ? -0.670 -2.848 11.661 1.00 95.06 332 ARG A C 1
ATOM 2467 O O . ARG A 1 332 ? -1.701 -2.682 11.016 1.00 95.06 332 ARG A O 1
ATOM 2474 N N . ARG A 1 333 ? 0.540 -2.728 11.117 1.00 93.69 333 ARG A N 1
ATOM 2475 C CA . ARG A 1 333 ? 0.758 -2.572 9.673 1.00 93.69 333 ARG A CA 1
ATOM 2476 C C . ARG A 1 333 ? 0.882 -3.957 9.036 1.00 93.69 333 ARG A C 1
ATOM 2478 O O . ARG A 1 333 ? 1.710 -4.760 9.453 1.00 93.69 333 ARG A O 1
ATOM 2485 N N . LEU A 1 334 ? 0.029 -4.255 8.061 1.00 92.69 334 LEU A N 1
ATOM 2486 C CA . LEU A 1 334 ? 0.016 -5.517 7.317 1.00 92.69 334 LEU A CA 1
ATOM 2487 C C . LEU A 1 334 ? 0.914 -5.466 6.073 1.00 92.69 334 LEU A C 1
ATOM 2489 O O . LEU A 1 334 ? 1.517 -6.474 5.720 1.00 92.69 334 LEU A O 1
ATOM 2493 N N . ALA A 1 335 ? 0.996 -4.311 5.410 1.00 90.69 335 ALA A N 1
ATOM 2494 C CA . ALA A 1 335 ? 1.805 -4.097 4.210 1.00 90.69 335 ALA A CA 1
ATOM 2495 C C . ALA A 1 335 ? 2.355 -2.656 4.177 1.00 90.69 335 ALA A C 1
ATOM 2497 O O . ALA A 1 335 ? 1.678 -1.750 4.680 1.00 90.69 335 ALA A O 1
ATOM 2498 N N . PRO A 1 336 ? 3.537 -2.406 3.579 1.00 82.50 336 PRO A N 1
ATOM 2499 C CA . PRO A 1 336 ? 4.402 -3.348 2.861 1.00 82.50 336 PRO A CA 1
ATOM 2500 C C . PRO A 1 336 ? 5.160 -4.328 3.762 1.00 82.50 336 PRO A C 1
ATOM 2502 O O . PRO A 1 336 ? 5.361 -5.463 3.343 1.00 82.50 336 PRO A O 1
ATOM 2505 N N . ASP A 1 337 ? 5.513 -3.928 4.985 1.00 77.38 337 ASP A N 1
ATOM 2506 C CA . ASP A 1 337 ? 6.224 -4.763 5.958 1.00 77.38 337 ASP A CA 1
ATOM 2507 C C . ASP A 1 337 ? 5.550 -4.705 7.329 1.00 77.38 337 ASP A C 1
ATOM 2509 O O . ASP A 1 337 ? 4.994 -3.678 7.725 1.00 77.38 337 ASP A O 1
ATOM 2513 N N . GLY A 1 338 ? 5.619 -5.821 8.059 1.00 64.12 338 GLY A N 1
ATOM 2514 C CA . GLY A 1 338 ? 5.039 -5.952 9.397 1.00 64.12 338 GLY A CA 1
ATOM 2515 C C . GLY A 1 338 ? 5.884 -5.349 10.522 1.00 64.12 338 GLY A C 1
ATOM 2516 O O . GLY A 1 338 ? 5.414 -5.290 11.657 1.00 64.12 338 GLY A O 1
ATOM 2517 N N . SER A 1 339 ? 7.122 -4.915 10.247 1.00 70.75 339 SER A N 1
ATOM 2518 C CA . SER A 1 339 ? 7.939 -4.188 11.223 1.00 70.75 339 SER A CA 1
ATOM 2519 C C . SER A 1 339 ? 7.388 -2.774 11.372 1.00 70.75 339 SER A C 1
ATOM 2521 O O . SER A 1 339 ? 7.630 -1.892 10.548 1.00 70.75 339 SER A O 1
ATOM 2523 N N . PHE A 1 340 ? 6.595 -2.587 12.414 1.00 81.44 340 PHE A N 1
ATOM 2524 C CA . PHE A 1 340 ? 5.901 -1.350 12.709 1.00 81.44 340 PHE A CA 1
ATOM 2525 C C . PHE A 1 340 ? 5.841 -1.194 14.226 1.00 81.44 340 PHE A C 1
ATOM 2527 O O . PHE A 1 340 ? 5.358 -2.086 14.923 1.00 81.44 340 PHE A O 1
ATOM 2534 N N . GLU A 1 341 ? 6.367 -0.084 14.736 1.00 85.25 341 GLU A N 1
ATOM 2535 C CA . GLU A 1 341 ? 6.212 0.265 16.144 1.00 85.25 341 GLU A CA 1
ATOM 2536 C C . GLU A 1 341 ? 4.860 0.953 16.315 1.00 85.25 341 GLU A C 1
ATOM 2538 O O . GLU A 1 341 ? 4.645 2.065 15.829 1.00 85.25 341 GLU A O 1
ATOM 2543 N N . ALA A 1 342 ? 3.925 0.250 16.952 1.00 87.56 342 ALA A N 1
ATOM 2544 C CA . ALA A 1 342 ? 2.586 0.767 17.157 1.00 87.56 342 ALA A CA 1
ATOM 2545 C C . ALA A 1 342 ? 2.614 1.965 18.121 1.00 87.56 342 ALA A C 1
ATOM 2547 O O . ALA A 1 342 ? 3.142 1.839 19.230 1.00 87.56 342 ALA A O 1
ATOM 2548 N N . PRO A 1 343 ? 2.037 3.119 17.740 1.00 92.56 343 PRO A N 1
ATOM 2549 C CA . PRO A 1 343 ? 1.879 4.233 18.658 1.00 92.56 343 PRO A CA 1
ATOM 2550 C C . PRO A 1 343 ? 0.932 3.837 19.794 1.00 92.56 343 PRO A C 1
ATOM 2552 O O . PRO A 1 343 ? 0.034 3.009 19.622 1.00 92.56 343 PRO A O 1
ATOM 2555 N N . ALA A 1 344 ? 1.109 4.458 20.959 1.00 94.19 344 ALA A N 1
ATOM 2556 C CA . ALA A 1 344 ? 0.200 4.242 22.075 1.00 94.19 344 ALA A CA 1
ATOM 2557 C C . ALA A 1 344 ? -1.221 4.731 21.713 1.00 94.19 344 ALA A C 1
ATOM 2559 O O . ALA A 1 344 ? -1.359 5.849 21.201 1.00 94.19 344 ALA A O 1
ATOM 2560 N N . PRO A 1 345 ? -2.271 3.936 21.990 1.00 96.56 345 PRO A N 1
ATOM 2561 C CA . PRO A 1 345 ? -3.646 4.361 21.776 1.00 96.56 345 PRO A CA 1
ATOM 2562 C C . PRO A 1 345 ? -4.028 5.505 22.718 1.00 96.56 345 PRO A C 1
ATOM 2564 O O . PRO A 1 345 ? -3.644 5.536 23.888 1.00 96.56 345 PRO A O 1
ATOM 2567 N N . ILE A 1 346 ? -4.851 6.416 22.211 1.00 95.31 346 ILE A N 1
ATOM 2568 C CA . ILE A 1 346 ? -5.527 7.466 22.964 1.00 95.31 346 ILE A CA 1
ATOM 2569 C C . ILE A 1 346 ? -6.994 7.044 23.089 1.00 95.31 346 ILE A C 1
ATOM 2571 O O . ILE A 1 346 ? -7.737 7.152 22.107 1.00 95.31 346 ILE A O 1
ATOM 2575 N N . PRO A 1 347 ? -7.432 6.541 24.255 1.00 94.19 347 PRO A N 1
ATOM 2576 C CA . PRO A 1 347 ? -8.848 6.333 24.499 1.00 94.19 347 PRO A CA 1
ATOM 2577 C C . PRO A 1 347 ? -9.539 7.686 24.668 1.00 94.19 347 PRO A C 1
ATOM 2579 O O . PRO A 1 347 ? -8.956 8.642 25.189 1.00 94.19 347 PRO A O 1
ATOM 2582 N N . GLY A 1 348 ? -10.801 7.765 24.274 1.00 91.06 348 GLY A N 1
ATOM 2583 C CA . GLY A 1 348 ? -11.609 8.942 24.526 1.00 91.06 348 GLY A CA 1
ATOM 2584 C C . GLY A 1 348 ? -13.098 8.659 24.461 1.00 91.06 348 GLY A C 1
ATOM 2585 O O . GLY A 1 348 ? -13.546 7.572 24.099 1.00 91.06 348 GLY A O 1
ATOM 2586 N N . MET A 1 349 ? -13.864 9.665 24.858 1.00 89.25 349 MET A N 1
ATOM 2587 C CA . MET A 1 349 ? -15.316 9.648 24.834 1.00 89.25 349 MET A CA 1
ATOM 2588 C C . MET A 1 349 ? -15.783 10.934 24.170 1.00 89.25 349 MET A C 1
ATOM 2590 O O . MET A 1 349 ? -15.365 12.022 24.562 1.00 89.25 349 MET A O 1
ATOM 2594 N N . SER A 1 350 ? -16.643 10.811 23.163 1.00 83.25 350 SER A N 1
ATOM 2595 C CA . SER A 1 350 ? -17.232 11.975 22.516 1.00 83.25 350 SER A CA 1
ATOM 2596 C C . SER A 1 350 ? -18.490 12.426 23.261 1.00 83.25 350 SER A C 1
ATOM 2598 O O . SER A 1 350 ? -19.554 11.796 23.181 1.00 83.25 350 SER A O 1
ATOM 2600 N N . ASP A 1 351 ? -18.389 13.551 23.970 1.00 72.62 351 ASP A N 1
ATOM 2601 C CA . ASP A 1 351 ? -19.492 14.130 24.752 1.00 72.62 351 ASP A CA 1
ATOM 2602 C C . ASP A 1 351 ? -20.679 14.547 23.867 1.00 72.62 351 ASP A C 1
ATOM 2604 O O . ASP A 1 351 ? -21.843 14.490 24.271 1.00 72.62 351 ASP A O 1
ATOM 2608 N N . ARG A 1 352 ? -20.402 14.943 22.620 1.00 73.62 352 ARG A N 1
ATOM 2609 C CA . ARG A 1 352 ? -21.401 15.495 21.692 1.00 73.62 352 ARG A CA 1
ATOM 2610 C C . ARG A 1 352 ? -22.310 14.445 21.055 1.00 73.62 352 ARG A C 1
ATOM 2612 O O . ARG A 1 352 ? -23.400 14.792 20.608 1.00 73.62 352 ARG A O 1
ATOM 2619 N N . GLN A 1 353 ? -21.915 13.173 21.061 1.00 65.25 353 GLN A N 1
ATOM 2620 C CA . GLN A 1 353 ? -22.734 12.057 20.577 1.00 65.25 353 GLN A CA 1
ATOM 2621 C C . GLN A 1 353 ? -23.244 11.166 21.708 1.00 65.25 353 GLN A C 1
ATOM 2623 O O . GLN A 1 353 ? -23.532 9.987 21.496 1.00 65.25 353 GLN A O 1
ATOM 2628 N N . GLY A 1 354 ? -23.422 11.719 22.908 1.00 69.88 354 GLY A N 1
ATOM 2629 C CA . GLY A 1 354 ? -23.963 10.971 24.041 1.00 69.88 354 GLY A CA 1
ATOM 2630 C C . GLY A 1 354 ? -23.028 9.860 24.516 1.00 69.88 354 GLY A C 1
ATOM 2631 O O . GLY A 1 354 ? -23.512 8.787 24.869 1.00 69.88 354 GLY A O 1
ATOM 2632 N N . GLY A 1 355 ? -21.717 10.119 24.487 1.00 79.62 355 GLY A N 1
ATOM 2633 C CA . GLY A 1 355 ? -20.704 9.262 25.091 1.00 79.62 355 GLY A CA 1
ATOM 2634 C C . GLY A 1 355 ? -20.263 8.080 24.232 1.00 79.62 355 GLY A C 1
ATOM 2635 O O . GLY A 1 355 ? -20.026 7.009 24.782 1.00 79.62 355 GLY A O 1
ATOM 2636 N N . LEU A 1 356 ? 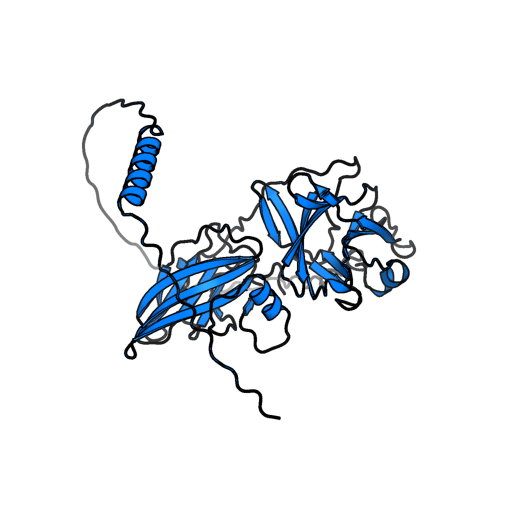-20.176 8.236 22.903 1.00 87.25 356 LEU A N 1
ATOM 2637 C CA . LEU A 1 356 ? -19.538 7.207 22.071 1.00 87.25 356 LEU A CA 1
ATOM 2638 C C . LEU A 1 356 ? -18.065 7.096 22.468 1.00 87.25 356 LEU A C 1
ATOM 2640 O O . LEU A 1 356 ? -17.347 8.101 22.480 1.00 87.25 356 LEU A O 1
ATOM 2644 N N . LEU A 1 357 ? -17.643 5.884 22.820 1.00 92.69 357 LEU A N 1
ATOM 2645 C CA . LEU A 1 357 ? -16.245 5.597 23.095 1.00 92.69 357 LEU A CA 1
ATOM 2646 C C . LEU A 1 357 ? -15.475 5.485 21.791 1.00 92.69 357 LEU A C 1
ATOM 2648 O O . LEU A 1 357 ? -15.990 5.013 20.776 1.00 92.69 357 LEU A O 1
ATOM 2652 N N . TYR A 1 358 ? -14.219 5.892 21.836 1.00 95.31 358 TYR A N 1
ATOM 2653 C CA . TYR A 1 358 ? -13.303 5.672 20.740 1.00 95.31 358 TYR A CA 1
ATOM 2654 C C . TYR A 1 358 ? -11.914 5.326 21.247 1.00 95.31 358 TYR A C 1
ATOM 2656 O O . TYR A 1 358 ? -11.507 5.690 22.354 1.00 95.31 358 TYR A O 1
ATOM 2664 N N . VAL A 1 359 ? -11.168 4.664 20.375 1.00 97.00 359 VAL A N 1
ATOM 2665 C CA . VAL A 1 359 ? -9.721 4.556 20.474 1.00 97.00 359 VAL A CA 1
ATOM 2666 C C . VAL A 1 359 ? -9.090 5.167 19.233 1.00 97.00 359 VAL A C 1
ATOM 2668 O O . VAL A 1 359 ? -9.550 4.944 18.114 1.00 97.00 359 VAL A O 1
ATOM 2671 N N . LEU A 1 360 ? -8.050 5.971 19.437 1.00 97.25 360 LEU A N 1
ATOM 2672 C CA . LEU A 1 360 ? -7.352 6.704 18.389 1.00 97.25 360 LEU A CA 1
ATOM 2673 C C . LEU A 1 360 ? -5.850 6.441 18.458 1.00 97.25 360 LEU A C 1
ATOM 2675 O O . LEU A 1 360 ? -5.226 6.638 19.494 1.00 97.25 360 LEU A O 1
ATOM 2679 N N . PHE A 1 361 ? -5.254 6.067 17.336 1.00 97.56 361 PHE A N 1
ATOM 2680 C CA . PHE A 1 361 ? -3.821 5.860 17.188 1.00 97.56 361 PHE A CA 1
ATOM 2681 C C . PHE A 1 361 ? -3.209 7.043 16.423 1.00 97.56 361 PHE A C 1
ATOM 2683 O O . PHE A 1 361 ? -3.455 7.180 15.218 1.00 97.56 361 PHE A O 1
ATOM 2690 N N . PRO A 1 362 ? -2.437 7.925 17.088 1.00 96.00 362 PRO A N 1
ATOM 2691 C CA . PRO A 1 362 ? -1.788 9.051 16.425 1.00 96.00 362 PRO A CA 1
ATOM 2692 C C . PRO A 1 362 ? -0.593 8.575 15.592 1.00 96.00 362 PRO A C 1
ATOM 2694 O O . PRO A 1 362 ? 0.153 7.693 16.012 1.00 96.00 362 PRO A O 1
ATOM 2697 N N . ALA A 1 363 ? -0.363 9.188 14.436 1.00 92.50 363 ALA A N 1
ATOM 2698 C CA . ALA A 1 363 ? 0.848 8.946 13.664 1.00 92.50 363 ALA A CA 1
ATOM 2699 C C . ALA A 1 363 ? 2.093 9.401 14.445 1.00 92.50 363 ALA A C 1
ATOM 2701 O O . ALA A 1 363 ? 2.151 10.532 14.930 1.00 92.50 363 ALA A O 1
ATOM 2702 N N . ALA A 1 364 ? 3.115 8.544 14.528 1.00 86.56 364 ALA A N 1
ATOM 2703 C CA . ALA A 1 364 ? 4.345 8.843 15.268 1.00 86.56 364 ALA A CA 1
ATOM 2704 C C . ALA A 1 364 ? 5.157 10.003 14.654 1.00 86.56 364 ALA A C 1
ATOM 2706 O O . ALA A 1 364 ? 5.770 10.782 15.379 1.00 86.56 364 ALA A O 1
ATOM 2707 N N . GLU A 1 365 ? 5.131 10.137 13.325 1.00 83.38 365 GLU A N 1
ATOM 2708 C CA . GLU A 1 365 ? 5.900 11.135 12.561 1.00 83.38 365 GLU A CA 1
ATOM 2709 C C . GLU A 1 365 ? 5.003 12.235 11.952 1.00 83.38 365 GLU A C 1
ATOM 2711 O O . GLU A 1 365 ? 5.372 12.884 10.978 1.00 83.38 365 GLU A O 1
ATOM 2716 N N . GLY A 1 366 ? 3.814 12.460 12.522 1.00 87.25 366 GLY A N 1
ATOM 2717 C CA . GLY A 1 366 ? 2.865 13.487 12.077 1.00 87.25 366 GLY A CA 1
ATOM 2718 C C . GLY A 1 366 ? 1.769 12.950 11.159 1.00 87.25 366 GLY A C 1
ATOM 2719 O O . GLY A 1 366 ? 0.597 13.082 11.508 1.00 87.25 366 GLY A O 1
ATOM 2720 N N . ALA A 1 367 ? 2.131 12.309 10.044 1.00 90.62 367 ALA A N 1
ATOM 2721 C CA . ALA A 1 367 ? 1.192 11.642 9.137 1.00 90.62 367 ALA A CA 1
ATOM 2722 C C . ALA A 1 367 ? 1.416 10.124 9.097 1.00 90.62 367 ALA A C 1
ATOM 2724 O O . ALA A 1 367 ? 2.535 9.626 9.252 1.00 90.62 367 ALA A O 1
ATOM 2725 N N . TRP A 1 368 ? 0.333 9.376 8.907 1.00 92.00 368 TRP A N 1
ATOM 2726 C CA . TRP A 1 368 ? 0.381 7.944 8.676 1.00 92.00 368 TRP A CA 1
ATOM 2727 C C . TRP A 1 368 ? 0.979 7.663 7.304 1.00 92.00 368 TRP A C 1
ATOM 2729 O O . TRP A 1 368 ? 0.571 8.230 6.294 1.00 92.00 368 TRP A O 1
ATOM 2739 N N . LEU A 1 369 ? 1.940 6.744 7.272 1.00 90.12 369 LEU A N 1
ATOM 2740 C CA . LEU A 1 369 ? 2.537 6.301 6.021 1.00 90.12 369 LEU A CA 1
ATOM 2741 C C . LEU A 1 369 ? 1.496 5.552 5.173 1.00 90.12 369 LEU A C 1
ATOM 2743 O O . LEU A 1 369 ? 0.678 4.816 5.728 1.00 90.12 369 LEU A O 1
ATOM 2747 N N . PRO A 1 370 ? 1.551 5.640 3.834 1.00 91.69 370 PRO A N 1
ATOM 2748 C CA . PRO A 1 370 ? 0.750 4.771 2.985 1.00 91.69 370 PRO A CA 1
ATOM 2749 C C . PRO A 1 370 ? 1.021 3.290 3.277 1.00 91.69 370 PRO A C 1
ATOM 2751 O O . PRO A 1 370 ? 2.157 2.875 3.536 1.00 91.69 370 PRO A O 1
ATOM 2754 N N . GLY A 1 371 ? -0.017 2.466 3.234 1.00 93.19 371 GLY A N 1
ATOM 2755 C CA . GLY A 1 371 ? 0.062 1.049 3.564 1.00 93.19 371 GLY A CA 1
ATOM 2756 C C . GLY A 1 371 ? -1.272 0.481 4.022 1.00 93.19 371 GLY A C 1
ATOM 2757 O O . GLY A 1 371 ? -2.285 1.175 4.058 1.00 93.19 371 GLY A O 1
ATOM 2758 N N . THR A 1 372 ? -1.264 -0.798 4.379 1.00 95.12 372 THR A N 1
ATOM 2759 C CA . THR A 1 372 ? -2.457 -1.484 4.885 1.00 95.12 372 THR A CA 1
ATOM 2760 C C . THR A 1 372 ? -2.328 -1.682 6.387 1.00 95.12 372 THR A C 1
ATOM 2762 O O . THR A 1 372 ? -1.310 -2.195 6.852 1.00 95.12 372 THR A O 1
ATOM 2765 N N . TYR A 1 373 ? -3.361 -1.313 7.134 1.00 96.44 373 TYR A N 1
ATOM 2766 C CA . TYR A 1 373 ? -3.412 -1.343 8.589 1.00 96.44 373 TYR A CA 1
ATOM 2767 C C . TYR A 1 373 ? -4.600 -2.169 9.076 1.00 96.44 373 TYR A C 1
ATOM 2769 O O . TYR A 1 373 ? -5.645 -2.215 8.427 1.00 96.44 373 TYR A O 1
ATOM 2777 N N . ALA A 1 374 ? -4.426 -2.817 10.224 1.00 97.06 374 ALA A N 1
ATOM 2778 C CA . ALA A 1 374 ? -5.470 -3.495 10.977 1.00 97.06 374 ALA A CA 1
ATOM 2779 C C . ALA A 1 374 ? -5.560 -2.865 12.367 1.00 97.06 374 ALA A C 1
ATOM 2781 O O . ALA A 1 374 ? -4.529 -2.712 13.024 1.00 97.06 374 ALA A O 1
ATOM 2782 N N . ILE A 1 375 ? -6.769 -2.522 12.803 1.00 98.06 375 ILE A N 1
ATOM 2783 C CA . ILE A 1 375 ? -7.052 -2.048 14.158 1.00 98.06 375 ILE A CA 1
ATOM 2784 C C . ILE A 1 375 ? -7.932 -3.086 14.831 1.00 98.06 375 ILE A C 1
ATOM 2786 O O . ILE A 1 375 ? -9.045 -3.321 14.365 1.00 98.06 375 ILE A O 1
ATOM 2790 N N . THR A 1 376 ? -7.430 -3.692 15.900 1.00 98.00 376 THR A N 1
ATOM 2791 C CA . THR A 1 376 ? -8.172 -4.639 16.733 1.00 98.00 376 THR A CA 1
ATOM 2792 C C . THR A 1 376 ? -8.565 -3.943 18.027 1.00 98.00 376 THR A C 1
ATOM 2794 O O . THR A 1 376 ? -7.744 -3.247 18.629 1.00 98.00 376 THR A O 1
ATOM 2797 N N . VAL A 1 377 ? -9.821 -4.094 18.436 1.00 98.19 377 VAL A N 1
ATOM 2798 C CA . VAL A 1 377 ? -10.360 -3.520 19.672 1.00 98.19 377 VAL A CA 1
ATOM 2799 C C . VAL A 1 377 ? -11.072 -4.618 20.444 1.00 98.19 377 VAL A C 1
ATOM 2801 O O . VAL A 1 377 ? -11.898 -5.330 19.876 1.00 98.19 377 VAL A O 1
ATOM 2804 N N . ASP A 1 378 ? -10.768 -4.710 21.735 1.00 98.12 378 ASP A N 1
ATOM 2805 C CA . ASP A 1 378 ? -11.457 -5.575 22.686 1.00 98.12 378 ASP A CA 1
ATOM 2806 C C . ASP A 1 378 ? -12.367 -4.712 23.556 1.00 98.12 378 ASP A C 1
ATOM 2808 O O . ASP A 1 378 ? -11.911 -3.734 24.163 1.00 98.12 378 ASP A O 1
ATOM 2812 N N . TRP A 1 379 ? -13.638 -5.077 23.683 1.00 97.50 379 TRP A N 1
ATOM 2813 C CA . TRP A 1 379 ? -14.584 -4.339 24.518 1.00 97.50 379 TRP A CA 1
ATOM 2814 C C . TRP A 1 379 ? -15.507 -5.253 25.309 1.00 97.50 379 TRP A C 1
ATOM 2816 O O . TRP A 1 379 ? -15.619 -6.451 25.053 1.00 97.50 379 TRP A O 1
ATOM 2826 N N . THR A 1 380 ? -16.167 -4.676 26.306 1.00 97.50 380 THR A N 1
ATOM 2827 C CA . THR A 1 380 ? -17.220 -5.350 27.065 1.00 97.50 380 THR A CA 1
ATOM 2828 C C . THR A 1 380 ? -18.515 -4.559 27.012 1.00 97.50 380 THR A C 1
ATOM 2830 O O . THR A 1 380 ? -18.501 -3.332 26.948 1.00 97.50 380 THR A O 1
ATOM 2833 N N . ASP A 1 381 ? -19.639 -5.264 27.036 1.00 95.62 381 ASP A N 1
ATOM 2834 C CA . ASP A 1 381 ? -20.976 -4.685 27.129 1.00 95.62 381 ASP A CA 1
ATOM 2835 C C . ASP A 1 381 ? -21.889 -5.551 28.024 1.00 95.62 381 ASP A C 1
ATOM 2837 O O . ASP A 1 381 ? -21.437 -6.432 28.761 1.00 95.62 381 ASP A O 1
ATOM 2841 N N . GLN A 1 382 ? -23.205 -5.316 27.977 1.00 96.12 382 GLN A N 1
ATOM 2842 C CA . GLN A 1 382 ? -24.184 -6.095 28.752 1.00 96.12 382 GLN A CA 1
ATOM 2843 C C . GLN A 1 382 ? -24.283 -7.571 28.327 1.00 96.12 382 GLN A C 1
ATOM 2845 O O . GLN A 1 382 ? -24.839 -8.383 29.069 1.00 96.12 382 GLN A O 1
ATOM 2850 N N . THR A 1 383 ? -23.793 -7.915 27.136 1.00 96.75 383 THR A N 1
ATOM 2851 C CA . THR A 1 383 ? -23.857 -9.257 26.550 1.00 96.75 383 THR A CA 1
ATOM 2852 C C . THR A 1 383 ? -22.563 -10.048 26.737 1.00 96.75 383 THR A C 1
ATOM 2854 O O . THR A 1 383 ? -22.606 -11.279 26.712 1.00 96.75 383 THR A O 1
ATOM 2857 N N . GLY A 1 384 ? -21.437 -9.384 27.009 1.00 97.31 384 GLY A N 1
ATOM 2858 C CA . GLY A 1 384 ? -20.182 -10.036 27.368 1.00 97.31 384 GLY A CA 1
ATOM 2859 C C . GLY A 1 384 ? -18.949 -9.297 26.867 1.00 97.31 384 GLY A C 1
ATOM 2860 O O . GLY A 1 384 ? -18.967 -8.084 26.692 1.00 97.31 384 GLY A O 1
ATOM 2861 N N . ALA A 1 385 ? -17.863 -10.051 26.691 1.00 97.56 385 ALA A N 1
ATOM 2862 C CA . ALA A 1 385 ? -16.633 -9.572 26.073 1.00 97.56 385 ALA A CA 1
ATOM 2863 C C . ALA A 1 385 ? -16.647 -9.863 24.569 1.00 97.56 385 ALA A C 1
ATOM 2865 O O . ALA A 1 385 ? -17.071 -10.946 24.156 1.00 97.56 385 ALA A O 1
ATOM 2866 N N . HIS A 1 386 ? -16.131 -8.918 23.791 1.00 97.38 386 HIS A N 1
ATOM 2867 C CA . HIS A 1 386 ? -16.098 -8.932 22.334 1.00 97.38 386 HIS A CA 1
ATOM 2868 C C . HIS A 1 386 ? -14.723 -8.510 21.828 1.00 97.38 386 HIS A C 1
ATOM 2870 O O . HIS A 1 386 ? -13.978 -7.817 22.521 1.00 97.38 386 HIS A O 1
ATOM 2876 N N . GLU A 1 387 ? -14.424 -8.919 20.603 1.00 97.56 387 GLU A N 1
ATOM 2877 C CA . GLU A 1 387 ? -13.222 -8.555 19.861 1.00 97.56 387 GLU A CA 1
ATOM 2878 C C . GLU A 1 387 ? -13.636 -8.287 18.414 1.00 97.56 387 GLU A C 1
ATOM 2880 O O . GLU A 1 387 ? -14.358 -9.089 17.817 1.00 97.56 387 GLU A O 1
ATOM 2885 N N . GLY A 1 388 ? -13.143 -7.190 17.848 1.00 96.69 388 GLY A N 1
ATOM 2886 C CA . GLY A 1 388 ? -13.443 -6.767 16.484 1.00 96.69 388 GLY A CA 1
ATOM 2887 C C . GLY A 1 388 ? -12.200 -6.205 15.811 1.00 96.69 388 GLY A C 1
ATOM 2888 O O . GLY A 1 388 ? -11.356 -5.582 16.457 1.00 96.69 388 GLY A O 1
ATOM 2889 N N . THR A 1 389 ? -12.050 -6.450 14.506 1.00 98.00 389 THR A N 1
ATOM 2890 C CA . THR A 1 389 ? -10.947 -5.892 13.710 1.00 98.00 389 THR A CA 1
ATOM 2891 C C . THR A 1 389 ? -11.464 -5.155 12.481 1.00 98.00 389 THR A C 1
ATOM 2893 O O . THR A 1 389 ? -12.275 -5.684 11.724 1.00 98.00 389 THR A O 1
ATOM 2896 N N . TRP A 1 390 ? -10.920 -3.966 12.238 1.00 97.62 390 TRP A N 1
ATOM 2897 C CA . TRP A 1 390 ? -11.178 -3.153 11.050 1.00 97.62 390 TRP A CA 1
ATOM 2898 C C . TRP A 1 390 ? -9.891 -2.946 10.258 1.00 97.62 390 TRP A C 1
ATOM 2900 O O . TRP A 1 390 ? -8.804 -2.843 10.832 1.00 97.62 390 TRP A O 1
ATOM 2910 N N . HIS A 1 391 ? -10.008 -2.852 8.935 1.00 97.69 391 HIS A N 1
ATOM 2911 C CA . HIS A 1 391 ? -8.864 -2.715 8.037 1.00 97.69 391 HIS A CA 1
ATOM 2912 C C . HIS A 1 391 ? -8.979 -1.460 7.179 1.00 97.69 391 HIS A C 1
ATOM 2914 O O . HIS A 1 391 ? -10.051 -1.147 6.665 1.00 97.69 391 HIS A O 1
ATOM 2920 N N . VAL A 1 392 ? -7.854 -0.779 6.970 1.00 96.94 392 VAL A N 1
ATOM 2921 C CA . VAL A 1 392 ? -7.740 0.343 6.029 1.00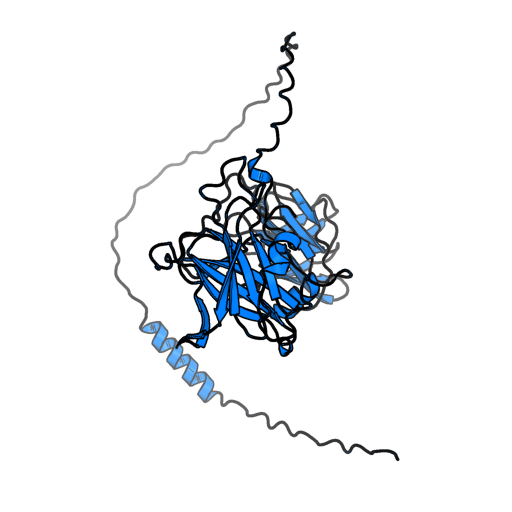 96.94 392 VAL A CA 1
ATOM 2922 C C . VAL A 1 392 ? -6.478 0.215 5.197 1.00 96.94 392 VAL A C 1
ATOM 2924 O O . VAL A 1 392 ? -5.404 -0.100 5.700 1.00 96.94 392 VAL A O 1
ATOM 2927 N N . GLU A 1 393 ? -6.603 0.504 3.915 1.00 95.75 393 GLU A N 1
ATOM 2928 C CA . GLU A 1 393 ? -5.508 0.789 3.011 1.00 95.75 393 GLU A CA 1
ATOM 2929 C C . GLU A 1 393 ? -5.428 2.294 2.768 1.00 95.75 393 GLU A C 1
ATOM 2931 O O . GLU A 1 393 ? -6.276 2.874 2.086 1.00 95.75 393 GLU A O 1
ATOM 2936 N N . LEU A 1 394 ? -4.387 2.911 3.324 1.00 94.12 394 LEU A N 1
ATOM 2937 C CA . LEU A 1 394 ? -4.008 4.284 3.030 1.00 94.12 394 LEU A CA 1
ATOM 2938 C C . LEU A 1 394 ? -3.186 4.298 1.744 1.00 94.12 394 LEU A C 1
ATOM 2940 O O . LEU A 1 394 ? -2.082 3.748 1.701 1.00 94.12 394 LEU A O 1
ATOM 2944 N N . ARG A 1 395 ? -3.733 4.908 0.696 1.00 91.00 395 ARG A N 1
ATOM 2945 C CA . ARG A 1 395 ? -3.077 5.066 -0.602 1.00 91.00 395 ARG A CA 1
ATOM 2946 C C . ARG A 1 395 ? -2.362 6.417 -0.690 1.00 91.00 395 ARG A C 1
ATOM 2948 O O . ARG A 1 395 ? -2.820 7.377 -0.069 1.00 91.00 395 ARG A O 1
ATOM 2955 N N . PRO A 1 396 ? -1.246 6.500 -1.436 1.00 85.75 396 PRO A N 1
ATOM 2956 C CA . PRO A 1 396 ? -0.625 7.782 -1.747 1.00 85.75 396 PRO A CA 1
ATOM 2957 C C . PRO A 1 396 ? -1.518 8.603 -2.695 1.00 85.75 396 PRO A C 1
ATOM 2959 O O . PRO A 1 396 ? -2.386 8.045 -3.367 1.00 85.75 396 PRO A O 1
ATOM 2962 N N . GLY A 1 397 ? -1.277 9.915 -2.765 1.00 77.88 397 GLY A N 1
ATOM 2963 C CA . GLY A 1 397 ? -1.985 10.824 -3.677 1.00 77.88 397 GLY A CA 1
ATOM 2964 C C . GLY A 1 397 ? -3.378 11.250 -3.196 1.00 77.88 397 GLY A C 1
ATOM 2965 O O . GLY A 1 397 ? -3.786 10.951 -2.073 1.00 77.88 397 GLY A O 1
ATOM 2966 N N . LEU A 1 398 ? -4.098 11.990 -4.046 1.00 63.47 398 LEU A N 1
ATOM 2967 C CA . LEU A 1 398 ? -5.398 12.608 -3.725 1.00 63.47 398 LEU A CA 1
ATOM 2968 C C . LEU A 1 398 ? -6.631 11.830 -4.227 1.00 63.47 398 LEU A C 1
ATOM 2970 O O . LEU A 1 398 ? -7.752 12.242 -3.930 1.00 63.47 398 LEU A O 1
ATOM 2974 N N . GLY A 1 399 ? -6.432 10.690 -4.899 1.00 55.59 399 GLY A N 1
ATOM 2975 C CA . GLY A 1 399 ? -7.511 9.825 -5.397 1.00 55.59 399 GLY A CA 1
ATOM 2976 C C . GLY A 1 399 ? -7.985 10.127 -6.809 1.00 55.59 399 GLY A C 1
ATOM 2977 O O . GLY A 1 399 ? -8.034 11.318 -7.192 1.00 55.59 399 GLY A O 1
#

pLDDT: mean 78.63, std 20.63, range [28.69, 98.19]

Radius of gyration: 28.82 Å; chains: 1; bounding box: 55×100×82 Å

Foldseek 3Di:
DDDDDDDDDDPPPDDDDDVVVVVVVVVVVVVVVVVPDDDDDDDDDDDDDDDDDDDDDDDDDDDDDDDDDDDDDDDPPDPDPDPDPLLPDQDAAVNCVVQDDADLAWWKKFKWWPPPDDDPPDPHTDIHIDIFHWDADPVRATETEGFADPTFGQKMKTAHRVVQQWQDKWKWFAAPPRDTATFAWDWHDPHPPRSMTITGTDDQPDRRDHGDDAAKMWMWTQTPVGIDIYIYGGAYNVRHRDYHHHDPLADPPFDAPVQEFQLVDDFFKWFDARRYIDDFPADWDPDDALSRQVVQVSDDDDGNATEDAGQQTFKIKGWDDPQKAWDDKDKFFRPDDGPDDFADWDWDFRVNNPTTIMIMGGDPNRGDGFGKMKMKIWIAGPVGIDIIIGMYGHDRHDD

Sequence (399 aa):
MSVDFDPVRLDRKRRRLDPLVIGSIVVVFALVLAIAKPWNGQGTSSPLAQTSAKPSPTASVGSASGTPPANAAVDPVRPPPSPDPIAAYLPDWPALAGLVTVHDAWGVRAIRTDRLNVAPNEPSPRYAERWAPTETNAAGTEFAFVEPGRRTIAVLGITAPRAAEAQDARIWRVHRHDRLEWVDTVQIGPGATDASFLFVRSGADGPPDTGWEPGTYRIDVLTARGIRHIEARIPTRSGDVPPPDDWAVSEAGLVPASAIDPFAIGSGLFATVDGSAVSLEATESRVLSPGSAWHDTALAGGKIVATAYLPRATGLGVTLARGEDITGSEIRRLAPDGSFEAPAPIPGMSDRQGGLLYVLFPAAEGAWLPGTYAITVDWTDQTGAHEGTWHVELRPGLG

Secondary structure (DSSP, 8-state):
-----PPP----------HHHHHHHHHHHHHHHHHS-------------------------------PPP-------PPPPPPPGGGG-PPPHHHHTTT----SS-EEEEEEE-GGG--TTS-S--EEEEEEE-EE-TTS-EEEEPPP-SSEEEEEEEE--GGG-EEEEEEEEE-GGG-EEE--EEEESS-GGGTEEEEEEPBTTBS---PBPSEEEEEEEEETTEEEEEEEEE--TTSPPPPPPP-----TTPPPGGG---TT--SEEEEEETTEEEE-----BSPPPHHHHHHHHHSSSS-SEEEE--TTEEEEEEEPPTT-EEEEEEEEEEES-S---PPPPEEEEEGGGTSEEEEEEE-TTSSPPSEEEEEEEEEE-SS-EEEEEEEEEE-SS--